Protein AF-A0AAU6Q0R1-F1 (afdb_monomer_lite)

Sequence (740 aa):
MSVQVVWFKKDLRVADHAPLHEAALRGLVLPLYVYEPEQLHHEEFAGHHLTYLNDCLRELGRDLARLGAPLVIRHGEVTEVLERLSEEVDISGLWAHEETGNWVSFQRDLRVHRWARARGIPFTELPQNGVVRRMVNRDGWADTWEERLSAPQVPTPTALRGVRVAPAGLLSHAELEVSPNDKDIPAGGRSVALATLDSFLTLRGVNYMREMSSPLTAEESCSRLSAPLAYGTVSLREVLQATRRQIAAVSADAQADPRWVRSLRSYESRLHWHCHFIQRLESEPEMEFRNLNRAMDGLREPHWNPEFFERWKTGQTGYPLVDACMRMLLSTGWLNFRMRAMLVSFASQHLWLHWRETGLHLARQWLDNEPGIHWSQMQMQSSTVGINRVRIYSPTRQAREQDPTGEFIRRWVPELSGVPGDFIHAPWEWSGASRLSYPPPIVEEGKAGRLARDRIYAVRETPEFEAECRRIYRIHGSRKKAVMRAERAARGLPPKPPKRTPTKPQPMADQPDLFGQTRAIVPSGLPDDWKEALLPEFSAPYFHDLTAFLKAERREQTIYPPAPDVFHALRLTPLSEVKVLILGQDPYHGPGQAHGLSFSVPEGKPVPPSLQNIFQEIEADLGVPPAPSGDLTRWARQGVLLLNSVMTVRRGQPGSHAGRGWEQFTDAVIRAVNAKEERVVFVLWGGYARRKKRLITGQQHVVIESAHPSPLSAEKFFGSRPFSQVNAALAEAGRVQVEW

InterPro domains:
  IPR002043 Uracil-DNA glycosylase family 1 [MF_00148] (527-739)
  IPR002043 Uracil-DNA glycosylase family 1 [PTHR11264] (491-740)
  IPR002043 Uracil-DNA glycosylase family 1 [TIGR00628] (528-734)
  IPR002043 Uracil-DNA glycosylase family 1 [cd10027] (542-740)
  IPR002081 Cryptochrome/DNA photolyase class 1 [PR00147] (317-333)
  IPR002081 Cryptochrome/DNA photolyase class 1 [PR00147] (337-355)
  IPR005101 Cryptochrome/DNA photolyase, FAD-binding domain [PF03441] (269-456)
  IPR005122 Uracil-DNA glycosylase-like [PF03167] (575-730)
  IPR005122 Uracil-DNA glycosylase-like [SM00986] (571-730)
  IPR006050 DNA photolyase, N-terminal [PF00875] (5-132)
  IPR006050 DNA photolyase, N-terminal [PS51645] (2-131)
  IPR014729 Rossmann-like alpha/beta/alpha sandwich fold [G3DSA:3.40.50.620] (1-157)
  IPR018085 Uracil-DNA glycosylase, active site [PS00130] (579-588)
  IPR018394 Cryptochrome/DNA photolyase class 1, conserved site, C-terminal [PS00394] (317-329)
  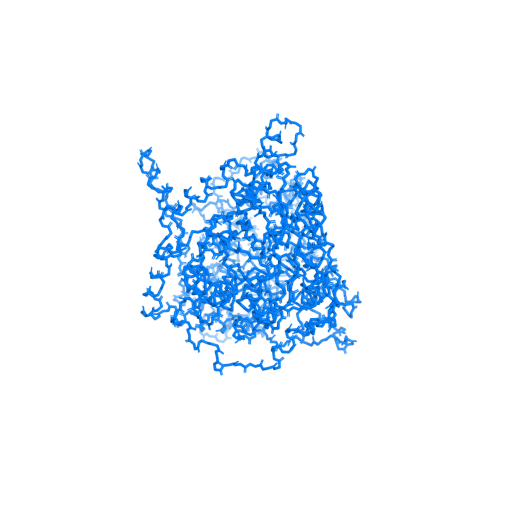IPR036134 Cryptochrome/DNA photolyase, FAD-binding domain-like superfamily [SSF48173] (187-461)
  IPR036155 Cryptochrome/photolyase, N-terminal domain superfamily [SSF52425] (3-171)
  IPR036895 Uracil-DNA glycosylase-like domain superfamily [G3DSA:3.40.470.10] (509-740)
  IPR036895 Uracil-DNA glycosylase-like domain superfamily [SSF52141] (526-740)

Organism: NCBI:txid3112952

Structure (mmCIF, N/CA/C/O backbone):
data_AF-A0AAU6Q0R1-F1
#
_entry.id   AF-A0AAU6Q0R1-F1
#
loop_
_atom_site.group_PDB
_atom_site.id
_atom_site.type_symbol
_atom_site.label_atom_id
_atom_site.label_alt_id
_atom_site.label_comp_id
_atom_site.label_asym_id
_atom_site.label_entity_id
_atom_site.label_seq_id
_atom_site.pdbx_PDB_ins_code
_atom_site.Cartn_x
_atom_site.Cartn_y
_atom_site.Cartn_z
_atom_site.occupancy
_atom_site.B_iso_or_equiv
_atom_site.auth_seq_id
_atom_site.auth_comp_id
_atom_site.auth_asym_id
_atom_site.auth_atom_id
_atom_site.pdbx_PDB_model_num
ATOM 1 N N . MET A 1 1 ? -30.215 1.374 37.590 1.00 70.75 1 MET A N 1
ATOM 2 C CA . MET A 1 1 ? -29.375 2.574 37.367 1.00 70.75 1 MET A CA 1
ATOM 3 C C . MET A 1 1 ? -29.124 2.645 35.879 1.00 70.75 1 MET A C 1
ATOM 5 O O . MET A 1 1 ? -28.785 1.614 35.320 1.00 70.75 1 MET A O 1
ATOM 9 N N . SER A 1 2 ? -29.295 3.819 35.280 1.00 88.88 2 SER A N 1
ATOM 10 C CA . SER A 1 2 ? -29.090 4.053 33.849 1.00 88.88 2 SER A CA 1
ATOM 11 C C . SER A 1 2 ? -27.689 3.623 33.388 1.00 88.88 2 SER A C 1
ATOM 13 O O . SER A 1 2 ? -26.684 4.101 33.931 1.00 88.88 2 SER A O 1
ATOM 15 N N . VAL A 1 3 ? -27.622 2.719 32.407 1.00 97.44 3 VAL A N 1
ATOM 16 C CA . VAL A 1 3 ? -26.373 2.172 31.854 1.00 97.44 3 VAL A CA 1
ATOM 17 C C . VAL A 1 3 ? -26.088 2.758 30.475 1.00 97.44 3 VAL A C 1
ATOM 19 O O . VAL A 1 3 ? -26.943 2.775 29.591 1.00 97.44 3 VAL A O 1
ATOM 22 N N . GLN A 1 4 ? -24.852 3.217 30.292 1.00 98.19 4 GLN A N 1
ATOM 23 C CA . GLN A 1 4 ? -24.292 3.677 29.028 1.00 98.19 4 GLN A CA 1
ATOM 24 C C . GLN A 1 4 ? -23.448 2.545 28.431 1.00 98.19 4 GLN A C 1
ATOM 26 O O . GLN A 1 4 ? -22.376 2.216 28.947 1.00 98.19 4 GLN A O 1
ATOM 31 N N . VAL A 1 5 ? -23.934 1.927 27.358 1.00 98.56 5 VAL A N 1
ATOM 32 C CA . VAL A 1 5 ? -23.213 0.864 26.649 1.00 98.56 5 VAL A CA 1
ATOM 33 C C . VAL A 1 5 ? -22.239 1.501 25.665 1.00 98.56 5 VAL A C 1
ATOM 35 O O . VAL A 1 5 ? -22.645 2.290 24.814 1.00 98.56 5 VAL A O 1
ATOM 38 N N . VAL A 1 6 ? -20.957 1.152 25.768 1.00 98.75 6 VAL A N 1
ATOM 39 C CA . VAL A 1 6 ? -19.919 1.555 24.809 1.00 98.75 6 VAL A CA 1
ATOM 40 C C . VAL A 1 6 ? -19.583 0.343 23.958 1.00 98.75 6 VAL A C 1
ATOM 42 O O . VAL A 1 6 ? -18.959 -0.596 24.444 1.00 98.75 6 VAL A O 1
ATOM 45 N N . TRP A 1 7 ? -20.024 0.350 22.706 1.00 98.69 7 TRP A N 1
ATOM 46 C CA . TRP A 1 7 ? -19.833 -0.752 21.772 1.00 98.69 7 TRP A CA 1
ATOM 47 C C . TRP A 1 7 ? -18.540 -0.566 20.972 1.00 98.69 7 TRP A C 1
ATOM 49 O O . TRP A 1 7 ? -18.455 0.295 20.096 1.00 98.69 7 TRP A O 1
ATOM 59 N N . PHE A 1 8 ? -17.544 -1.390 21.296 1.00 98.69 8 PHE A N 1
ATOM 60 C CA . PHE A 1 8 ? -16.247 -1.446 20.627 1.00 98.69 8 PHE A CA 1
ATOM 61 C C . PHE A 1 8 ? -16.320 -2.317 19.369 1.00 98.69 8 PHE A C 1
ATOM 63 O O . PHE A 1 8 ? -16.912 -3.399 19.385 1.00 98.69 8 PHE A O 1
ATOM 70 N N . LYS A 1 9 ? -15.677 -1.853 18.292 1.00 95.88 9 LYS A N 1
ATOM 71 C CA . LYS A 1 9 ? -15.584 -2.521 16.984 1.00 95.88 9 LYS A CA 1
ATOM 72 C C . LYS A 1 9 ? -14.133 -2.515 16.489 1.00 95.88 9 LYS A C 1
ATOM 74 O O . LYS A 1 9 ? -13.359 -3.402 16.834 1.00 95.88 9 LYS A O 1
ATOM 79 N N . LYS A 1 10 ? -13.753 -1.491 15.715 1.00 94.69 10 LYS A N 1
ATOM 80 C CA . LYS A 1 10 ? -12.407 -1.254 15.152 1.00 94.69 10 LYS A CA 1
ATOM 81 C C . LYS A 1 10 ? -11.711 -0.062 15.819 1.00 94.69 10 LYS A C 1
ATOM 83 O O . LYS A 1 10 ? -11.102 0.798 15.180 1.00 94.69 10 LYS A O 1
ATOM 88 N N . ASP A 1 11 ? -11.886 0.038 17.126 1.00 97.94 11 ASP A N 1
ATOM 89 C CA . ASP A 1 11 ? -11.460 1.144 17.980 1.00 97.94 11 ASP A CA 1
ATOM 90 C C . ASP A 1 11 ? -10.936 0.628 19.325 1.00 97.94 11 ASP A C 1
ATOM 92 O O . ASP A 1 11 ? -11.208 1.199 20.376 1.00 97.94 11 ASP A O 1
ATOM 96 N N . LEU A 1 12 ? -10.167 -0.466 19.285 1.00 98.69 12 LEU A N 1
ATOM 97 C CA . LEU A 1 12 ? -9.788 -1.278 20.445 1.00 98.69 12 LEU A CA 1
ATOM 98 C C . LEU A 1 12 ? -8.718 -0.624 21.340 1.00 98.69 12 LEU A C 1
ATOM 100 O O . LEU A 1 12 ? -7.604 -1.128 21.497 1.00 98.69 12 LEU A O 1
ATOM 104 N N . ARG A 1 13 ? -9.058 0.525 21.929 1.00 98.50 13 ARG A N 1
ATOM 105 C CA . ARG A 1 13 ? -8.224 1.319 22.839 1.00 98.50 13 ARG A CA 1
ATOM 106 C C . ARG A 1 13 ? -9.090 2.138 23.797 1.00 98.50 13 ARG A C 1
ATOM 108 O O . ARG A 1 13 ? -10.217 2.493 23.479 1.00 98.50 13 ARG A O 1
ATOM 115 N N . VAL A 1 14 ? -8.518 2.545 24.929 1.00 98.56 14 VAL A N 1
ATOM 116 C CA . VAL A 1 14 ? -9.158 3.510 25.848 1.00 98.56 14 VAL A CA 1
ATOM 117 C C . VAL A 1 14 ? -8.733 4.964 25.602 1.00 98.56 14 VAL A C 1
ATOM 119 O O . VAL A 1 14 ? -9.433 5.889 26.003 1.00 98.56 14 VAL A O 1
ATOM 122 N N . ALA A 1 15 ? -7.584 5.175 24.953 1.00 98.12 15 ALA A N 1
ATOM 123 C CA . ALA A 1 15 ? -7.019 6.500 24.703 1.00 98.12 15 ALA A CA 1
ATOM 124 C C . ALA A 1 15 ? -7.616 7.160 23.457 1.00 98.12 15 ALA A C 1
ATOM 126 O O . ALA A 1 15 ? -7.847 6.481 22.457 1.00 98.12 15 ALA A O 1
ATOM 127 N N . ASP A 1 16 ? -7.815 8.483 23.495 1.00 98.38 16 ASP A N 1
ATOM 128 C CA . ASP A 1 16 ? -8.416 9.247 22.391 1.00 98.38 16 ASP A CA 1
ATOM 129 C C . ASP A 1 16 ? -9.712 8.585 21.881 1.00 98.38 16 ASP A C 1
ATOM 131 O O . ASP A 1 16 ? -9.873 8.311 20.688 1.00 98.38 16 ASP A O 1
ATOM 135 N N . HIS A 1 17 ? -10.594 8.219 22.820 1.00 98.62 17 HIS A N 1
ATOM 136 C CA . HIS A 1 17 ? -11.791 7.418 22.566 1.00 98.62 17 HIS A CA 1
ATOM 137 C C . HIS A 1 17 ? -13.065 8.167 22.992 1.00 98.62 17 HIS A C 1
ATOM 139 O O . HIS A 1 17 ? -13.533 8.049 24.129 1.00 98.62 17 HIS A O 1
ATOM 145 N N . ALA A 1 18 ? -13.642 8.940 22.067 1.00 98.38 18 ALA A N 1
ATOM 146 C CA . ALA A 1 18 ? -14.756 9.850 22.353 1.00 98.38 18 ALA A CA 1
ATOM 147 C C . ALA A 1 18 ? -16.016 9.162 22.927 1.00 98.38 18 ALA A C 1
ATOM 149 O O . ALA A 1 18 ? -16.520 9.637 23.941 1.00 98.38 18 ALA A O 1
ATOM 150 N N . PRO A 1 19 ? -16.491 8.016 22.397 1.00 98.62 19 PRO A N 1
ATOM 151 C CA . PRO A 1 19 ? -17.656 7.312 22.941 1.00 98.62 19 PRO A CA 1
ATOM 152 C C . PRO A 1 19 ? -17.477 6.878 24.400 1.00 98.62 19 PRO A C 1
ATOM 154 O O . PRO A 1 19 ? -18.412 6.942 25.190 1.00 98.62 19 PRO A O 1
ATOM 157 N N . LEU A 1 20 ? -16.256 6.476 24.769 1.00 98.62 20 LEU A N 1
ATOM 158 C CA . LEU A 1 20 ? -15.936 6.023 26.127 1.00 98.62 20 LEU A CA 1
ATOM 159 C C . LEU A 1 20 ? -15.905 7.213 27.086 1.00 98.62 20 LEU A C 1
ATOM 161 O O . LEU A 1 20 ? -16.453 7.135 28.184 1.00 98.62 20 LEU A O 1
ATOM 165 N N . HIS A 1 21 ? -15.295 8.317 26.649 1.00 98.25 21 HIS A N 1
ATOM 166 C CA . HIS A 1 21 ? -15.269 9.570 27.394 1.00 98.25 21 HIS A CA 1
ATOM 167 C C . HIS A 1 21 ? -16.685 10.103 27.650 1.00 98.25 21 HIS A C 1
ATOM 169 O O . HIS A 1 21 ? -17.053 10.360 28.793 1.00 98.25 21 HIS A O 1
ATOM 175 N N . GLU A 1 22 ? -17.512 10.200 26.607 1.00 98.00 22 GLU A N 1
ATOM 176 C CA . GLU A 1 22 ? -18.883 10.700 26.720 1.00 98.00 22 GLU A CA 1
ATOM 177 C C . GLU A 1 22 ? -19.764 9.799 27.601 1.00 98.00 22 GLU A C 1
ATOM 179 O O . GLU A 1 22 ? -20.512 10.298 28.448 1.00 98.00 22 GLU A O 1
ATOM 184 N N . ALA A 1 23 ? -19.656 8.475 27.468 1.00 97.81 23 ALA A N 1
ATOM 185 C CA . ALA A 1 23 ? -20.381 7.543 28.330 1.00 97.81 23 ALA A CA 1
ATOM 186 C C . ALA A 1 23 ? -19.981 7.695 29.810 1.00 97.81 23 ALA A C 1
ATOM 188 O O . ALA A 1 23 ? -20.849 7.711 30.688 1.00 97.81 23 ALA A O 1
ATOM 189 N N . ALA A 1 24 ? -18.684 7.876 30.092 1.00 97.12 24 ALA A N 1
ATOM 190 C CA . ALA A 1 24 ? -18.162 8.050 31.449 1.00 97.12 24 ALA A CA 1
ATOM 191 C C . ALA A 1 24 ? -18.746 9.279 32.167 1.00 97.12 24 ALA A C 1
ATOM 193 O O . ALA A 1 24 ? -18.995 9.229 33.374 1.00 97.12 24 ALA A O 1
ATOM 194 N N . LEU A 1 25 ? -19.021 10.359 31.428 1.00 96.12 25 LEU A N 1
ATOM 195 C CA . LEU A 1 25 ? -19.624 11.580 31.973 1.00 96.12 25 LEU A CA 1
ATOM 196 C C . LEU A 1 25 ? -21.097 11.406 32.375 1.00 96.12 25 LEU A C 1
ATOM 198 O O . LEU A 1 25 ? -21.608 12.189 33.174 1.00 96.12 25 LEU A O 1
ATOM 202 N N . ARG A 1 26 ? -21.795 10.398 31.837 1.00 95.00 26 ARG A N 1
ATOM 203 C CA . ARG A 1 26 ? -23.260 10.276 31.951 1.00 95.00 26 ARG A CA 1
ATOM 204 C C . ARG A 1 26 ? -23.739 9.261 32.978 1.00 95.00 26 ARG A C 1
ATOM 206 O O . ARG A 1 26 ? -24.863 9.390 33.452 1.00 95.00 26 ARG A O 1
ATOM 213 N N . GLY A 1 27 ? -22.931 8.274 33.363 1.00 91.44 27 GLY A N 1
ATOM 214 C CA . GLY A 1 27 ? -23.409 7.290 34.334 1.00 91.44 27 GLY A CA 1
ATOM 215 C C . GLY A 1 27 ? -22.535 6.061 34.502 1.00 91.44 27 GLY A C 1
ATOM 216 O O . GLY A 1 27 ? -21.307 6.156 34.534 1.00 91.44 27 GLY A O 1
ATOM 217 N N . LEU A 1 28 ? -23.203 4.921 34.688 1.00 97.44 28 LEU A N 1
ATOM 218 C CA . LEU A 1 28 ? -22.548 3.622 34.695 1.00 97.44 28 LEU A CA 1
ATOM 219 C C . LEU A 1 28 ? -22.171 3.241 33.265 1.00 97.44 28 LEU A C 1
ATOM 221 O O . LEU A 1 28 ? -22.976 3.418 32.354 1.00 97.44 28 LEU A O 1
ATOM 225 N N . VAL A 1 29 ? -20.972 2.704 33.075 1.00 98.06 29 VAL A N 1
ATOM 226 C CA . VAL A 1 29 ? -20.442 2.333 31.762 1.00 98.06 29 VAL A CA 1
ATOM 227 C C . VAL A 1 29 ? -20.372 0.818 31.646 1.00 98.06 29 VAL A C 1
ATOM 229 O O . VAL A 1 29 ? -19.846 0.141 32.531 1.00 98.06 29 VAL A O 1
ATOM 232 N N . LEU A 1 30 ? -20.871 0.298 30.527 1.00 98.12 30 LEU A N 1
ATOM 233 C CA . LEU A 1 30 ? -20.722 -1.095 30.127 1.00 98.12 30 LEU A CA 1
ATOM 234 C C . LEU A 1 30 ? -19.947 -1.148 28.803 1.00 98.12 30 LEU A C 1
ATOM 236 O O . LEU A 1 30 ? -20.531 -0.924 27.742 1.00 98.12 30 LEU A O 1
ATOM 240 N N . PRO A 1 31 ? -18.631 -1.411 28.843 1.00 98.19 31 PRO A N 1
ATOM 241 C CA . PRO A 1 31 ? -17.845 -1.664 27.643 1.00 98.19 31 PRO A CA 1
ATOM 242 C C . PRO A 1 31 ? -18.239 -3.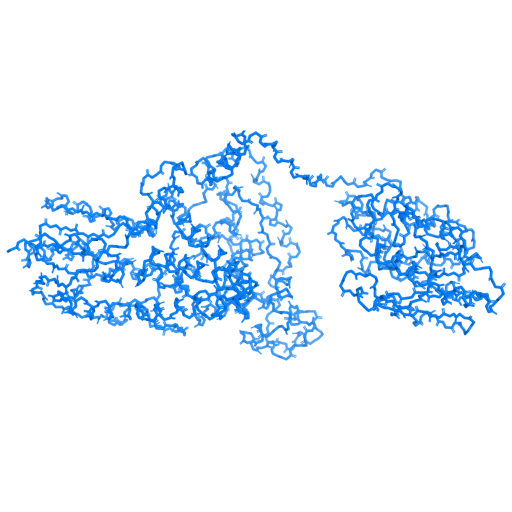016 27.049 1.00 98.19 31 PRO A C 1
ATOM 244 O O . PRO A 1 31 ? -18.133 -4.036 27.729 1.00 98.19 31 PRO A O 1
ATOM 247 N N . LEU A 1 32 ? -18.687 -3.031 25.799 1.00 98.50 32 LEU A N 1
ATOM 248 C CA . LEU A 1 32 ? -19.181 -4.215 25.106 1.00 98.50 32 LEU A CA 1
ATOM 249 C C . LEU A 1 32 ? -18.353 -4.478 23.848 1.00 98.50 32 LEU A C 1
ATOM 251 O O . LEU A 1 32 ? -18.201 -3.592 23.008 1.00 98.50 32 LEU A O 1
ATOM 255 N N . TYR A 1 33 ? -17.897 -5.716 23.687 1.00 98.50 33 TYR A N 1
ATOM 256 C CA . TYR A 1 33 ? -17.438 -6.258 22.413 1.00 98.50 33 TYR A CA 1
ATOM 257 C C . TYR A 1 33 ? -18.266 -7.493 22.051 1.00 98.50 33 TYR A C 1
ATOM 259 O O . TYR A 1 33 ? -18.597 -8.306 22.920 1.00 98.50 33 TYR A O 1
ATOM 267 N N . VAL A 1 34 ? -18.595 -7.638 20.769 1.00 98.31 34 VAL A N 1
ATOM 268 C CA . VAL A 1 34 ? -19.391 -8.759 20.265 1.00 98.31 34 VAL A CA 1
ATOM 269 C C . VAL A 1 34 ? -18.630 -9.458 19.146 1.00 98.31 34 VAL A C 1
ATOM 271 O O . VAL A 1 34 ? -18.271 -8.832 18.154 1.00 98.31 34 VAL A O 1
ATOM 274 N N . TYR A 1 35 ? -18.401 -10.759 19.305 1.00 98.31 35 TYR A N 1
ATOM 275 C CA . TYR A 1 35 ? -18.042 -11.637 18.198 1.00 98.31 35 TYR A CA 1
ATOM 276 C C . TYR A 1 35 ? -19.297 -11.888 17.360 1.00 98.31 35 TYR A C 1
ATOM 278 O O . TYR A 1 35 ? -20.201 -12.600 17.794 1.00 98.31 35 TYR A O 1
ATOM 286 N N . GLU A 1 36 ? -19.366 -11.265 16.188 1.00 97.56 36 GLU A N 1
ATOM 287 C CA . GLU A 1 36 ? -20.522 -11.341 15.290 1.00 97.56 36 GLU A CA 1
ATOM 288 C C . GLU A 1 36 ? -20.282 -12.426 14.221 1.00 97.56 36 GLU A C 1
ATOM 290 O O . GLU A 1 36 ? -19.347 -12.269 13.426 1.00 97.56 36 GLU A O 1
ATOM 295 N N . PRO A 1 37 ? -21.088 -13.508 14.163 1.00 97.38 37 PRO A N 1
ATOM 296 C CA . PRO A 1 37 ? -20.917 -14.580 13.178 1.00 97.38 37 PRO A CA 1
ATOM 297 C C . PRO A 1 37 ? -20.861 -14.077 11.732 1.00 97.38 37 PRO A C 1
ATOM 299 O O . PRO A 1 37 ? -19.963 -14.460 10.984 1.00 97.38 37 PRO A O 1
ATOM 302 N N . GLU A 1 38 ? -21.733 -13.137 11.347 1.00 95.94 38 GLU A N 1
ATOM 303 C CA . GLU A 1 38 ? -21.728 -12.574 9.987 1.00 95.94 38 GLU A CA 1
ATOM 304 C C . GLU A 1 38 ? -20.418 -11.854 9.603 1.00 95.94 38 GLU A C 1
ATOM 306 O O . GLU A 1 38 ? -20.084 -11.776 8.420 1.00 95.94 38 GLU A O 1
ATOM 311 N N . GLN A 1 39 ? -19.663 -11.332 10.580 1.00 95.62 39 GLN A N 1
ATOM 312 C CA . GLN A 1 39 ? -18.359 -10.702 10.349 1.00 95.62 39 GLN A CA 1
ATOM 313 C C . GLN A 1 39 ? -17.243 -11.749 10.333 1.00 95.62 39 GLN A C 1
ATOM 315 O O . GLN A 1 39 ? -16.362 -11.705 9.475 1.00 95.62 39 GLN A O 1
ATOM 320 N N . LEU A 1 40 ? -17.289 -12.698 11.273 1.00 96.56 40 LEU A N 1
ATOM 321 C CA . LEU A 1 40 ? -16.280 -13.748 11.430 1.00 96.56 40 LEU A CA 1
ATOM 322 C C . LEU A 1 40 ? -16.277 -14.746 10.270 1.00 96.56 40 LEU A C 1
ATOM 324 O O . LEU A 1 40 ? -15.221 -15.255 9.900 1.00 96.56 40 LEU A O 1
ATOM 328 N N . HIS A 1 41 ? -17.443 -15.011 9.682 1.00 96.19 41 HIS A N 1
ATOM 329 C CA . HIS A 1 41 ? -17.603 -15.921 8.545 1.00 96.19 41 HIS A CA 1
ATOM 330 C C . HIS A 1 41 ? -17.647 -15.190 7.197 1.00 96.19 41 HIS A C 1
ATOM 332 O O . HIS A 1 41 ? -17.873 -15.814 6.159 1.00 96.19 41 HIS A O 1
ATOM 338 N N . HIS A 1 42 ? -17.407 -13.874 7.185 1.00 96.56 42 HIS A N 1
ATOM 339 C CA . HIS A 1 42 ? -17.296 -13.108 5.949 1.00 96.56 42 HIS A CA 1
ATOM 340 C C . HIS A 1 42 ? -16.107 -13.593 5.106 1.00 96.56 42 HIS A C 1
ATOM 342 O O . HIS A 1 42 ? -15.046 -13.931 5.627 1.00 96.56 42 HIS A O 1
ATOM 348 N N . GLU A 1 43 ? -16.235 -13.544 3.778 1.00 95.50 43 GLU A N 1
ATOM 349 C CA . GLU A 1 43 ? -15.222 -14.059 2.845 1.00 95.50 43 GLU A CA 1
ATOM 350 C C . GLU A 1 43 ? -13.850 -13.370 2.959 1.00 95.50 43 GLU A C 1
ATOM 352 O O . GLU A 1 43 ? -12.848 -13.913 2.496 1.00 95.50 43 GLU A O 1
ATOM 357 N N . GLU A 1 44 ? -13.794 -12.182 3.556 1.00 96.12 44 GLU A N 1
ATOM 358 C CA . GLU A 1 44 ? -12.561 -11.424 3.807 1.00 96.12 44 GLU A CA 1
ATOM 359 C C . GLU A 1 44 ? -11.909 -11.749 5.164 1.00 96.12 44 GLU A C 1
ATOM 361 O O . GLU A 1 44 ? -10.831 -11.236 5.458 1.00 96.12 44 GLU A O 1
ATOM 366 N N . PHE A 1 45 ? -12.542 -12.567 6.010 1.00 97.38 45 PHE A N 1
ATOM 367 C CA . PHE A 1 45 ? -12.060 -12.886 7.352 1.00 97.38 45 PHE A CA 1
ATOM 368 C C . PHE A 1 45 ? -11.321 -14.236 7.390 1.00 97.38 45 PHE A C 1
ATOM 370 O O . PHE A 1 45 ? -11.596 -15.141 6.604 1.00 97.38 45 PHE A O 1
ATOM 377 N N . ALA A 1 46 ? -10.328 -14.363 8.276 1.00 97.56 46 ALA A N 1
ATOM 378 C CA . ALA A 1 46 ? -9.467 -15.540 8.386 1.00 97.56 46 ALA A CA 1
ATOM 379 C C . ALA A 1 46 ? -8.886 -15.679 9.800 1.00 97.56 46 ALA A C 1
ATOM 381 O O . ALA A 1 46 ? -8.929 -14.743 10.598 1.00 97.56 46 ALA A O 1
ATOM 382 N N . GLY A 1 47 ? -8.280 -16.833 10.095 1.00 98.31 47 GLY A N 1
ATOM 383 C CA . GLY A 1 47 ? -7.747 -17.156 11.422 1.00 98.31 47 GLY A CA 1
ATOM 384 C C . GLY A 1 47 ? -6.785 -16.115 11.995 1.00 98.31 47 GLY A C 1
ATOM 385 O O . GLY A 1 47 ? -6.955 -15.675 13.127 1.00 98.31 47 GLY A O 1
ATOM 386 N N . HIS A 1 48 ? -5.810 -15.652 11.215 1.00 98.56 48 HIS A N 1
ATOM 387 C CA . HIS A 1 48 ? -4.849 -14.641 11.673 1.00 98.56 48 HIS A CA 1
ATOM 388 C C . HIS A 1 48 ? -5.503 -13.309 12.081 1.00 98.56 48 HIS A C 1
ATOM 390 O O . HIS A 1 48 ? -4.999 -12.642 12.985 1.00 98.56 48 HIS A O 1
ATOM 396 N N . HIS A 1 49 ? -6.646 -12.942 11.481 1.00 98.62 49 HIS A N 1
ATOM 397 C CA . HIS A 1 49 ? -7.425 -11.781 11.918 1.00 98.62 49 HIS A CA 1
ATOM 398 C C . HIS A 1 49 ? -7.983 -11.992 13.326 1.00 98.62 49 HIS A C 1
ATOM 400 O O . HIS A 1 49 ? -7.845 -11.113 14.173 1.00 98.62 49 HIS A O 1
ATOM 406 N N . LEU A 1 50 ? -8.546 -13.174 13.607 1.00 98.62 50 LEU A N 1
ATOM 407 C CA . LEU A 1 50 ? -9.049 -13.514 14.940 1.00 98.62 50 LEU A CA 1
ATOM 408 C C . LEU A 1 50 ? -7.927 -13.570 15.982 1.00 98.62 50 LEU A C 1
ATOM 410 O O . LEU A 1 50 ? -8.101 -13.074 17.092 1.00 98.62 50 LEU A O 1
ATOM 414 N N . THR A 1 51 ? -6.766 -14.134 15.640 1.00 98.69 51 THR A N 1
ATOM 415 C CA . THR A 1 51 ? -5.615 -14.163 16.555 1.00 98.69 51 THR A CA 1
ATOM 416 C C . THR A 1 51 ? -5.179 -12.749 16.938 1.00 98.69 51 THR A C 1
ATOM 418 O O . THR A 1 51 ? -5.091 -12.439 18.126 1.00 98.69 51 THR A O 1
ATOM 421 N N . TYR A 1 52 ? -4.988 -11.866 15.953 1.00 98.75 52 TYR A N 1
ATOM 422 C CA . TYR A 1 52 ? -4.601 -10.477 16.208 1.00 98.75 52 TYR A CA 1
ATOM 423 C C . TYR A 1 52 ? -5.678 -9.702 16.977 1.00 98.75 52 TYR A C 1
ATOM 425 O O . TYR A 1 52 ? -5.373 -8.993 17.937 1.00 98.75 52 TYR A O 1
ATOM 433 N N . LEU A 1 53 ? -6.949 -9.885 16.605 1.00 98.69 53 LEU A N 1
ATOM 434 C CA . LEU A 1 53 ? -8.101 -9.331 17.313 1.00 98.69 53 LEU A CA 1
ATOM 435 C C . LEU A 1 53 ? -8.104 -9.740 18.791 1.00 98.69 53 LEU A C 1
ATOM 437 O O . LEU A 1 53 ? -8.264 -8.891 19.665 1.00 98.69 53 LEU A O 1
ATOM 441 N N . ASN A 1 54 ? -7.897 -11.024 19.081 1.00 98.62 54 ASN A N 1
ATOM 442 C CA . ASN A 1 54 ? -7.891 -11.543 20.446 1.00 98.62 54 ASN A CA 1
ATOM 443 C C . ASN A 1 54 ? -6.735 -10.975 21.277 1.00 98.62 54 ASN A C 1
ATOM 445 O O . ASN A 1 54 ? -6.912 -10.730 22.473 1.00 98.62 54 ASN A O 1
ATOM 449 N N . ASP A 1 55 ? -5.580 -10.705 20.666 1.00 98.62 55 ASP A N 1
ATOM 450 C CA . ASP A 1 55 ? -4.492 -9.978 21.323 1.00 98.62 55 ASP A CA 1
ATOM 451 C C . ASP A 1 55 ? -4.889 -8.538 21.666 1.00 98.62 55 ASP A C 1
ATOM 453 O O . ASP A 1 55 ? -4.704 -8.103 22.808 1.00 98.62 55 ASP A O 1
ATOM 457 N N . CYS A 1 56 ? -5.514 -7.827 20.723 1.00 98.75 56 CYS A N 1
ATOM 458 C CA . CYS A 1 56 ? -6.033 -6.478 20.944 1.00 98.75 56 CYS A CA 1
ATOM 459 C C . CYS A 1 56 ? -7.083 -6.430 22.064 1.00 98.75 56 CYS A C 1
ATOM 461 O O . CYS A 1 56 ? -6.984 -5.600 22.970 1.00 98.75 56 CYS A O 1
ATOM 463 N N . LEU A 1 57 ? -8.066 -7.334 22.038 1.00 98.69 57 LEU A N 1
ATOM 464 C CA . LEU A 1 57 ? -9.133 -7.404 23.039 1.00 98.69 57 LEU A CA 1
ATOM 465 C C . LEU A 1 57 ? -8.604 -7.764 24.428 1.00 98.69 57 LEU A C 1
ATOM 467 O O . LEU A 1 57 ? -9.111 -7.258 25.429 1.00 98.69 57 LEU A O 1
ATOM 471 N N . ARG A 1 58 ? -7.563 -8.603 24.508 1.00 98.38 58 ARG A N 1
ATOM 472 C CA . ARG A 1 58 ? -6.920 -8.946 25.781 1.00 98.38 58 ARG A CA 1
ATOM 473 C C . ARG A 1 58 ? -6.302 -7.723 26.447 1.00 98.38 58 ARG A C 1
ATOM 475 O O . ARG A 1 58 ? -6.446 -7.555 27.658 1.00 98.38 58 ARG A O 1
ATOM 482 N N . GLU A 1 59 ? -5.612 -6.879 25.684 1.00 98.62 59 GLU A N 1
ATOM 483 C CA . GLU A 1 59 ? -5.039 -5.640 26.216 1.00 98.62 59 GLU A CA 1
ATOM 484 C C . GLU A 1 59 ? -6.131 -4.619 26.555 1.00 98.62 59 GLU A C 1
ATOM 486 O O . GLU A 1 59 ? -6.158 -4.121 27.680 1.00 98.62 59 GLU A O 1
ATOM 491 N N . LEU A 1 60 ? -7.097 -4.402 25.655 1.00 98.62 60 LEU A N 1
ATOM 492 C CA . LEU A 1 60 ? -8.243 -3.523 25.906 1.00 98.62 60 LEU A CA 1
ATOM 493 C C . LEU A 1 60 ? -9.002 -3.919 27.183 1.00 98.62 60 LEU A C 1
ATOM 495 O O . LEU A 1 60 ? -9.334 -3.064 28.003 1.00 98.62 60 LEU A O 1
ATOM 499 N N . GLY A 1 61 ? -9.246 -5.217 27.383 1.00 97.50 61 GLY A N 1
ATOM 500 C CA . GLY A 1 61 ? -9.910 -5.737 28.575 1.00 97.50 61 GLY A CA 1
ATOM 501 C C . GLY A 1 61 ? -9.144 -5.434 29.865 1.00 97.50 61 GLY A C 1
ATOM 502 O O . GLY A 1 61 ? -9.759 -5.054 30.862 1.00 97.50 61 GLY A O 1
ATOM 503 N N . ARG A 1 62 ? -7.806 -5.529 29.845 1.00 97.62 62 ARG A N 1
ATOM 504 C CA . ARG A 1 62 ? -6.950 -5.141 30.982 1.00 97.62 62 ARG A CA 1
ATOM 505 C C . ARG A 1 62 ? -6.996 -3.636 31.239 1.00 97.62 62 ARG A C 1
ATOM 507 O O . ARG A 1 62 ? -7.036 -3.227 32.397 1.00 97.62 62 ARG A O 1
ATOM 514 N N . ASP A 1 63 ? -6.988 -2.816 30.192 1.00 98.12 63 ASP A N 1
ATOM 515 C CA . ASP A 1 63 ? -7.058 -1.353 30.304 1.00 98.12 63 ASP A CA 1
ATOM 516 C C . ASP A 1 63 ? -8.385 -0.905 30.918 1.00 98.12 63 ASP A C 1
ATOM 518 O O . ASP A 1 63 ? -8.407 -0.159 31.895 1.00 98.12 63 ASP A O 1
ATOM 522 N N . LEU A 1 64 ? -9.494 -1.431 30.406 1.00 97.88 64 LEU A N 1
ATOM 523 C CA . LEU A 1 64 ? -10.841 -1.149 30.897 1.00 97.88 64 LEU A CA 1
ATOM 524 C C . LEU A 1 64 ? -11.060 -1.645 32.336 1.00 97.88 64 LEU A C 1
ATOM 526 O O . LEU A 1 64 ? -11.624 -0.926 33.165 1.00 97.88 64 LEU A O 1
ATOM 530 N N . ALA A 1 65 ? -10.540 -2.830 32.679 1.00 96.06 65 ALA A N 1
ATOM 531 C CA . ALA A 1 65 ? -10.574 -3.336 34.051 1.00 96.06 65 ALA A CA 1
ATOM 532 C C . ALA A 1 65 ? -9.795 -2.432 35.021 1.00 96.06 65 ALA A C 1
ATOM 534 O O . ALA A 1 65 ? -10.294 -2.147 36.110 1.00 96.06 65 ALA A O 1
ATOM 535 N N . ARG A 1 66 ? -8.620 -1.920 34.619 1.00 97.31 66 ARG A N 1
ATOM 536 C CA . ARG A 1 66 ? -7.847 -0.943 35.412 1.00 97.31 66 ARG A CA 1
ATOM 537 C C . ARG A 1 66 ? -8.597 0.369 35.624 1.00 97.31 66 ARG A C 1
ATOM 539 O O . ARG A 1 66 ? -8.444 0.981 36.674 1.00 97.31 66 ARG A O 1
ATOM 546 N N . LEU A 1 67 ? -9.419 0.775 34.658 1.00 97.81 67 LEU A N 1
ATOM 547 C CA . LEU A 1 67 ? -10.283 1.944 34.789 1.00 97.81 67 LEU A CA 1
ATOM 548 C C . LEU A 1 67 ? -11.520 1.689 35.666 1.00 97.81 67 LEU A C 1
ATOM 550 O O . LEU A 1 67 ? -12.175 2.649 36.041 1.00 97.81 67 LEU A O 1
ATOM 554 N N . GLY A 1 68 ? -11.848 0.445 36.029 1.00 96.81 68 GLY A N 1
ATOM 555 C CA . GLY A 1 68 ? -12.988 0.127 36.903 1.00 96.81 68 GLY A CA 1
ATOM 556 C C . GLY A 1 68 ? -14.268 -0.308 36.180 1.00 96.81 68 GLY A C 1
ATOM 557 O O . GLY A 1 68 ? -15.305 -0.478 36.822 1.00 96.81 68 GLY A O 1
ATOM 558 N N . ALA A 1 69 ? -14.210 -0.539 34.865 1.00 96.12 69 ALA A N 1
ATOM 559 C CA . ALA A 1 69 ? -15.310 -1.110 34.088 1.00 96.12 69 ALA A CA 1
ATOM 560 C C . ALA A 1 69 ? -14.774 -2.207 33.156 1.00 96.12 69 ALA A C 1
ATOM 562 O O . ALA A 1 69 ? -14.341 -1.888 32.057 1.00 96.12 69 ALA A O 1
ATOM 563 N N . PRO A 1 70 ? -14.745 -3.485 33.574 1.00 95.38 70 PRO A N 1
ATOM 564 C CA . PRO A 1 70 ? -14.224 -4.576 32.749 1.00 95.38 70 PRO A CA 1
ATOM 565 C C . PRO A 1 70 ? -14.956 -4.726 31.407 1.00 95.38 70 PRO A C 1
ATOM 567 O O . PRO A 1 70 ? -16.158 -4.482 31.320 1.00 95.38 70 PRO A O 1
ATOM 570 N N . LEU A 1 71 ? -14.232 -5.171 30.375 1.00 97.19 71 LEU A N 1
ATOM 571 C CA . LEU A 1 71 ? -14.809 -5.460 29.060 1.00 97.19 71 LEU A CA 1
ATOM 572 C C . LEU A 1 71 ? -15.770 -6.652 29.130 1.00 97.19 71 LEU A C 1
ATOM 574 O O . LEU A 1 71 ? -15.380 -7.756 29.516 1.00 97.19 71 LEU A O 1
ATOM 578 N N . VAL A 1 72 ? -17.009 -6.434 28.701 1.00 97.25 72 VAL A N 1
ATOM 579 C CA . VAL A 1 72 ? -18.010 -7.480 28.514 1.00 97.25 72 VAL A CA 1
ATOM 580 C C . VAL A 1 72 ? -17.891 -8.008 27.091 1.00 97.25 72 VAL A C 1
ATOM 582 O O . VAL A 1 72 ? -18.042 -7.264 26.126 1.00 97.25 72 VAL A O 1
ATOM 585 N N . ILE A 1 73 ? -17.629 -9.306 26.969 1.00 97.25 73 ILE A N 1
ATOM 586 C CA . ILE A 1 73 ? -17.554 -10.004 25.685 1.00 97.25 73 ILE A CA 1
ATOM 587 C C . ILE A 1 73 ? -18.791 -10.888 25.521 1.00 97.25 73 ILE A C 1
ATOM 589 O O . ILE A 1 73 ? -19.248 -11.523 26.482 1.00 97.25 73 ILE A O 1
ATOM 593 N N . ARG A 1 74 ? -19.348 -10.887 24.309 1.00 96.88 74 ARG A N 1
ATOM 594 C CA . ARG A 1 74 ? -20.508 -11.682 23.888 1.00 96.88 74 ARG A CA 1
ATOM 595 C C . ARG A 1 74 ? -20.265 -12.288 22.503 1.00 96.88 74 ARG A C 1
ATOM 597 O O . ARG A 1 74 ? -19.399 -11.827 21.767 1.00 96.88 74 ARG A O 1
ATOM 604 N N . HIS A 1 75 ? -21.053 -13.301 22.161 1.00 97.06 75 HIS A N 1
ATOM 605 C CA . HIS A 1 75 ? -21.068 -13.952 20.852 1.00 97.06 75 HIS A CA 1
ATOM 606 C C . HIS A 1 75 ? -22.503 -13.978 20.312 1.00 97.06 75 HIS A C 1
ATOM 608 O O . HIS A 1 75 ? -23.448 -14.193 21.080 1.00 97.06 75 HIS A O 1
ATOM 614 N N . GLY A 1 76 ? -22.653 -13.720 19.015 1.00 97.44 76 GLY A N 1
ATOM 615 C CA . GLY A 1 76 ? -23.929 -13.676 18.303 1.00 97.44 76 GLY A CA 1
ATOM 616 C C . GLY A 1 76 ? -24.137 -12.355 17.568 1.00 97.44 76 GLY A C 1
ATOM 617 O O . GLY A 1 76 ? -23.299 -11.458 17.616 1.00 97.44 76 GLY A O 1
ATOM 618 N N . GLU A 1 77 ? -25.277 -12.223 16.899 1.00 97.62 77 GLU A N 1
ATOM 619 C CA . GLU A 1 77 ? -25.632 -10.991 16.196 1.00 97.62 77 GLU A CA 1
ATOM 620 C C . GLU A 1 77 ? -25.837 -9.840 17.189 1.00 97.62 77 GLU A C 1
ATOM 622 O O . GLU A 1 77 ? -26.559 -9.981 18.183 1.00 97.62 77 GLU A O 1
ATOM 627 N N . VAL A 1 78 ? -25.228 -8.676 16.928 1.00 98.00 78 VAL A N 1
ATOM 628 C CA . VAL A 1 78 ? -25.196 -7.573 17.904 1.00 98.00 78 VAL A CA 1
ATOM 629 C C . VAL A 1 78 ? -26.588 -7.125 18.348 1.00 98.00 78 VAL A C 1
ATOM 631 O O . VAL A 1 78 ? -26.784 -6.824 19.520 1.00 98.00 78 VAL A O 1
ATOM 634 N N . THR A 1 79 ? -27.585 -7.127 17.461 1.00 97.94 79 THR A N 1
ATOM 635 C CA . THR A 1 79 ? -28.955 -6.744 17.830 1.00 97.94 79 THR A CA 1
ATOM 636 C C . THR A 1 79 ? -29.592 -7.731 18.800 1.00 97.94 79 THR A C 1
ATOM 638 O O . THR A 1 79 ? -30.317 -7.310 19.691 1.00 97.94 79 THR A O 1
ATOM 641 N N . GLU A 1 80 ? -29.298 -9.026 18.678 1.00 98.06 80 GLU A N 1
ATOM 642 C CA . GLU A 1 80 ? -29.790 -10.043 19.613 1.00 98.06 80 GLU A CA 1
ATOM 643 C C . GLU A 1 80 ? -29.033 -10.003 20.942 1.00 98.06 80 GLU A C 1
ATOM 645 O O . GLU A 1 80 ? -29.598 -10.245 22.006 1.00 98.06 80 GLU A O 1
ATOM 650 N N . VAL A 1 81 ? -27.739 -9.687 20.891 1.00 97.75 81 VAL A N 1
ATOM 651 C CA . VAL A 1 81 ? -26.926 -9.484 22.091 1.00 97.75 81 VAL A CA 1
ATOM 652 C C . VAL A 1 81 ? -27.414 -8.269 22.871 1.00 97.75 81 VAL A C 1
ATOM 654 O O . VAL A 1 81 ? -27.578 -8.363 24.083 1.00 97.75 81 VAL A O 1
ATOM 657 N N . LEU A 1 82 ? -27.662 -7.147 22.193 1.00 98.06 82 LEU A N 1
ATOM 658 C CA . LEU A 1 82 ? -28.209 -5.935 22.802 1.00 98.06 82 LEU A CA 1
ATOM 659 C C . LEU A 1 82 ? -29.616 -6.170 23.362 1.00 98.06 82 LEU A C 1
ATOM 661 O O . LEU A 1 82 ? -29.936 -5.654 24.430 1.00 98.06 82 LEU A O 1
ATOM 665 N N . GLU A 1 83 ? -30.423 -6.981 22.677 1.00 97.75 83 GLU A N 1
ATOM 666 C CA . GLU A 1 83 ? -31.736 -7.409 23.149 1.00 97.75 83 GLU A CA 1
ATOM 667 C C . GLU A 1 83 ? -31.643 -8.146 24.489 1.00 97.75 83 GLU A C 1
ATOM 669 O O . GLU A 1 83 ? -32.202 -7.678 25.479 1.00 97.75 83 GLU A O 1
ATOM 674 N N . ARG A 1 84 ? -30.844 -9.219 24.558 1.00 96.38 84 ARG A N 1
ATOM 675 C CA . ARG A 1 84 ? -30.601 -9.961 25.809 1.00 96.38 84 ARG A CA 1
ATOM 676 C C . ARG A 1 84 ? -29.994 -9.071 26.892 1.00 96.38 84 ARG A C 1
ATOM 678 O O . ARG A 1 84 ? -30.384 -9.135 28.050 1.00 96.38 84 ARG A O 1
ATOM 685 N N . LEU A 1 85 ? -29.067 -8.189 26.520 1.00 95.56 85 LEU A N 1
ATOM 686 C CA . LEU A 1 85 ? -28.439 -7.270 27.466 1.00 95.56 85 LEU A CA 1
ATOM 687 C C . LEU A 1 85 ? -29.451 -6.281 28.066 1.00 95.56 85 LEU A C 1
ATOM 689 O O . LEU A 1 85 ? -29.301 -5.903 29.225 1.00 95.56 85 LEU A O 1
ATOM 693 N N . SER A 1 86 ? -30.490 -5.895 27.319 1.00 95.06 86 SER A N 1
ATOM 694 C CA . SER A 1 86 ? -31.562 -5.028 27.826 1.00 95.06 86 SER A CA 1
ATOM 695 C C . SER A 1 86 ? -32.450 -5.697 28.885 1.00 95.06 86 SER A C 1
ATOM 697 O O . SER A 1 86 ? -33.136 -5.003 29.631 1.00 95.06 86 SER A O 1
ATOM 699 N N . GLU A 1 87 ? -32.400 -7.028 28.994 1.00 93.88 87 GLU A N 1
ATOM 700 C CA . GLU A 1 87 ? -33.041 -7.791 30.071 1.00 93.88 87 GLU A CA 1
ATOM 701 C C . GLU A 1 87 ? -32.164 -7.830 31.337 1.00 93.88 87 GLU A C 1
ATOM 703 O O . GLU A 1 87 ? -32.678 -7.907 32.452 1.00 93.88 87 GLU A O 1
ATOM 708 N N . GLU A 1 88 ? -30.836 -7.748 31.179 1.00 93.62 88 GLU A N 1
ATOM 709 C CA . GLU A 1 88 ? -29.868 -7.751 32.285 1.00 93.62 88 GLU A CA 1
ATOM 710 C C . GLU A 1 88 ? -29.691 -6.359 32.916 1.00 93.62 88 GLU A C 1
ATOM 712 O O . GLU A 1 88 ? -29.475 -6.234 34.126 1.00 93.62 88 GLU A O 1
ATOM 717 N N . VAL A 1 89 ? -29.732 -5.301 32.097 1.00 94.88 89 VAL A N 1
ATOM 718 C CA . VAL A 1 89 ? -29.457 -3.923 32.521 1.00 94.88 89 VAL A CA 1
ATOM 719 C C . VAL A 1 89 ? -30.380 -2.909 31.845 1.00 94.88 89 VAL A C 1
ATOM 721 O O . VAL A 1 89 ? -30.775 -3.054 30.694 1.00 94.88 89 VAL A O 1
ATOM 724 N N . ASP A 1 90 ? -30.652 -1.811 32.548 1.00 95.06 90 ASP A N 1
ATOM 725 C CA . ASP A 1 90 ? -31.403 -0.665 32.025 1.00 95.06 90 ASP A CA 1
ATOM 726 C C . ASP A 1 90 ? -30.522 0.180 31.083 1.00 95.06 90 ASP A C 1
ATOM 728 O O . ASP A 1 90 ? -29.838 1.119 31.510 1.00 95.06 90 ASP A O 1
ATOM 732 N N . ILE A 1 91 ? -30.476 -0.204 29.801 1.00 97.31 91 ILE A N 1
ATOM 733 C CA . ILE A 1 91 ? -29.712 0.500 28.762 1.00 97.31 91 ILE A CA 1
ATOM 734 C C . ILE A 1 91 ? -30.386 1.838 28.465 1.00 97.31 91 ILE A C 1
ATOM 736 O O . ILE A 1 91 ? -31.462 1.891 27.876 1.00 97.31 91 ILE A O 1
ATOM 740 N N . SER A 1 92 ? -29.712 2.937 28.792 1.00 96.62 92 SER A N 1
ATOM 741 C CA . SER A 1 92 ? -30.227 4.289 28.534 1.00 96.62 92 SER A CA 1
ATOM 742 C C . SER A 1 92 ? -29.447 5.053 27.467 1.00 96.62 92 SER A C 1
ATOM 744 O O . SER A 1 92 ? -29.809 6.179 27.135 1.00 96.62 92 SER A O 1
ATOM 746 N N . GLY A 1 93 ? -28.365 4.479 26.946 1.00 98.00 93 GLY A N 1
ATOM 747 C CA . GLY A 1 93 ? -27.599 5.063 25.854 1.00 98.00 93 GLY A CA 1
ATOM 748 C C . GLY A 1 93 ? -26.634 4.060 25.243 1.00 98.00 93 GLY A C 1
ATOM 749 O O . GLY A 1 93 ? -26.011 3.274 25.959 1.00 98.00 93 GLY A O 1
ATOM 750 N N . LEU A 1 94 ? -26.512 4.105 23.919 1.00 98.69 94 LEU A N 1
ATOM 751 C CA . LEU A 1 94 ? -25.548 3.335 23.144 1.00 98.69 94 LEU A CA 1
ATOM 752 C C . LEU A 1 94 ? -24.545 4.296 22.499 1.00 98.69 94 LEU A C 1
ATOM 754 O O . LEU A 1 94 ? -24.931 5.290 21.881 1.00 98.69 94 LEU A O 1
ATOM 758 N N . TRP A 1 95 ? -23.260 3.987 22.634 1.00 98.69 95 TRP A N 1
ATOM 759 C CA . TRP A 1 95 ? -22.151 4.823 22.187 1.00 98.69 95 TRP A CA 1
ATOM 760 C C . TRP A 1 95 ? -21.187 3.994 21.351 1.00 98.69 95 TRP A C 1
ATOM 762 O O . TRP A 1 95 ? -20.754 2.930 21.787 1.00 98.69 95 TRP A O 1
ATOM 772 N N . ALA A 1 96 ? -20.818 4.488 20.175 1.00 98.69 96 ALA A N 1
ATOM 773 C CA . ALA A 1 96 ? -19.794 3.871 19.337 1.00 98.69 96 ALA A CA 1
ATOM 774 C C . ALA A 1 96 ? -19.048 4.939 18.537 1.00 98.69 96 ALA A C 1
ATOM 776 O O . ALA A 1 96 ? -19.519 6.071 18.398 1.00 98.69 96 ALA A O 1
ATOM 777 N N . HIS A 1 97 ? -17.887 4.601 17.984 1.00 98.25 97 HIS A N 1
ATOM 778 C CA . HIS A 1 97 ? -17.357 5.405 16.893 1.00 98.25 97 HIS A CA 1
ATOM 779 C C . HIS A 1 97 ? -18.100 5.097 15.588 1.00 98.25 97 HIS A C 1
ATOM 781 O O . HIS A 1 97 ? -18.580 3.980 15.363 1.00 98.25 97 HIS A O 1
ATOM 787 N N . GLU A 1 98 ? -18.152 6.099 14.710 1.00 96.50 98 GLU A N 1
ATOM 788 C CA . GLU A 1 98 ? -18.481 5.900 13.302 1.00 96.50 98 GLU A CA 1
ATOM 789 C C . GLU A 1 98 ? -17.486 4.908 12.681 1.00 96.50 98 GLU A C 1
ATOM 791 O O . GLU A 1 98 ? -16.268 5.061 12.806 1.00 96.50 98 GLU A O 1
ATOM 796 N N . GLU A 1 99 ? -18.012 3.914 11.971 1.00 92.69 99 GLU A N 1
ATOM 797 C CA . GLU A 1 99 ? -17.233 2.940 11.208 1.00 92.69 99 GLU A CA 1
ATOM 798 C C . GLU A 1 99 ? -17.571 3.051 9.717 1.00 92.69 99 GLU A C 1
ATOM 800 O O . GLU A 1 99 ? -18.733 3.220 9.344 1.00 92.69 99 GLU A O 1
ATOM 805 N N . THR A 1 100 ? -16.561 2.929 8.860 1.00 94.31 100 THR A N 1
ATOM 806 C CA . THR A 1 100 ? -16.743 2.639 7.434 1.00 94.31 100 THR A CA 1
ATOM 807 C C . THR A 1 100 ? -16.104 1.278 7.197 1.00 94.31 100 THR A C 1
ATOM 809 O O . THR A 1 100 ? -14.885 1.153 7.281 1.00 94.31 100 THR A O 1
ATOM 812 N N . GLY A 1 101 ? -16.917 0.255 6.951 1.00 93.56 101 GLY A N 1
ATOM 813 C CA . GLY A 1 101 ? -16.449 -1.106 6.694 1.00 93.56 101 GLY A CA 1
ATOM 814 C C . GLY A 1 101 ? -17.028 -1.669 5.402 1.00 93.56 101 GLY A C 1
ATOM 815 O O . GLY A 1 101 ? -17.413 -0.915 4.509 1.00 93.56 101 GLY A O 1
ATOM 816 N N . ASN A 1 102 ? -17.041 -2.994 5.294 1.00 94.38 102 ASN A N 1
ATOM 817 C CA . ASN A 1 102 ? -17.651 -3.693 4.166 1.00 94.38 102 ASN A CA 1
ATOM 818 C C . ASN A 1 102 ? -19.186 -3.624 4.245 1.00 94.38 102 ASN A C 1
ATOM 820 O O . ASN A 1 102 ? -19.781 -3.132 5.211 1.00 94.38 102 ASN A O 1
ATOM 824 N N . TRP A 1 103 ? -19.851 -4.124 3.212 1.00 95.56 103 TRP A N 1
ATOM 825 C CA . TRP A 1 103 ? -21.299 -4.068 3.107 1.00 95.56 103 TRP A CA 1
ATOM 826 C C . TRP A 1 103 ? -22.002 -4.759 4.275 1.00 95.56 103 TRP A C 1
ATOM 828 O O . TRP A 1 103 ? -23.001 -4.236 4.771 1.00 95.56 103 TRP A O 1
ATOM 838 N N . VAL A 1 104 ? -21.478 -5.894 4.753 1.00 95.38 104 VAL A N 1
ATOM 839 C CA . VAL A 1 104 ? -22.065 -6.600 5.900 1.00 95.38 104 VAL A CA 1
ATOM 840 C C . VAL A 1 104 ? -22.020 -5.731 7.161 1.00 95.38 104 VAL A C 1
ATOM 842 O O . VAL A 1 104 ? -23.050 -5.555 7.808 1.00 95.38 104 VAL A O 1
ATOM 845 N N . SER A 1 105 ? -20.894 -5.065 7.448 1.00 95.00 105 SER A N 1
ATOM 846 C CA . SER A 1 105 ? -20.768 -4.159 8.599 1.00 95.00 105 SER A CA 1
ATOM 847 C C . SER A 1 105 ? -21.660 -2.912 8.469 1.00 95.00 105 SER A C 1
ATOM 849 O O . SER A 1 105 ? -22.205 -2.415 9.457 1.00 95.00 105 SER A O 1
ATOM 851 N N . PHE A 1 106 ? -21.872 -2.422 7.243 1.00 94.62 106 PHE A N 1
ATOM 852 C CA . PHE A 1 106 ? -22.805 -1.327 6.970 1.00 94.62 106 PHE A CA 1
ATOM 853 C C . PHE A 1 106 ? -24.267 -1.736 7.217 1.00 94.62 106 PHE A C 1
ATOM 855 O O . PHE A 1 106 ? -25.016 -1.009 7.873 1.00 94.62 106 PHE A O 1
ATOM 862 N N . GLN A 1 107 ? -24.686 -2.915 6.743 1.00 96.06 107 GLN A N 1
ATOM 863 C CA . GLN A 1 107 ? -26.037 -3.436 6.995 1.00 96.06 107 GLN A CA 1
ATOM 864 C C . GLN A 1 107 ? -26.283 -3.694 8.486 1.00 96.06 107 GLN A C 1
ATOM 866 O O . GLN A 1 107 ? -27.368 -3.399 8.995 1.00 96.06 107 GLN A O 1
ATOM 871 N N . ARG A 1 108 ? -25.261 -4.187 9.186 1.00 97.00 108 ARG A N 1
ATOM 872 C CA . ARG A 1 108 ? -25.226 -4.394 10.636 1.00 97.00 108 ARG A CA 1
ATOM 873 C C . ARG A 1 108 ? -25.475 -3.101 11.405 1.00 97.00 108 ARG A C 1
ATOM 875 O O . ARG A 1 108 ? -26.407 -3.046 12.208 1.00 97.00 108 ARG A O 1
ATOM 882 N N . ASP A 1 109 ? -24.772 -2.018 11.071 1.00 95.50 109 ASP A N 1
ATOM 883 C CA . ASP A 1 109 ? -25.006 -0.699 11.683 1.00 95.50 109 ASP A CA 1
ATOM 884 C C . ASP A 1 109 ? -26.449 -0.204 11.442 1.00 95.50 109 ASP A C 1
ATOM 886 O O . ASP A 1 109 ? -27.103 0.293 12.364 1.00 95.50 109 ASP A O 1
ATOM 890 N N . LEU A 1 110 ? -27.010 -0.402 10.239 1.00 96.19 110 LEU A N 1
ATOM 891 C CA . LEU A 1 110 ? -28.413 -0.058 9.953 1.00 96.19 110 LEU A CA 1
ATOM 892 C C . LEU A 1 110 ? -29.409 -0.862 10.806 1.00 96.19 110 LEU A C 1
ATOM 894 O O . LEU A 1 110 ? -30.440 -0.316 11.213 1.00 96.19 110 LEU A O 1
ATOM 898 N N . ARG A 1 111 ? -29.133 -2.147 11.077 1.00 98.12 111 ARG A N 1
ATOM 899 C CA . ARG A 1 111 ? -29.962 -2.976 11.971 1.00 98.12 111 ARG A CA 1
ATOM 900 C C . ARG A 1 111 ? -29.900 -2.466 13.411 1.00 98.12 111 ARG A C 1
ATOM 902 O O . ARG A 1 111 ? -30.955 -2.325 14.027 1.00 98.12 111 ARG A O 1
ATOM 909 N N . VAL A 1 112 ? -28.716 -2.103 13.906 1.00 98.31 112 VAL A N 1
ATOM 910 C CA . VAL A 1 112 ? -28.538 -1.529 15.253 1.00 98.31 112 VAL A CA 1
ATOM 911 C C . VAL A 1 112 ? -29.278 -0.199 15.398 1.00 98.31 112 VAL A C 1
ATOM 913 O O . VAL A 1 112 ? -29.998 -0.006 16.375 1.00 98.31 112 VAL A O 1
ATOM 916 N N . HIS A 1 113 ? -29.202 0.687 14.398 1.00 98.12 113 HIS A N 1
ATOM 917 C CA . HIS A 1 113 ? -29.980 1.936 14.376 1.00 98.12 113 HIS A CA 1
ATOM 918 C C . HIS A 1 113 ? -31.490 1.694 14.465 1.00 98.12 113 HIS A C 1
ATOM 920 O O . HIS A 1 113 ? -32.195 2.402 15.188 1.00 98.12 113 HIS A O 1
ATOM 926 N N . ARG A 1 114 ? -32.004 0.694 13.735 1.00 98.62 114 ARG A N 1
ATOM 927 C CA . ARG A 1 114 ? -33.424 0.315 13.804 1.00 98.62 114 ARG A CA 1
ATOM 928 C C . ARG A 1 114 ? -33.795 -0.236 15.178 1.00 98.62 114 ARG A C 1
ATOM 930 O O . ARG A 1 114 ? -34.821 0.176 15.714 1.00 98.62 114 ARG A O 1
ATOM 937 N N . TRP A 1 115 ? -32.966 -1.112 15.745 1.00 98.38 115 TRP A N 1
ATOM 938 C CA . TRP A 1 115 ? -33.169 -1.669 17.084 1.00 98.38 115 TRP A CA 1
ATOM 939 C C . TRP A 1 115 ? -33.197 -0.568 18.155 1.00 98.38 115 TRP A C 1
ATOM 941 O O . TRP A 1 115 ? -34.173 -0.460 18.897 1.00 98.38 115 TRP A O 1
ATOM 951 N N . ALA A 1 116 ? -32.198 0.320 18.166 1.00 98.44 116 ALA A N 1
ATOM 952 C CA . ALA A 1 116 ? -32.097 1.407 19.140 1.00 98.44 116 ALA A CA 1
ATOM 953 C C . ALA A 1 116 ? -33.310 2.347 19.066 1.00 98.44 116 ALA A C 1
ATOM 955 O O . ALA A 1 116 ? -33.918 2.672 20.086 1.00 98.44 116 ALA A O 1
ATOM 956 N N . ARG A 1 117 ? -33.741 2.703 17.844 1.00 98.25 117 ARG A N 1
ATOM 957 C CA . ARG A 1 117 ? -34.957 3.501 17.627 1.00 98.25 117 ARG A CA 1
ATOM 958 C C . ARG A 1 117 ? -36.212 2.798 18.143 1.00 98.25 117 ARG A C 1
ATOM 960 O O . ARG A 1 117 ? -37.032 3.448 18.781 1.00 98.25 117 ARG A O 1
ATOM 967 N N . ALA A 1 118 ? -36.368 1.503 17.871 1.00 98.06 118 ALA A N 1
ATOM 968 C CA . ALA A 1 118 ? -37.526 0.731 18.323 1.00 98.06 118 ALA A CA 1
ATOM 969 C C . ALA A 1 118 ? -37.612 0.647 19.856 1.00 98.06 118 ALA A C 1
ATOM 971 O O . ALA A 1 118 ? -38.709 0.576 20.403 1.00 98.06 118 ALA A O 1
ATOM 972 N N . ARG A 1 119 ? -36.466 0.702 20.544 1.00 96.94 119 ARG A N 1
ATOM 973 C CA . ARG A 1 119 ? -36.368 0.690 22.010 1.00 96.94 119 ARG A CA 1
ATOM 974 C C . ARG A 1 119 ? -36.364 2.068 22.662 1.00 96.94 119 ARG A C 1
ATOM 976 O O . ARG A 1 119 ? -36.314 2.152 23.882 1.00 96.94 119 ARG A O 1
ATOM 983 N N . GLY A 1 120 ? -36.398 3.142 21.875 1.00 97.56 120 GLY A N 1
ATOM 984 C CA . GLY A 1 120 ? -36.255 4.500 22.402 1.00 97.56 120 GLY A CA 1
ATOM 985 C C . GLY A 1 120 ? -34.889 4.763 23.050 1.00 97.56 120 GLY A C 1
ATOM 986 O O . GLY A 1 120 ? -34.767 5.691 23.843 1.00 97.56 120 GLY A O 1
ATOM 987 N N . ILE A 1 121 ? -33.867 3.966 22.719 1.00 97.94 121 ILE A N 1
ATOM 988 C CA . ILE A 1 121 ? -32.506 4.109 23.242 1.00 97.94 121 ILE A CA 1
ATOM 989 C C . ILE A 1 121 ? -31.733 5.066 22.324 1.00 97.94 121 ILE A C 1
ATOM 991 O O . ILE A 1 121 ? -31.598 4.786 21.128 1.00 97.94 121 ILE A O 1
ATOM 995 N N . PRO A 1 122 ? -31.187 6.184 22.837 1.00 98.00 122 PRO A N 1
ATOM 996 C CA . PRO A 1 122 ? -30.318 7.053 22.055 1.00 98.00 122 PRO A CA 1
ATOM 997 C C . PRO A 1 122 ? -29.052 6.308 21.621 1.00 98.00 122 PRO A C 1
ATOM 999 O O . PRO A 1 122 ? -28.268 5.869 22.463 1.00 98.00 122 PRO A O 1
ATOM 1002 N N . PHE A 1 123 ? -28.835 6.194 20.310 1.00 98.38 123 PHE A N 1
ATOM 1003 C CA . PHE A 1 123 ? -27.592 5.679 19.741 1.00 98.38 123 PHE A CA 1
ATOM 1004 C C . PHE A 1 123 ? -26.774 6.828 19.152 1.00 98.38 123 PHE A C 1
ATOM 1006 O O . PHE A 1 123 ? -27.197 7.467 18.187 1.00 98.38 123 PHE A O 1
ATOM 1013 N N . THR A 1 124 ? -25.614 7.095 19.753 1.00 98.19 124 THR A N 1
ATOM 1014 C CA . THR A 1 124 ? -24.699 8.159 19.333 1.00 98.19 124 THR A CA 1
ATOM 1015 C C . THR A 1 124 ? -23.436 7.557 18.735 1.00 98.19 124 THR A C 1
ATOM 1017 O O . THR A 1 124 ? -22.704 6.822 19.400 1.00 98.19 124 THR A O 1
ATOM 1020 N N . GLU A 1 125 ? -23.160 7.922 17.487 1.00 97.50 125 GLU A N 1
ATOM 1021 C CA . GLU A 1 125 ? -21.908 7.607 16.808 1.00 97.50 125 GLU A CA 1
ATOM 1022 C C . GLU A 1 125 ? -21.041 8.862 16.705 1.00 97.50 125 GLU A C 1
ATOM 1024 O O . GLU A 1 125 ? -21.520 9.920 16.292 1.00 97.50 125 GLU A O 1
ATOM 1029 N N . LEU A 1 126 ? -19.768 8.752 17.090 1.00 97.44 126 LEU A N 1
ATOM 1030 C CA . LEU A 1 126 ? -18.818 9.866 17.064 1.00 97.44 126 LEU A CA 1
ATOM 1031 C C . LEU A 1 126 ? -17.699 9.617 16.041 1.00 97.44 126 LEU A C 1
ATOM 1033 O O . LEU A 1 126 ? -17.211 8.490 15.939 1.00 97.44 126 LEU A O 1
ATOM 1037 N N . PRO A 1 127 ? -17.231 10.637 15.302 1.00 95.69 127 PRO A N 1
ATOM 1038 C CA . PRO A 1 127 ? -16.164 10.443 14.329 1.00 95.69 127 PRO A CA 1
ATOM 1039 C C . PRO A 1 127 ? -14.839 10.035 14.985 1.00 95.69 127 PRO A C 1
ATOM 1041 O O . PRO A 1 127 ? -14.345 10.723 15.878 1.00 95.69 127 PRO A O 1
ATOM 1044 N N . GLN A 1 128 ? -14.215 8.963 14.491 1.00 93.31 128 GLN A N 1
ATOM 1045 C CA . GLN A 1 128 ? -12.884 8.527 14.944 1.00 93.31 128 GLN A CA 1
ATOM 1046 C C . GLN A 1 128 ? -11.734 9.145 14.131 1.00 93.31 128 GLN A C 1
ATOM 1048 O O . GLN A 1 128 ? -10.613 9.300 14.619 1.00 93.31 128 GLN A O 1
ATOM 1053 N N . ASN A 1 129 ? -11.970 9.450 12.857 1.00 95.12 129 ASN A N 1
ATOM 1054 C CA . ASN A 1 129 ? -10.924 9.859 11.925 1.00 95.12 129 ASN A CA 1
ATOM 1055 C C . ASN A 1 129 ? -11.425 10.969 10.977 1.00 95.12 129 ASN A C 1
ATOM 1057 O O . ASN A 1 129 ? -12.442 11.625 11.214 1.00 95.12 129 ASN A O 1
ATOM 1061 N N . GLY A 1 130 ? -10.670 11.226 9.910 1.00 95.31 130 GLY A N 1
ATOM 1062 C CA . GLY A 1 130 ? -10.998 12.264 8.930 1.00 95.31 130 GLY A CA 1
ATOM 1063 C C . GLY A 1 130 ? -12.017 11.854 7.857 1.00 95.31 130 GLY A C 1
ATOM 1064 O O . GLY A 1 130 ? -12.123 12.543 6.846 1.00 95.31 130 GLY A O 1
ATOM 1065 N N . VAL A 1 131 ? -12.718 10.729 8.014 1.00 96.62 131 VAL A N 1
ATOM 1066 C CA . VAL A 1 131 ? -13.855 10.344 7.165 1.00 96.62 131 VAL A CA 1
ATOM 1067 C C . VAL A 1 131 ? -15.112 11.059 7.659 1.00 96.62 131 VAL A C 1
ATOM 1069 O O . VAL A 1 131 ? -15.364 11.165 8.854 1.00 96.62 131 VAL A O 1
ATOM 1072 N N . VAL A 1 132 ? -15.892 11.590 6.729 1.00 95.81 132 VAL A N 1
ATOM 1073 C CA . VAL A 1 132 ? -17.097 12.383 6.945 1.00 95.81 132 VAL A CA 1
ATOM 1074 C C . VAL A 1 132 ? -18.275 11.626 6.346 1.00 95.81 132 VAL A C 1
ATOM 1076 O O . VAL A 1 132 ? -18.325 11.399 5.131 1.00 95.81 132 VAL A O 1
ATOM 1079 N N . ARG A 1 133 ? -19.229 11.244 7.197 1.00 93.31 133 ARG A N 1
ATOM 1080 C CA . ARG A 1 133 ? -20.438 10.543 6.763 1.00 93.31 133 ARG A CA 1
ATOM 1081 C C . ARG A 1 133 ? -21.325 11.424 5.883 1.00 93.31 133 ARG A C 1
ATOM 1083 O O . ARG A 1 133 ? -21.411 12.636 6.076 1.00 93.31 133 ARG A O 1
ATOM 1090 N N . ARG A 1 134 ? -22.010 10.793 4.918 1.00 89.25 134 ARG A N 1
ATOM 1091 C CA . ARG A 1 134 ? -23.012 11.421 4.017 1.00 89.25 134 ARG A CA 1
ATOM 1092 C C . ARG A 1 134 ? -22.495 12.622 3.215 1.00 89.25 134 ARG A C 1
ATOM 1094 O O . ARG A 1 134 ? -23.249 13.519 2.841 1.00 89.25 134 ARG A O 1
ATOM 1101 N N . MET A 1 135 ? -21.199 12.638 2.935 1.00 90.31 135 MET A N 1
ATOM 1102 C CA . MET A 1 135 ? -20.580 13.701 2.163 1.00 90.31 135 MET A CA 1
ATOM 1103 C C . MET A 1 135 ? -20.935 13.576 0.671 1.00 90.31 135 MET A C 1
ATOM 1105 O O . MET A 1 135 ? -20.625 12.568 0.037 1.00 90.31 135 MET A O 1
ATOM 1109 N N . VAL A 1 136 ? -21.547 14.620 0.101 1.00 88.12 136 VAL A N 1
ATOM 1110 C CA . VAL A 1 136 ? -22.018 14.635 -1.301 1.00 88.12 136 VAL A CA 1
ATOM 1111 C C . VAL A 1 136 ? -20.857 14.697 -2.303 1.00 88.12 136 VAL A C 1
ATOM 1113 O O . VAL A 1 136 ? -20.929 14.129 -3.395 1.00 88.12 136 VAL A O 1
ATOM 1116 N N . ASN A 1 137 ? -19.780 15.410 -1.964 1.00 90.00 137 ASN A N 1
ATOM 1117 C CA . ASN A 1 137 ? -18.602 15.582 -2.811 1.00 90.00 137 ASN A CA 1
ATOM 1118 C C . ASN A 1 137 ? -17.350 15.910 -1.965 1.00 90.00 137 ASN A C 1
ATOM 1120 O O . ASN A 1 137 ? -17.443 16.090 -0.762 1.00 90.00 137 ASN A O 1
ATOM 1124 N N . ARG A 1 138 ? -16.161 16.020 -2.572 1.00 90.62 138 ARG A N 1
ATOM 1125 C CA . ARG A 1 138 ? -14.903 16.313 -1.843 1.00 90.62 138 ARG A CA 1
ATOM 1126 C C . ARG A 1 138 ? -14.698 17.774 -1.398 1.00 90.62 138 ARG A C 1
ATOM 1128 O O . ARG A 1 138 ? -13.580 18.109 -1.000 1.00 90.62 138 ARG A O 1
ATOM 1135 N N . ASP A 1 139 ? -15.698 18.642 -1.493 1.00 88.31 139 ASP A N 1
ATOM 1136 C CA . ASP A 1 139 ? -15.581 20.031 -1.035 1.00 88.31 139 ASP A CA 1
ATOM 1137 C C . ASP A 1 139 ? -15.562 20.068 0.506 1.00 88.31 139 ASP A C 1
ATOM 1139 O O . ASP A 1 139 ? -16.265 19.302 1.161 1.00 88.31 139 ASP A O 1
ATOM 1143 N N . GLY A 1 140 ? -14.683 20.882 1.100 1.00 87.12 140 GLY A N 1
ATOM 1144 C CA . GLY A 1 140 ? -14.499 20.986 2.560 1.00 87.12 140 GLY A CA 1
ATOM 1145 C C . GLY A 1 140 ? -13.841 19.779 3.250 1.00 87.12 140 GLY A C 1
ATOM 1146 O O . GLY A 1 140 ? -13.334 19.915 4.357 1.00 87.12 140 GLY A O 1
ATOM 1147 N N . TRP A 1 141 ? -13.755 18.612 2.596 1.00 93.69 141 TRP A N 1
ATOM 1148 C CA . TRP A 1 141 ? -13.231 17.384 3.216 1.00 93.69 141 TRP A CA 1
ATOM 1149 C C . TRP A 1 141 ? -11.817 17.522 3.788 1.00 93.69 141 TRP A C 1
ATOM 1151 O O . TRP A 1 141 ? -11.540 17.018 4.871 1.00 93.69 141 TRP A O 1
ATOM 1161 N N . ALA A 1 142 ? -10.913 18.184 3.060 1.00 90.50 142 ALA A N 1
ATOM 1162 C CA . ALA A 1 142 ? -9.530 18.344 3.507 1.00 90.50 142 ALA A CA 1
ATOM 1163 C C . ALA A 1 142 ? -9.431 19.237 4.753 1.00 90.50 142 ALA A C 1
ATOM 1165 O O . ALA A 1 142 ? -8.632 18.942 5.638 1.00 90.50 142 ALA A O 1
ATOM 1166 N N . ASP A 1 143 ? -10.267 20.273 4.835 1.00 90.31 143 ASP A N 1
ATOM 1167 C CA . ASP A 1 143 ? -10.302 21.190 5.973 1.00 90.31 143 ASP A CA 1
ATOM 1168 C C . ASP A 1 143 ? -10.881 20.478 7.200 1.00 90.31 143 ASP A C 1
ATOM 1170 O O . ASP A 1 143 ? -10.274 20.504 8.265 1.00 90.31 143 ASP A O 1
ATOM 1174 N N . THR A 1 144 ? -11.974 19.720 7.029 1.00 93.50 144 THR A N 1
ATOM 1175 C CA . THR A 1 144 ? -12.540 18.879 8.098 1.00 93.50 144 THR A CA 1
ATOM 1176 C C . THR A 1 144 ? -11.562 17.798 8.567 1.00 93.50 144 THR A C 1
ATOM 1178 O O . THR A 1 144 ? -11.479 17.510 9.760 1.00 93.50 144 THR A O 1
ATOM 1181 N N . TRP A 1 145 ? -10.810 17.178 7.649 1.00 95.62 145 TRP A N 1
ATOM 1182 C CA . TRP A 1 145 ? -9.764 16.212 7.998 1.00 95.62 145 TRP A CA 1
ATOM 1183 C C . TRP A 1 145 ? -8.682 16.868 8.864 1.00 95.62 145 TRP A C 1
ATOM 1185 O O . TRP A 1 145 ? -8.307 16.318 9.900 1.00 95.62 145 TRP A O 1
ATOM 1195 N N . GLU A 1 146 ? -8.209 18.050 8.461 1.00 95.75 146 GLU A N 1
ATOM 1196 C CA . GLU A 1 146 ? -7.158 18.787 9.166 1.00 95.75 146 GLU A CA 1
ATOM 1197 C C . GLU A 1 146 ? -7.631 19.273 10.540 1.00 95.75 146 GLU A C 1
ATOM 1199 O O . GLU A 1 146 ? -6.915 19.093 11.525 1.00 95.75 146 GLU A O 1
ATOM 1204 N N . GLU A 1 147 ? -8.849 19.810 10.624 1.00 94.81 147 GLU A N 1
ATOM 1205 C CA . GLU A 1 147 ? -9.499 20.230 11.868 1.00 94.81 147 GLU A CA 1
ATOM 1206 C C . GLU A 1 147 ? -9.590 19.063 12.860 1.00 94.81 147 GLU A C 1
ATOM 1208 O O . GLU A 1 147 ? -9.075 19.141 13.977 1.00 94.81 147 GLU A O 1
ATOM 1213 N N . ARG A 1 148 ? -10.176 17.936 12.434 1.00 95.81 148 ARG A N 1
ATOM 1214 C CA . ARG A 1 148 ? -10.400 16.777 13.308 1.00 95.81 148 ARG A CA 1
ATOM 1215 C C . ARG A 1 148 ? -9.110 16.136 13.796 1.00 95.81 148 ARG A C 1
ATOM 1217 O O . ARG A 1 148 ? -9.070 15.663 14.927 1.00 95.81 148 ARG A O 1
ATOM 1224 N N . LEU A 1 149 ? -8.078 16.048 12.958 1.00 96.50 149 LEU A N 1
ATOM 1225 C CA . LEU A 1 149 ? -6.834 15.372 13.341 1.00 96.50 149 LEU A CA 1
ATOM 1226 C C . LEU A 1 149 ? -5.813 16.302 14.013 1.00 96.50 149 LEU A C 1
ATOM 1228 O O . LEU A 1 149 ? -4.888 15.818 14.671 1.00 96.50 149 LEU A O 1
ATOM 1232 N N . SER A 1 150 ? -5.995 17.618 13.904 1.00 95.56 150 SER A N 1
ATOM 1233 C CA . SER A 1 150 ? -5.228 18.603 14.676 1.00 95.56 150 SER A CA 1
ATOM 1234 C C . SER A 1 150 ? -5.857 18.934 16.027 1.00 95.56 150 SER A C 1
ATOM 1236 O O . SER A 1 150 ? -5.157 19.443 16.900 1.00 95.56 150 SER A O 1
ATOM 1238 N N . ALA A 1 151 ? -7.146 18.635 16.221 1.00 96.50 151 ALA A N 1
ATOM 1239 C CA . ALA A 1 151 ? -7.822 18.815 17.499 1.00 96.50 151 ALA A CA 1
ATOM 1240 C C . ALA A 1 151 ? -7.107 18.060 18.640 1.00 96.50 151 ALA A C 1
ATOM 1242 O O . ALA A 1 151 ? -6.521 16.997 18.401 1.00 96.50 151 ALA A O 1
ATOM 1243 N N . PRO A 1 152 ? -7.173 18.552 19.892 1.00 97.69 152 PRO A N 1
ATOM 1244 C CA . PRO A 1 152 ? -6.652 17.824 21.044 1.00 97.69 152 PRO A CA 1
ATOM 1245 C C . PRO A 1 152 ? -7.181 16.386 21.101 1.00 97.69 152 PRO A C 1
ATOM 1247 O O . PRO A 1 152 ? -8.324 16.111 20.724 1.00 97.69 152 PRO A O 1
ATOM 1250 N N . GLN A 1 153 ? -6.339 15.455 21.546 1.00 98.12 153 GLN A N 1
ATOM 1251 C CA . GLN A 1 153 ? -6.783 14.086 21.807 1.00 98.12 153 GLN A CA 1
ATOM 1252 C C . GLN A 1 153 ? -7.811 14.084 22.936 1.00 98.12 153 GLN A C 1
ATOM 1254 O O . GLN A 1 153 ? -7.685 14.849 23.896 1.00 98.12 153 GLN A O 1
ATOM 1259 N N . VAL A 1 154 ? -8.819 13.223 22.824 1.00 97.56 154 VAL A N 1
ATOM 1260 C CA . VAL A 1 154 ? -9.834 13.075 23.866 1.00 97.56 154 VAL A CA 1
ATOM 1261 C C . VAL A 1 154 ? -9.182 12.491 25.124 1.00 97.56 154 VAL A C 1
ATOM 1263 O O . VAL A 1 154 ? -8.516 11.453 25.030 1.00 97.56 154 VAL A O 1
ATOM 1266 N N . PRO A 1 155 ? -9.369 13.109 26.305 1.00 96.62 155 PRO A N 1
ATOM 1267 C CA . PRO A 1 155 ? -8.803 12.593 27.542 1.00 96.62 155 PRO A CA 1
ATOM 1268 C C . PRO A 1 155 ? -9.344 11.203 27.877 1.00 96.62 155 PRO A C 1
ATOM 1270 O O . PRO A 1 155 ? -10.559 10.990 27.928 1.00 96.62 155 PRO A O 1
ATOM 1273 N N . THR A 1 156 ? -8.444 10.268 28.175 1.00 97.12 156 THR A N 1
ATOM 1274 C CA . THR A 1 156 ? -8.820 8.985 28.773 1.00 97.12 156 THR A CA 1
ATOM 1275 C C . THR A 1 156 ? -9.466 9.241 30.140 1.00 97.12 156 THR A C 1
ATOM 1277 O O . THR A 1 156 ? -8.881 9.975 30.942 1.00 97.12 156 THR A O 1
ATOM 1280 N N . PRO A 1 157 ? -10.639 8.656 30.444 1.00 96.25 157 PRO A N 1
ATOM 1281 C CA . PRO A 1 157 ? -11.215 8.726 31.784 1.00 96.25 157 PRO A CA 1
ATOM 1282 C C . PRO A 1 157 ? -10.224 8.217 32.836 1.00 96.25 157 PRO A C 1
ATOM 1284 O O . PRO A 1 157 ? -9.560 7.209 32.618 1.00 96.25 157 PRO A O 1
ATOM 1287 N N . THR A 1 158 ? -10.126 8.893 33.981 1.00 94.81 158 THR A N 1
ATOM 1288 C CA . THR A 1 158 ? -9.255 8.456 35.089 1.00 94.81 158 THR A CA 1
ATOM 1289 C C . THR A 1 158 ? -9.833 7.256 35.837 1.00 94.81 158 THR A C 1
ATOM 1291 O O . THR A 1 158 ? -9.083 6.424 36.339 1.00 94.81 158 THR A O 1
ATOM 1294 N N . ALA A 1 159 ? -11.162 7.163 35.892 1.00 96.69 159 ALA A N 1
ATOM 1295 C CA . ALA A 1 159 ? -11.914 6.038 36.421 1.00 96.69 159 ALA A CA 1
ATOM 1296 C C . ALA A 1 159 ? -13.280 5.944 35.722 1.00 96.69 159 ALA A C 1
ATOM 1298 O O . ALA A 1 159 ? -13.837 6.942 35.259 1.00 96.69 159 ALA A O 1
ATOM 1299 N N . LEU A 1 160 ? -13.830 4.738 35.676 1.00 97.00 160 LEU A N 1
ATOM 1300 C CA . LEU A 1 160 ? -15.129 4.380 35.131 1.00 97.00 160 LEU A CA 1
ATOM 1301 C C . LEU A 1 160 ? -15.962 3.725 36.230 1.00 97.00 160 LEU A C 1
ATOM 1303 O O . LEU A 1 160 ? -15.467 2.933 37.031 1.00 97.00 160 LEU A O 1
ATOM 1307 N N . ARG A 1 161 ? -17.261 4.023 36.240 1.00 96.44 161 ARG A N 1
ATOM 1308 C CA . ARG A 1 161 ? -18.224 3.329 37.098 1.00 96.44 161 ARG A CA 1
ATOM 1309 C C . ARG A 1 161 ? -18.790 2.141 36.328 1.00 96.44 161 ARG A C 1
ATOM 1311 O O . ARG A 1 161 ? -19.754 2.301 35.588 1.00 96.44 161 ARG A O 1
ATOM 1318 N N . GLY A 1 162 ? -18.156 0.978 36.449 1.00 94.06 162 GLY A N 1
ATOM 1319 C CA . GLY A 1 162 ? -18.572 -0.232 35.742 1.00 94.06 162 GLY A CA 1
ATOM 1320 C C . GLY A 1 162 ? -19.887 -0.832 36.239 1.00 94.06 162 GLY A C 1
ATOM 1321 O O . GLY A 1 162 ? -20.272 -0.661 37.398 1.00 94.06 162 GLY A O 1
ATOM 1322 N N . VAL A 1 163 ? -20.547 -1.595 35.368 1.00 91.94 163 VAL A N 1
ATOM 1323 C CA . VAL A 1 163 ? -21.673 -2.470 35.729 1.00 91.94 163 VAL A CA 1
ATOM 1324 C C . VAL A 1 163 ? -21.170 -3.901 35.897 1.00 91.94 163 VAL A C 1
ATOM 1326 O O . VAL A 1 163 ? -20.308 -4.357 35.147 1.00 91.94 163 VAL A O 1
ATOM 1329 N N . ARG A 1 164 ? -21.709 -4.633 36.877 1.00 84.31 164 ARG A N 1
ATOM 1330 C CA . ARG A 1 164 ? -21.423 -6.063 37.030 1.00 84.31 164 ARG A CA 1
ATOM 1331 C C . ARG A 1 164 ? -22.327 -6.867 36.109 1.00 84.31 164 ARG A C 1
ATOM 1333 O O . ARG A 1 164 ? -23.487 -7.092 36.427 1.00 84.31 164 ARG A O 1
ATOM 1340 N N . VAL A 1 165 ? -21.755 -7.309 35.001 1.00 86.19 165 VAL A N 1
ATOM 1341 C CA . VAL A 1 165 ? -22.356 -8.253 34.062 1.00 86.19 165 VAL A CA 1
ATOM 1342 C C . VAL A 1 165 ? -21.383 -9.415 33.894 1.00 86.19 165 VAL A C 1
ATOM 1344 O O . VAL A 1 165 ? -20.172 -9.195 33.830 1.00 86.19 165 VAL A O 1
ATOM 1347 N N . ALA A 1 166 ? -21.886 -10.652 33.870 1.00 81.12 166 ALA A N 1
ATOM 1348 C CA . ALA A 1 166 ? -21.033 -11.831 33.741 1.00 81.12 166 ALA A CA 1
ATOM 1349 C C . ALA A 1 166 ? -20.276 -11.792 32.395 1.00 81.12 166 ALA A C 1
ATOM 1351 O O . ALA A 1 166 ? -20.923 -11.693 31.345 1.00 81.12 166 ALA A O 1
ATOM 1352 N N . PRO A 1 167 ? -18.931 -11.833 32.378 1.00 76.56 167 PRO A N 1
ATOM 1353 C CA . PRO A 1 167 ? -18.176 -11.873 31.131 1.00 76.56 167 PRO A CA 1
ATOM 1354 C C . PRO A 1 167 ? -18.160 -13.298 30.559 1.00 76.56 167 PRO A C 1
ATOM 1356 O O . PRO A 1 167 ? -17.983 -14.254 31.309 1.00 76.56 167 PRO A O 1
ATOM 1359 N N . ALA A 1 168 ? -18.279 -13.443 29.234 1.00 77.50 168 ALA A N 1
ATOM 1360 C CA . ALA A 1 168 ? -18.048 -14.731 28.564 1.00 77.50 168 ALA A CA 1
ATOM 1361 C C . ALA A 1 168 ? -16.546 -15.053 28.401 1.00 77.50 168 ALA A C 1
ATOM 1363 O O . ALA A 1 168 ? -16.177 -16.204 28.210 1.00 77.50 168 ALA A O 1
ATOM 1364 N N . GLY A 1 169 ? -15.673 -14.043 28.512 1.00 88.56 169 GLY A N 1
ATOM 1365 C CA . GLY A 1 169 ? -14.245 -14.174 28.216 1.00 88.56 169 GLY A CA 1
ATOM 1366 C C . GLY A 1 169 ? -13.943 -14.117 26.715 1.00 88.56 169 GLY A C 1
ATOM 1367 O O . GLY A 1 169 ? -14.838 -13.934 25.893 1.00 88.56 169 GLY A O 1
ATOM 1368 N N . LEU A 1 170 ? -12.657 -14.209 26.366 1.00 95.50 170 LEU A N 1
ATOM 1369 C CA . LEU A 1 170 ? -12.228 -14.332 24.969 1.00 95.50 170 LEU A CA 1
ATOM 1370 C C . LEU A 1 170 ? -12.521 -15.747 24.480 1.00 95.50 170 LEU A C 1
ATOM 1372 O O . LEU A 1 170 ? -12.165 -16.703 25.166 1.00 95.50 170 LEU A O 1
ATOM 1376 N N . LEU A 1 171 ? -13.103 -15.857 23.289 1.00 96.94 171 LEU A N 1
ATOM 1377 C CA . LEU A 1 171 ? -13.408 -17.139 22.667 1.00 96.94 171 LEU A CA 1
ATOM 1378 C C . LEU A 1 171 ? -12.275 -17.568 21.730 1.00 96.94 171 LEU A C 1
ATOM 1380 O O . LEU A 1 171 ? -11.629 -16.751 21.060 1.00 96.94 171 LEU A O 1
ATOM 1384 N N . SER A 1 172 ? -12.015 -18.868 21.719 1.00 97.19 172 SER A N 1
ATOM 1385 C CA . SER A 1 172 ? -11.034 -19.512 20.855 1.00 97.19 172 SER A CA 1
ATOM 1386 C C . SER A 1 172 ? -11.526 -19.618 19.410 1.00 97.19 172 SER A C 1
ATOM 1388 O O . SER A 1 172 ? -12.703 -19.450 19.099 1.00 97.19 172 SER A O 1
ATOM 1390 N N . HIS A 1 173 ? -10.602 -19.960 18.515 1.00 98.19 173 HIS A N 1
ATOM 1391 C CA . HIS A 1 173 ? -10.904 -20.272 17.118 1.00 98.19 173 HIS A CA 1
ATOM 1392 C C . HIS A 1 173 ? -11.961 -21.376 16.982 1.00 98.19 173 HIS A C 1
ATOM 1394 O O . HIS A 1 173 ? -12.875 -21.252 16.175 1.00 98.19 173 HIS A O 1
ATOM 1400 N N . ALA A 1 174 ? -11.864 -22.424 17.808 1.00 97.69 174 ALA A N 1
ATOM 1401 C CA . ALA A 1 174 ? -12.795 -23.547 17.782 1.00 97.69 174 ALA A CA 1
ATOM 1402 C C . ALA A 1 174 ? -14.204 -23.146 18.245 1.00 97.69 174 ALA A C 1
ATOM 1404 O O . ALA A 1 174 ? -15.179 -23.548 17.625 1.00 97.69 174 ALA A O 1
ATOM 1405 N N . GLU A 1 175 ? -14.310 -22.322 19.292 1.00 97.44 175 GLU A N 1
ATOM 1406 C CA . GLU A 1 175 ? -15.600 -21.830 19.805 1.00 97.44 175 GLU A CA 1
ATOM 1407 C C . GLU A 1 175 ? -16.311 -20.877 18.835 1.00 97.44 175 GLU A C 1
ATOM 1409 O O . GLU A 1 175 ? -17.531 -20.756 18.887 1.00 97.44 175 GLU A O 1
ATOM 1414 N N . LEU A 1 176 ? -15.554 -20.201 17.966 1.00 97.81 176 LEU A N 1
ATOM 1415 C CA . LEU A 1 176 ? -16.069 -19.259 16.968 1.00 97.81 176 LEU A CA 1
ATOM 1416 C C . LEU A 1 176 ? -16.192 -19.861 15.561 1.00 97.81 176 LEU A C 1
ATOM 1418 O O . LEU A 1 176 ? -16.567 -19.155 14.626 1.00 97.81 176 LEU A O 1
ATOM 1422 N N . GLU A 1 177 ? -15.846 -21.139 15.394 1.00 97.50 177 GLU A N 1
ATOM 1423 C CA . GLU A 1 177 ? -15.846 -21.824 14.095 1.00 97.50 177 GLU A CA 1
ATOM 1424 C C . GLU A 1 177 ? -14.995 -21.094 13.034 1.00 97.50 177 GLU A C 1
ATOM 1426 O O . GLU A 1 177 ? -15.311 -21.067 11.846 1.00 97.50 177 GLU A O 1
ATOM 1431 N N . VAL A 1 178 ? -13.886 -20.485 13.465 1.00 97.75 178 VAL A N 1
ATOM 1432 C CA . VAL A 1 178 ? -12.915 -19.814 12.591 1.00 97.75 178 VAL A CA 1
ATOM 1433 C C . VAL A 1 178 ? -11.665 -20.678 12.497 1.00 97.75 178 VAL A C 1
ATOM 1435 O O . VAL A 1 178 ? -11.144 -21.144 13.509 1.00 97.75 178 VAL A O 1
ATOM 1438 N N . SER A 1 179 ? -11.130 -20.863 11.289 1.00 96.56 179 SER A N 1
ATOM 1439 C CA . SER A 1 179 ? -9.887 -21.615 11.077 1.00 96.56 179 SER A CA 1
ATOM 1440 C C . SER A 1 179 ? -8.741 -21.110 11.969 1.00 96.56 179 SER A C 1
ATOM 1442 O O . SER A 1 179 ? -8.666 -19.907 12.243 1.00 96.56 179 SER A O 1
ATOM 1444 N N . PRO A 1 180 ? -7.822 -21.982 12.421 1.00 97.56 180 PRO A N 1
ATOM 1445 C CA . PRO A 1 180 ? -6.645 -21.556 13.175 1.00 97.56 180 PRO A CA 1
ATOM 1446 C C . PRO A 1 180 ? -5.779 -20.586 12.359 1.00 97.56 180 PRO A C 1
ATOM 1448 O O . PRO A 1 180 ? -5.833 -20.565 11.129 1.00 97.56 180 PRO A O 1
ATOM 1451 N N . ASN A 1 181 ? -4.977 -19.773 13.048 1.00 97.56 181 ASN A N 1
ATOM 1452 C CA . ASN A 1 181 ? -3.942 -18.986 12.387 1.00 97.56 181 ASN A CA 1
ATOM 1453 C C . ASN A 1 181 ? -2.819 -19.901 11.876 1.00 97.56 181 ASN A C 1
ATOM 1455 O O . ASN A 1 181 ? -2.250 -20.676 12.640 1.00 97.56 181 ASN A O 1
ATOM 1459 N N . ASP A 1 182 ? -2.499 -19.762 10.596 1.00 96.38 182 ASP A N 1
ATOM 1460 C CA . ASP A 1 182 ? -1.438 -20.461 9.874 1.00 96.38 182 ASP A CA 1
ATOM 1461 C C . ASP A 1 182 ? -0.311 -19.519 9.403 1.00 96.38 182 ASP A C 1
ATOM 1463 O O . ASP A 1 182 ? 0.581 -19.940 8.667 1.00 96.38 182 ASP A O 1
ATOM 1467 N N . LYS A 1 183 ? -0.337 -18.251 9.833 1.00 98.06 183 LYS A N 1
ATOM 1468 C CA . LYS A 1 183 ? 0.610 -17.197 9.452 1.00 98.06 183 LYS A CA 1
ATOM 1469 C C . LYS A 1 183 ? 1.492 -16.752 10.614 1.00 98.06 183 LYS A C 1
ATOM 1471 O O . LYS A 1 183 ? 1.053 -16.689 11.766 1.00 98.06 183 LYS A O 1
ATOM 1476 N N . ASP A 1 184 ? 2.705 -16.329 10.276 1.00 97.94 184 ASP A N 1
ATOM 1477 C CA . ASP A 1 184 ? 3.594 -15.599 11.178 1.00 97.94 184 ASP A CA 1
ATOM 1478 C C . ASP A 1 184 ? 3.212 -14.111 11.189 1.00 97.94 184 ASP A C 1
ATOM 1480 O O . ASP A 1 184 ? 3.507 -13.361 10.255 1.00 97.94 184 ASP A O 1
ATOM 1484 N N . ILE A 1 185 ? 2.481 -13.700 12.225 1.00 97.81 185 ILE A N 1
ATOM 1485 C CA . ILE A 1 185 ? 1.978 -12.334 12.392 1.00 97.81 185 ILE A CA 1
ATOM 1486 C C . ILE A 1 185 ? 2.585 -11.672 13.633 1.00 97.81 185 ILE A C 1
ATOM 1488 O O . ILE A 1 185 ? 2.854 -12.346 14.628 1.00 97.81 185 ILE A O 1
ATOM 1492 N N . PRO A 1 186 ? 2.758 -10.337 13.631 1.00 96.81 186 PRO A N 1
ATOM 1493 C CA . PRO A 1 186 ? 3.142 -9.625 14.842 1.00 96.81 186 PRO A CA 1
ATOM 1494 C C . PRO A 1 186 ? 2.049 -9.737 15.912 1.00 96.81 186 PRO A C 1
ATOM 1496 O O . PRO A 1 186 ? 0.863 -9.815 15.594 1.00 96.81 186 PRO A O 1
ATOM 1499 N N . ALA A 1 187 ? 2.449 -9.647 17.181 1.00 97.44 187 ALA A N 1
ATOM 1500 C CA . ALA A 1 187 ? 1.511 -9.562 18.296 1.00 97.44 187 ALA A CA 1
ATOM 1501 C C . ALA A 1 187 ? 0.587 -8.336 18.169 1.00 97.44 187 ALA A C 1
ATOM 1503 O O . ALA A 1 187 ? 1.015 -7.246 17.762 1.00 97.44 187 ALA A O 1
ATOM 1504 N N . GLY A 1 188 ? -0.683 -8.518 18.535 1.00 97.75 188 GLY A N 1
ATOM 1505 C CA . GLY A 1 188 ? -1.659 -7.432 18.604 1.00 97.75 188 GLY A CA 1
ATOM 1506 C C . GLY A 1 188 ? -1.551 -6.603 19.883 1.00 97.75 188 GLY A C 1
ATOM 1507 O O . GLY A 1 188 ? -0.842 -6.951 20.827 1.00 97.75 188 GLY A O 1
ATOM 1508 N N . GLY A 1 189 ? -2.286 -5.492 19.910 1.00 98.19 189 GLY A N 1
ATOM 1509 C CA . GLY A 1 189 ? -2.408 -4.637 21.092 1.00 98.19 189 GLY A CA 1
ATOM 1510 C C . GLY A 1 189 ? -1.833 -3.230 20.939 1.00 98.19 189 GLY A C 1
ATOM 1511 O O . GLY A 1 189 ? -1.129 -2.892 19.982 1.00 98.19 189 GLY A O 1
ATOM 1512 N N . ARG A 1 190 ? -2.190 -2.371 21.892 1.00 98.06 190 ARG A N 1
ATOM 1513 C CA . ARG A 1 190 ? -1.821 -0.954 21.914 1.00 98.06 190 ARG A CA 1
ATOM 1514 C C . ARG A 1 190 ? -0.361 -0.756 22.307 1.00 98.06 190 ARG A C 1
ATOM 1516 O O . ARG A 1 190 ? 0.319 0.058 21.687 1.00 98.06 190 ARG A O 1
ATOM 1523 N N . SER A 1 191 ? 0.143 -1.505 23.282 1.00 98.44 191 SER A N 1
ATOM 1524 C CA . SER A 1 191 ? 1.532 -1.395 23.739 1.00 98.44 191 SER A CA 1
ATOM 1525 C C . SER A 1 191 ? 2.517 -1.705 22.608 1.00 98.44 191 SER A C 1
ATOM 1527 O O . SER A 1 191 ? 3.457 -0.944 22.372 1.00 98.44 191 SER A O 1
ATOM 1529 N N . VAL A 1 192 ? 2.251 -2.767 21.836 1.00 98.06 192 VAL A N 1
ATOM 1530 C CA . VAL A 1 192 ? 3.050 -3.134 20.653 1.00 98.06 192 VAL A CA 1
ATOM 1531 C C . VAL A 1 192 ? 2.941 -2.067 19.561 1.00 98.06 192 VAL A C 1
ATOM 1533 O O . VAL A 1 192 ? 3.949 -1.696 18.954 1.00 98.06 192 VAL A O 1
ATOM 1536 N N . ALA A 1 193 ? 1.744 -1.520 19.330 1.00 98.62 193 ALA A N 1
ATOM 1537 C CA . ALA A 1 193 ? 1.535 -0.447 18.362 1.00 98.62 193 ALA A CA 1
ATOM 1538 C C . ALA A 1 193 ? 2.321 0.828 18.709 1.00 98.62 193 ALA A C 1
ATOM 1540 O O . ALA A 1 193 ? 2.946 1.420 17.828 1.00 98.62 193 ALA A O 1
ATOM 1541 N N . LEU A 1 194 ? 2.337 1.232 19.983 1.00 98.69 194 LEU A N 1
ATOM 1542 C CA . LEU A 1 194 ? 3.093 2.397 20.448 1.00 98.69 194 LEU A CA 1
ATOM 1543 C C . LEU A 1 194 ? 4.605 2.177 20.345 1.00 98.69 194 LEU A C 1
ATOM 1545 O O . LEU A 1 194 ? 5.299 3.058 19.846 1.00 98.69 194 LEU A O 1
ATOM 1549 N N . ALA A 1 195 ? 5.109 0.997 20.719 1.00 98.50 195 ALA A N 1
ATOM 1550 C CA . ALA A 1 195 ? 6.522 0.652 20.536 1.00 98.50 195 ALA A CA 1
ATOM 1551 C C . ALA A 1 195 ? 6.924 0.651 19.048 1.00 98.50 195 ALA A C 1
ATOM 1553 O O . ALA A 1 195 ? 7.987 1.146 18.670 1.00 98.50 195 ALA A O 1
ATOM 1554 N N . THR A 1 196 ? 6.039 0.149 18.183 1.00 98.25 196 THR A N 1
ATOM 1555 C CA . THR A 1 196 ? 6.234 0.143 16.728 1.00 98.25 196 THR A CA 1
ATOM 1556 C C . THR A 1 196 ? 6.273 1.563 16.158 1.00 98.25 196 THR A C 1
ATOM 1558 O O . THR A 1 196 ? 7.142 1.866 15.333 1.00 98.25 196 THR A O 1
ATOM 1561 N N . LEU A 1 197 ? 5.357 2.433 16.606 1.00 98.69 197 LEU A N 1
ATOM 1562 C CA . LEU A 1 197 ? 5.308 3.850 16.240 1.00 98.69 197 LEU A CA 1
ATOM 1563 C C . LEU A 1 197 ? 6.566 4.584 16.697 1.00 98.69 197 LEU A C 1
ATOM 1565 O O . LEU A 1 197 ? 7.171 5.277 15.883 1.00 98.69 197 LEU A O 1
ATOM 1569 N N . ASP A 1 198 ? 6.956 4.421 17.959 1.00 98.56 198 ASP A N 1
ATOM 1570 C CA . ASP A 1 198 ? 8.145 5.057 18.519 1.00 98.56 198 ASP A CA 1
ATOM 1571 C C . ASP A 1 198 ? 9.387 4.664 17.718 1.00 98.56 198 ASP A C 1
ATOM 1573 O O . ASP A 1 198 ? 10.004 5.520 17.091 1.00 98.56 198 ASP A O 1
ATOM 1577 N N . SER A 1 199 ? 9.642 3.360 17.578 1.00 97.94 199 SER A N 1
ATOM 1578 C CA . SER A 1 199 ? 10.750 2.829 16.781 1.00 97.94 199 SER A CA 1
ATOM 1579 C C . SER A 1 199 ? 10.761 3.360 15.341 1.00 97.94 199 SER A C 1
ATOM 1581 O O . SER A 1 199 ? 11.822 3.641 14.782 1.00 97.94 199 SER A O 1
ATOM 1583 N N . PHE A 1 200 ? 9.594 3.530 14.710 1.00 98.50 200 PHE A N 1
ATOM 1584 C CA . PHE A 1 200 ? 9.519 4.140 13.383 1.00 98.50 200 PHE A CA 1
ATOM 1585 C C . PHE A 1 200 ? 9.915 5.621 13.402 1.00 98.50 200 PHE A C 1
ATOM 1587 O O . PHE A 1 200 ? 10.700 6.059 12.560 1.00 98.50 200 PHE A O 1
ATOM 1594 N N . LEU A 1 201 ? 9.369 6.397 14.339 1.00 98.19 201 LEU A N 1
ATOM 1595 C CA . LEU A 1 201 ? 9.584 7.839 14.418 1.00 98.19 201 LEU A CA 1
ATOM 1596 C C . LEU A 1 201 ? 11.009 8.202 14.851 1.00 98.19 201 LEU A C 1
ATOM 1598 O O . LEU A 1 201 ? 11.534 9.204 14.362 1.00 98.19 201 LEU A O 1
ATOM 1602 N N . THR A 1 202 ? 11.623 7.397 15.721 1.00 95.75 202 THR A N 1
ATOM 1603 C CA . THR A 1 202 ? 12.893 7.698 16.403 1.00 95.75 202 THR A CA 1
ATOM 1604 C C . THR A 1 202 ? 14.090 6.911 15.874 1.00 95.75 202 THR A C 1
ATOM 1606 O O . THR A 1 202 ? 15.218 7.291 16.167 1.00 95.75 202 THR A O 1
ATOM 1609 N N . LEU A 1 203 ? 13.885 5.870 15.054 1.00 94.12 203 LEU A N 1
ATOM 1610 C CA . LEU A 1 203 ? 14.986 5.049 14.536 1.00 94.12 203 LEU A CA 1
ATOM 1611 C C . LEU A 1 203 ? 14.810 4.629 13.067 1.00 94.12 203 LEU A C 1
ATOM 1613 O O . LEU A 1 203 ? 15.580 5.036 12.199 1.00 94.12 203 LEU A O 1
ATOM 1617 N N . ARG A 1 204 ? 13.798 3.813 12.756 1.00 96.00 204 ARG A N 1
ATOM 1618 C CA . ARG A 1 204 ? 13.689 3.106 11.460 1.00 96.00 204 ARG A CA 1
ATOM 1619 C C . ARG A 1 204 ? 13.262 4.003 10.295 1.00 96.00 204 ARG A C 1
ATOM 1621 O O . ARG A 1 204 ? 13.570 3.725 9.137 1.00 96.00 204 ARG A O 1
ATOM 1628 N N . GLY A 1 205 ? 12.534 5.083 10.578 1.00 95.81 205 GLY A N 1
ATOM 1629 C CA . GLY A 1 205 ? 11.840 5.884 9.568 1.00 95.81 205 GLY A CA 1
ATOM 1630 C C . GLY A 1 205 ? 12.723 6.797 8.716 1.00 95.81 205 GLY A C 1
ATOM 1631 O O . GLY A 1 205 ? 12.216 7.381 7.756 1.00 95.81 205 GLY A O 1
ATOM 1632 N N . VAL A 1 206 ? 14.025 6.927 9.006 1.00 95.94 206 VAL A N 1
ATOM 1633 C CA . VAL A 1 206 ? 14.931 7.862 8.303 1.00 95.94 206 VAL A CA 1
ATOM 1634 C C . VAL A 1 206 ? 14.919 7.636 6.789 1.00 95.94 206 VAL A C 1
ATOM 1636 O O . VAL A 1 206 ? 14.786 8.588 6.014 1.00 95.94 206 VAL A O 1
ATOM 1639 N N . ASN A 1 207 ? 14.983 6.376 6.352 1.00 94.56 207 ASN A N 1
ATOM 1640 C CA . ASN A 1 207 ? 15.039 6.010 4.934 1.00 94.56 207 ASN A CA 1
ATOM 1641 C C . ASN A 1 207 ? 13.681 5.651 4.316 1.00 94.56 207 ASN A C 1
ATOM 1643 O O . ASN A 1 207 ? 13.636 5.301 3.133 1.00 94.56 207 ASN A O 1
ATOM 1647 N N . TYR A 1 208 ? 12.576 5.793 5.059 1.00 96.38 208 TYR A N 1
ATOM 1648 C CA . TYR A 1 208 ? 11.232 5.402 4.620 1.00 96.38 208 TYR A CA 1
ATOM 1649 C C . TYR A 1 208 ? 10.913 5.845 3.184 1.00 96.38 208 TYR A C 1
ATOM 1651 O O . TYR A 1 208 ? 10.453 5.042 2.372 1.00 96.38 208 TYR A O 1
ATOM 1659 N N . MET A 1 209 ? 11.204 7.105 2.826 1.00 92.31 209 MET A N 1
ATOM 1660 C CA . MET A 1 209 ? 10.900 7.616 1.484 1.00 92.31 209 MET A CA 1
ATOM 1661 C C . MET A 1 209 ? 11.583 6.817 0.360 1.00 92.31 209 MET A C 1
ATOM 1663 O O . MET A 1 209 ? 10.994 6.623 -0.705 1.00 92.31 209 MET A O 1
ATOM 1667 N N . ARG A 1 210 ? 12.830 6.395 0.586 1.00 90.88 210 ARG A N 1
ATOM 1668 C CA . ARG A 1 210 ? 13.667 5.692 -0.392 1.00 90.88 210 ARG A CA 1
ATOM 1669 C C . ARG A 1 210 ? 13.340 4.201 -0.438 1.00 90.88 210 ARG A C 1
ATOM 1671 O O . ARG A 1 210 ? 13.282 3.626 -1.518 1.00 90.88 210 ARG A O 1
ATOM 1678 N N . GLU A 1 211 ? 13.117 3.602 0.725 1.00 95.00 211 GLU A N 1
ATOM 1679 C CA . GLU A 1 211 ? 13.122 2.148 0.914 1.00 95.00 211 GLU A CA 1
ATOM 1680 C C . GLU A 1 211 ? 11.727 1.506 0.906 1.00 95.00 211 GLU A C 1
ATOM 1682 O O . GLU A 1 211 ? 11.619 0.295 0.730 1.00 95.00 211 GLU A O 1
ATOM 1687 N N . MET A 1 212 ? 10.639 2.288 0.970 1.00 94.75 212 MET A N 1
ATOM 1688 C CA . MET A 1 212 ? 9.269 1.741 1.026 1.00 94.75 212 MET A CA 1
ATOM 1689 C C . MET A 1 212 ? 8.840 0.902 -0.195 1.00 94.75 212 MET A C 1
ATOM 1691 O O . MET A 1 212 ? 7.809 0.226 -0.152 1.00 94.75 212 MET A O 1
ATOM 1695 N N . SER A 1 213 ? 9.548 1.008 -1.327 1.00 94.12 213 SER A N 1
ATOM 1696 C CA . SER A 1 213 ? 9.159 0.336 -2.580 1.00 94.12 213 SER A CA 1
ATOM 1697 C C . SER A 1 213 ? 9.774 -1.051 -2.743 1.00 94.12 213 SER A C 1
ATOM 1699 O O . SER A 1 213 ? 9.140 -1.895 -3.380 1.00 94.12 213 SER A O 1
ATOM 1701 N N . SER A 1 214 ? 10.946 -1.294 -2.153 1.00 96.19 214 SER A N 1
ATOM 1702 C CA . SER A 1 214 ? 11.624 -2.583 -2.258 1.00 96.19 214 SER A CA 1
ATOM 1703 C C . SER A 1 214 ? 11.075 -3.556 -1.215 1.00 96.19 214 SER A C 1
ATOM 1705 O O . SER A 1 214 ? 10.967 -3.178 -0.048 1.00 96.19 214 SER A O 1
ATOM 1707 N N . PRO A 1 215 ? 10.736 -4.800 -1.592 1.00 96.44 215 PRO A N 1
ATOM 1708 C CA . PRO A 1 215 ? 10.290 -5.801 -0.631 1.00 96.44 215 PRO A CA 1
ATOM 1709 C C . PRO A 1 215 ? 11.401 -6.243 0.334 1.00 96.44 215 PRO A C 1
ATOM 1711 O O . PRO A 1 215 ? 11.084 -6.755 1.398 1.00 96.44 215 PRO A O 1
ATOM 1714 N N . LEU A 1 216 ? 12.678 -6.003 0.003 1.00 95.38 216 LEU A N 1
ATOM 1715 C CA . LEU A 1 216 ? 13.818 -6.289 0.882 1.00 95.38 216 LEU A CA 1
ATOM 1716 C C . LEU A 1 216 ? 13.872 -5.336 2.076 1.00 95.38 216 LEU A C 1
ATOM 1718 O O . LEU A 1 216 ? 14.107 -5.753 3.201 1.00 95.38 216 LEU A O 1
ATOM 1722 N N . THR A 1 217 ? 13.661 -4.043 1.823 1.00 96.50 217 THR A N 1
ATOM 1723 C CA . THR A 1 217 ? 13.888 -2.987 2.820 1.00 96.50 217 THR A CA 1
ATOM 1724 C C . THR A 1 217 ? 12.601 -2.465 3.445 1.00 96.50 217 THR A C 1
ATOM 1726 O O . THR A 1 217 ? 12.625 -1.826 4.496 1.00 96.50 217 THR A O 1
ATOM 1729 N N . ALA A 1 218 ? 11.452 -2.656 2.792 1.00 96.56 218 ALA A N 1
ATOM 1730 C CA . ALA A 1 218 ? 10.197 -2.063 3.242 1.00 96.56 218 ALA A CA 1
ATOM 1731 C C . ALA A 1 218 ? 9.689 -2.654 4.560 1.00 96.56 218 ALA A C 1
ATOM 1733 O O . ALA A 1 218 ? 8.993 -1.950 5.287 1.00 96.56 218 ALA A O 1
ATOM 1734 N N . GLU A 1 219 ? 10.014 -3.910 4.865 1.00 94.06 219 GLU A N 1
ATOM 1735 C CA . GLU A 1 219 ? 9.629 -4.544 6.126 1.00 94.06 219 GLU A CA 1
ATOM 1736 C C . GLU A 1 219 ? 10.173 -3.776 7.337 1.00 94.06 219 GLU A C 1
ATOM 1738 O O . GLU A 1 219 ? 9.409 -3.442 8.241 1.00 94.06 219 GLU A O 1
ATOM 1743 N N . GLU A 1 220 ? 11.448 -3.389 7.292 1.00 94.88 220 GLU A N 1
ATOM 1744 C CA . GLU A 1 220 ? 12.095 -2.617 8.354 1.00 94.88 220 GLU A CA 1
ATOM 1745 C C . GLU A 1 220 ? 11.809 -1.114 8.255 1.00 94.88 220 GLU A C 1
ATOM 1747 O O . GLU A 1 220 ? 11.549 -0.461 9.265 1.00 94.88 220 GLU A O 1
ATOM 1752 N N . SER A 1 221 ? 11.842 -0.540 7.048 1.00 95.56 221 SER A N 1
ATOM 1753 C CA . SER A 1 221 ? 11.780 0.919 6.855 1.00 95.56 221 SER A CA 1
ATOM 1754 C C . SER A 1 221 ? 10.364 1.507 6.879 1.00 95.56 221 SER A C 1
ATOM 1756 O O . SER A 1 221 ? 10.202 2.712 7.092 1.00 95.56 221 SER A O 1
ATOM 1758 N N . CYS A 1 222 ? 9.317 0.705 6.645 1.00 97.06 222 CYS A N 1
ATOM 1759 C CA . CYS A 1 222 ? 7.930 1.170 6.747 1.00 97.06 222 CYS A CA 1
ATOM 1760 C C . CYS A 1 222 ? 7.446 1.207 8.198 1.00 97.06 222 CYS A C 1
ATOM 1762 O O . CYS A 1 222 ? 7.963 0.521 9.074 1.00 97.06 222 CYS A O 1
ATOM 1764 N N . SER A 1 223 ? 6.395 1.986 8.463 1.00 97.88 223 SER A N 1
ATOM 1765 C CA . SER A 1 223 ? 5.924 2.188 9.837 1.00 97.88 223 SER A CA 1
ATOM 1766 C C . SER A 1 223 ? 5.398 0.928 10.511 1.00 97.88 223 SER A C 1
ATOM 1768 O O . SER A 1 223 ? 5.474 0.849 11.728 1.00 97.88 223 SER A O 1
ATOM 1770 N N . ARG A 1 224 ? 4.894 -0.046 9.737 1.00 97.50 224 ARG A N 1
ATOM 1771 C CA . ARG A 1 224 ? 4.206 -1.254 10.234 1.00 97.50 224 ARG A CA 1
ATOM 1772 C C . ARG A 1 224 ? 2.947 -0.954 11.066 1.00 97.50 224 ARG A C 1
ATOM 1774 O O . ARG A 1 224 ? 2.467 -1.811 11.793 1.00 97.50 224 ARG A O 1
ATOM 1781 N N . LEU A 1 225 ? 2.368 0.241 10.904 1.00 98.31 225 LEU A N 1
ATOM 1782 C CA . LEU A 1 225 ? 1.192 0.698 11.660 1.00 98.31 225 LEU A CA 1
ATOM 1783 C C . LEU A 1 225 ? -0.156 0.448 10.975 1.00 98.31 225 LEU A C 1
ATOM 1785 O O . LEU A 1 225 ? -1.186 0.857 11.496 1.00 98.31 225 LEU A O 1
ATOM 1789 N N . SER A 1 226 ? -0.179 -0.213 9.819 1.00 98.12 226 SER A N 1
ATOM 1790 C CA . SER A 1 226 ? -1.419 -0.458 9.081 1.00 98.12 226 SER A CA 1
ATOM 1791 C C . SER A 1 226 ? -2.394 -1.366 9.840 1.00 98.12 226 SER A C 1
ATOM 1793 O O . SER A 1 226 ? -3.559 -1.003 9.955 1.00 98.12 226 SER A O 1
ATOM 1795 N N . ALA A 1 227 ? -1.926 -2.472 10.431 1.00 98.38 227 ALA A N 1
ATOM 1796 C CA . ALA A 1 227 ? -2.768 -3.333 11.270 1.00 98.38 227 ALA A CA 1
ATOM 1797 C C . ALA A 1 227 ? -3.215 -2.628 12.571 1.00 98.38 227 ALA A C 1
ATOM 1799 O O . ALA A 1 227 ? -4.420 -2.557 12.806 1.00 98.38 227 ALA A O 1
ATOM 1800 N N . PRO A 1 228 ? -2.328 -1.984 13.362 1.00 98.62 228 PRO A N 1
ATOM 1801 C CA . PRO A 1 228 ? -2.758 -1.178 14.508 1.00 98.62 228 PRO A CA 1
ATOM 1802 C C . PRO A 1 228 ? -3.843 -0.136 14.203 1.00 98.62 228 PRO A C 1
ATOM 1804 O O . PRO A 1 228 ? -4.758 0.056 15.003 1.00 98.62 228 PRO A O 1
ATOM 1807 N N . LEU A 1 229 ? -3.766 0.523 13.042 1.00 98.44 229 LEU A N 1
ATOM 1808 C CA . LEU A 1 229 ? -4.781 1.479 12.596 1.00 98.44 229 LEU A CA 1
ATOM 1809 C C . LEU A 1 229 ? -6.092 0.793 12.178 1.00 98.44 229 LEU A C 1
ATOM 1811 O O . LEU A 1 229 ? -7.152 1.311 12.515 1.00 98.44 229 LEU A O 1
ATOM 1815 N N . ALA A 1 230 ? -6.035 -0.359 11.502 1.00 97.94 230 ALA A N 1
ATOM 1816 C CA . ALA A 1 230 ? -7.219 -1.109 11.065 1.00 97.94 230 ALA A CA 1
ATOM 1817 C C . ALA A 1 230 ? -8.048 -1.668 12.240 1.00 97.94 230 ALA A C 1
ATOM 1819 O O . ALA A 1 230 ? -9.273 -1.691 12.171 1.00 97.94 230 ALA A O 1
ATOM 1820 N N . TYR A 1 231 ? -7.394 -2.070 13.337 1.00 98.31 231 TYR A N 1
ATOM 1821 C CA . TYR A 1 231 ? -8.060 -2.513 14.576 1.00 98.31 231 TYR A CA 1
ATOM 1822 C C . TYR A 1 231 ? -8.282 -1.369 15.583 1.00 98.31 231 TYR A C 1
ATOM 1824 O O . TYR A 1 231 ? -8.918 -1.555 16.622 1.00 98.31 231 TYR A O 1
ATOM 1832 N N . GLY A 1 232 ? -7.747 -0.178 15.300 1.00 98.12 232 GLY A N 1
ATOM 1833 C CA . GLY A 1 232 ? -7.908 1.019 16.122 1.00 98.12 232 GLY A CA 1
ATOM 1834 C C . GLY A 1 232 ? -7.261 0.950 17.506 1.00 98.12 232 GLY A C 1
ATOM 1835 O O . GLY A 1 232 ? -7.729 1.638 18.417 1.00 98.12 232 GLY A O 1
ATOM 1836 N N . THR A 1 233 ? -6.186 0.171 17.672 1.00 98.56 233 THR A N 1
ATOM 1837 C CA . THR A 1 233 ? -5.401 0.106 18.926 1.00 98.56 233 THR A CA 1
ATOM 1838 C C . THR A 1 233 ? -4.624 1.402 19.189 1.00 98.56 233 THR A C 1
ATOM 1840 O O . THR A 1 233 ? -4.294 1.741 20.329 1.00 98.56 233 THR A O 1
ATOM 1843 N N . VAL A 1 234 ? -4.392 2.179 18.130 1.00 98.50 234 VAL A N 1
ATOM 1844 C CA . VAL A 1 234 ? -3.947 3.578 18.148 1.00 98.50 234 VAL A CA 1
ATOM 1845 C C . VAL A 1 234 ? -4.859 4.401 17.244 1.00 98.50 234 VAL A C 1
ATOM 1847 O O . VAL A 1 234 ? -5.342 3.904 16.224 1.00 98.50 234 VAL A O 1
ATOM 1850 N N . SER A 1 235 ? -5.108 5.663 17.598 1.00 98.25 235 SER A N 1
ATOM 1851 C CA . SER A 1 235 ? -5.910 6.541 16.740 1.00 98.25 235 SER A CA 1
ATOM 1852 C C . SER A 1 235 ? -5.051 7.158 15.633 1.00 98.25 235 SER A C 1
ATOM 1854 O O . SER A 1 235 ? -3.853 7.405 15.795 1.00 98.25 235 SER A O 1
ATOM 1856 N N . LEU A 1 236 ? -5.667 7.479 14.491 1.00 98.25 236 LEU A N 1
ATOM 1857 C CA . LEU A 1 236 ? -4.965 8.197 13.423 1.00 98.25 236 LEU A CA 1
ATOM 1858 C C . LEU A 1 236 ? -4.507 9.594 13.881 1.00 98.25 236 LEU A C 1
ATOM 1860 O O . LEU A 1 236 ? -3.454 10.067 13.455 1.00 98.25 236 LEU A O 1
ATOM 1864 N N . ARG A 1 237 ? -5.289 10.239 14.758 1.00 98.19 237 ARG A N 1
ATOM 1865 C CA . ARG A 1 237 ? -4.982 11.541 15.367 1.00 98.19 237 ARG A CA 1
ATOM 1866 C C . ARG A 1 237 ? -3.722 11.452 16.226 1.00 98.19 237 ARG A C 1
ATOM 1868 O O . ARG A 1 237 ? -2.816 12.266 16.064 1.00 98.19 237 ARG A O 1
ATOM 1875 N N . GLU A 1 238 ? -3.623 10.428 17.067 1.00 98.00 238 GLU A N 1
ATOM 1876 C CA . GLU A 1 238 ? -2.451 10.150 17.894 1.00 98.00 238 GLU A CA 1
ATOM 1877 C C . GLU A 1 238 ? -1.189 9.965 17.037 1.00 98.00 238 GLU A C 1
ATOM 1879 O O . GLU A 1 238 ? -0.180 10.642 17.259 1.00 98.00 238 GLU A O 1
ATOM 1884 N N . VAL A 1 239 ? -1.268 9.120 16.002 1.00 98.75 239 VAL A N 1
ATOM 1885 C CA . VAL A 1 239 ? -0.150 8.851 15.081 1.00 98.75 239 VAL A CA 1
ATOM 1886 C C . VAL A 1 239 ? 0.273 10.112 14.319 1.00 98.75 239 VAL A C 1
ATOM 1888 O O . VAL A 1 239 ? 1.472 10.388 14.195 1.00 98.75 239 VAL A O 1
ATOM 1891 N N . LEU A 1 240 ? -0.684 10.901 13.818 1.00 98.75 240 LEU A N 1
ATOM 1892 C CA . LEU A 1 240 ? -0.401 12.147 13.101 1.00 98.75 240 LEU A CA 1
ATOM 1893 C C . LEU A 1 240 ? 0.295 13.163 14.007 1.00 98.75 240 LEU A C 1
ATOM 1895 O O . LEU A 1 240 ? 1.316 13.736 13.626 1.00 98.75 240 LEU A O 1
ATOM 1899 N N . GLN A 1 241 ? -0.232 13.376 15.211 1.00 98.62 241 GLN A N 1
ATOM 1900 C CA . GLN A 1 241 ? 0.321 14.348 16.147 1.00 98.62 241 GLN A CA 1
ATOM 1901 C C . GLN A 1 241 ? 1.713 13.939 16.632 1.00 98.62 241 GLN A C 1
ATOM 1903 O O . GLN A 1 241 ? 2.599 14.789 16.696 1.00 98.62 241 GLN A O 1
ATOM 1908 N N . ALA A 1 242 ? 1.945 12.650 16.902 1.00 98.69 242 ALA A N 1
ATOM 1909 C CA . ALA A 1 242 ? 3.281 12.136 17.206 1.00 98.69 242 ALA A CA 1
ATOM 1910 C C . ALA A 1 242 ? 4.257 12.363 16.039 1.00 98.69 242 ALA A C 1
ATOM 1912 O O . ALA A 1 242 ? 5.360 12.867 16.243 1.00 98.69 242 ALA A O 1
ATOM 1913 N N . THR A 1 243 ? 3.816 12.095 14.805 1.00 98.69 243 THR A N 1
ATOM 1914 C CA . THR A 1 243 ? 4.611 12.348 13.593 1.00 98.69 243 THR A CA 1
ATOM 1915 C C . THR A 1 243 ? 4.968 13.830 13.455 1.00 98.69 243 THR A C 1
ATOM 1917 O O . THR A 1 243 ? 6.124 14.163 13.202 1.00 98.69 243 THR A O 1
ATOM 1920 N N . ARG A 1 244 ? 4.004 14.738 13.652 1.00 98.50 244 ARG A N 1
ATOM 1921 C CA . ARG A 1 244 ? 4.220 16.193 13.562 1.00 98.50 244 ARG A CA 1
ATOM 1922 C C . ARG A 1 244 ? 5.152 16.712 14.656 1.00 98.50 244 ARG A C 1
ATOM 1924 O O . ARG A 1 244 ? 6.028 17.521 14.354 1.00 98.50 244 ARG A O 1
ATOM 1931 N N . ARG A 1 245 ? 5.020 16.216 15.893 1.00 98.44 245 ARG A N 1
ATOM 1932 C CA . ARG A 1 245 ? 5.967 16.512 16.983 1.00 98.44 245 ARG A CA 1
ATOM 1933 C C . ARG A 1 245 ? 7.383 16.071 16.622 1.00 98.44 245 ARG A C 1
ATOM 1935 O O . ARG A 1 245 ? 8.307 16.862 16.777 1.00 98.44 245 ARG A O 1
ATOM 1942 N N . GLN A 1 246 ? 7.543 14.870 16.066 1.00 98.00 246 GLN A N 1
ATOM 1943 C CA . GLN A 1 246 ? 8.856 14.384 15.648 1.00 98.00 246 GLN A CA 1
ATOM 1944 C C . GLN A 1 246 ? 9.433 15.189 14.480 1.00 98.00 246 GLN A C 1
ATOM 1946 O O . GLN A 1 246 ? 10.616 15.510 14.484 1.00 98.00 246 GLN A O 1
ATOM 1951 N N . ILE A 1 247 ? 8.610 15.583 13.502 1.00 97.56 247 ILE A N 1
ATOM 1952 C CA . ILE A 1 247 ? 9.043 16.494 12.432 1.00 97.56 247 ILE A CA 1
ATOM 1953 C C . ILE A 1 247 ? 9.573 17.800 13.028 1.00 97.56 247 ILE A C 1
ATOM 1955 O O . ILE A 1 247 ? 10.625 18.262 12.592 1.00 97.56 247 ILE A O 1
ATOM 1959 N N . ALA A 1 248 ? 8.868 18.391 13.997 1.00 97.50 248 ALA A N 1
ATOM 1960 C CA . ALA A 1 248 ? 9.298 19.625 14.647 1.00 97.50 248 ALA A CA 1
ATOM 1961 C C . ALA A 1 248 ? 10.616 19.438 15.416 1.00 97.50 248 ALA A C 1
ATOM 1963 O O . ALA A 1 248 ? 11.528 20.240 15.234 1.00 97.50 248 ALA A O 1
ATOM 1964 N N . ALA A 1 249 ? 10.744 18.356 16.193 1.00 96.56 249 ALA A N 1
ATOM 1965 C CA . ALA A 1 249 ? 11.955 18.035 16.948 1.00 96.56 249 ALA A CA 1
ATOM 1966 C C . ALA A 1 249 ? 13.177 17.851 16.032 1.00 96.56 249 ALA A C 1
ATOM 1968 O O . ALA A 1 249 ? 14.178 18.541 16.191 1.00 96.56 249 ALA A O 1
ATOM 1969 N N . VAL A 1 250 ? 13.058 17.002 15.007 1.00 95.81 250 VAL A N 1
ATOM 1970 C CA . VAL A 1 250 ? 14.120 16.747 14.017 1.00 95.81 250 VAL A CA 1
ATOM 1971 C C . VAL A 1 250 ? 14.447 18.007 13.208 1.00 95.81 250 VAL A C 1
ATOM 1973 O O . VAL A 1 250 ? 15.593 18.221 12.845 1.00 95.81 250 VAL A O 1
ATOM 1976 N N . SER A 1 251 ? 13.461 18.864 12.917 1.00 95.50 251 SER A N 1
ATOM 1977 C CA . SER A 1 251 ? 13.716 20.120 12.190 1.00 95.50 251 SER A CA 1
ATOM 1978 C C . SER A 1 251 ? 14.447 21.166 13.037 1.00 95.50 251 SER A C 1
ATOM 1980 O O . SER A 1 251 ? 15.082 22.050 12.468 1.00 95.50 251 SER A O 1
ATOM 1982 N N . ALA A 1 252 ? 14.317 21.105 14.365 1.00 95.44 252 ALA A N 1
ATOM 1983 C CA . ALA A 1 252 ? 14.999 22.001 15.296 1.00 95.44 252 ALA A CA 1
ATOM 1984 C C . ALA A 1 252 ? 16.424 21.528 15.640 1.00 95.44 252 ALA A C 1
ATOM 1986 O O . ALA A 1 252 ? 17.240 22.332 16.087 1.00 95.44 252 ALA A O 1
ATOM 1987 N N . ASP A 1 253 ? 16.728 20.249 15.420 1.00 94.38 253 ASP A N 1
ATOM 1988 C CA . ASP A 1 253 ? 18.051 19.674 15.634 1.00 94.38 253 ASP A CA 1
ATOM 1989 C C . ASP A 1 253 ? 18.933 19.828 14.383 1.00 94.38 253 ASP A C 1
ATOM 1991 O O . ASP A 1 253 ? 18.744 19.161 13.366 1.00 94.38 253 ASP A O 1
ATOM 1995 N N . ALA A 1 254 ? 19.937 20.704 14.467 1.00 90.75 254 ALA A N 1
ATOM 1996 C CA . ALA A 1 254 ? 20.884 20.953 13.380 1.00 90.75 254 ALA A CA 1
ATOM 1997 C C . ALA A 1 254 ? 21.775 19.741 13.039 1.00 90.75 254 ALA A C 1
ATOM 1999 O O . ALA A 1 254 ? 22.382 19.726 11.968 1.00 90.75 254 ALA A O 1
ATOM 2000 N N . GLN A 1 255 ? 21.872 18.749 13.932 1.00 93.06 255 GLN A N 1
ATOM 2001 C CA . GLN A 1 255 ? 22.636 17.515 13.719 1.00 93.06 255 GLN A CA 1
ATOM 2002 C C . GLN A 1 255 ? 21.784 16.381 13.139 1.00 93.06 255 GLN A C 1
ATOM 2004 O O . GLN A 1 255 ? 22.324 15.345 12.742 1.00 93.06 255 GLN A O 1
ATOM 2009 N N . ALA A 1 256 ? 20.462 16.550 13.068 1.00 91.00 256 ALA A N 1
ATOM 2010 C CA . ALA A 1 256 ? 19.584 15.504 12.580 1.00 91.00 256 ALA A CA 1
ATOM 2011 C C . ALA A 1 256 ? 19.736 15.275 11.069 1.00 91.00 256 ALA A C 1
ATOM 2013 O O . ALA A 1 256 ? 19.940 16.196 10.274 1.00 91.00 256 ALA A O 1
ATOM 2014 N N . ASP A 1 257 ? 19.581 14.018 10.648 1.00 91.00 257 ASP A N 1
ATOM 2015 C CA . ASP A 1 257 ? 19.691 13.652 9.239 1.00 91.00 257 ASP A CA 1
ATOM 2016 C C . ASP A 1 257 ? 18.617 14.376 8.393 1.00 91.00 257 ASP A C 1
ATOM 2018 O O . ASP A 1 257 ? 17.413 14.178 8.608 1.00 91.00 257 ASP A O 1
ATOM 2022 N N . PRO A 1 258 ? 19.000 15.156 7.362 1.00 87.50 258 PRO A N 1
ATOM 2023 C CA . PRO A 1 258 ? 18.052 15.926 6.556 1.00 87.50 258 PRO A CA 1
ATOM 2024 C C . PRO A 1 258 ? 17.060 15.049 5.770 1.00 87.50 258 PRO A C 1
ATOM 2026 O O . PRO A 1 258 ? 16.004 15.526 5.332 1.00 87.50 258 PRO A O 1
ATOM 2029 N N . ARG A 1 259 ? 17.361 13.756 5.573 1.00 93.06 259 ARG A N 1
ATOM 2030 C CA . ARG A 1 259 ? 16.434 12.782 4.972 1.00 93.06 259 ARG A CA 1
ATOM 2031 C C . ARG A 1 259 ? 15.229 12.526 5.866 1.00 93.06 259 ARG A C 1
ATOM 2033 O O . ARG A 1 259 ? 14.140 12.274 5.350 1.00 93.06 259 ARG A O 1
ATOM 2040 N N . TRP A 1 260 ? 15.396 12.626 7.179 1.00 95.06 260 TRP A N 1
ATOM 2041 C CA . TRP A 1 260 ? 14.394 12.221 8.154 1.00 95.06 260 TRP A CA 1
ATOM 2042 C C . TRP A 1 260 ? 13.127 13.071 8.066 1.00 95.06 260 TRP A C 1
ATOM 2044 O O . TRP A 1 260 ? 12.033 12.530 7.900 1.00 95.06 260 TRP A O 1
ATOM 2054 N N . VAL A 1 261 ? 13.265 14.402 8.030 1.00 94.50 261 VAL A N 1
ATOM 2055 C CA . VAL A 1 261 ? 12.131 15.327 7.831 1.00 94.50 261 VAL A CA 1
ATOM 2056 C C . VAL A 1 261 ? 11.383 15.006 6.536 1.00 94.50 261 VAL A C 1
ATOM 2058 O O . VAL A 1 261 ? 10.151 15.003 6.495 1.00 94.50 261 VAL A O 1
ATOM 2061 N N . ARG A 1 262 ? 12.114 14.701 5.457 1.00 94.12 262 ARG A N 1
ATOM 2062 C CA . ARG A 1 262 ? 11.517 14.356 4.160 1.00 94.12 262 ARG A CA 1
ATOM 2063 C C . ARG A 1 262 ? 10.737 13.042 4.230 1.00 94.12 262 ARG A C 1
ATOM 2065 O O . ARG A 1 262 ? 9.622 12.972 3.709 1.00 94.12 262 ARG A O 1
ATOM 2072 N N . SER A 1 263 ? 11.297 12.035 4.893 1.00 96.31 263 SER A N 1
ATOM 2073 C CA . SER A 1 263 ? 10.653 10.744 5.132 1.00 96.31 263 SER A CA 1
ATOM 2074 C C . SER A 1 263 ? 9.396 10.877 5.989 1.00 96.31 263 SER A C 1
ATOM 2076 O O . SER A 1 263 ? 8.340 10.395 5.576 1.00 96.31 263 SER A O 1
ATOM 2078 N N . LEU A 1 264 ? 9.447 11.611 7.102 1.00 97.31 264 LEU A N 1
ATOM 2079 C CA . LEU A 1 264 ? 8.284 11.818 7.970 1.00 97.31 264 LEU A CA 1
ATOM 2080 C C . LEU A 1 264 ? 7.176 12.624 7.283 1.00 97.31 264 LEU A C 1
ATOM 2082 O O . LEU A 1 264 ? 6.012 12.250 7.381 1.00 97.31 264 LEU A O 1
ATOM 2086 N N . ARG A 1 265 ? 7.503 13.653 6.490 1.00 95.56 265 ARG A N 1
ATOM 2087 C CA . ARG A 1 265 ? 6.501 14.358 5.662 1.00 95.56 265 ARG A CA 1
ATOM 2088 C C . ARG A 1 265 ? 5.889 13.449 4.594 1.00 95.56 265 ARG A C 1
ATOM 2090 O O . ARG A 1 265 ? 4.698 13.538 4.289 1.00 95.56 265 ARG A O 1
ATOM 2097 N N . SER A 1 266 ? 6.688 12.550 4.013 1.00 94.81 266 SER A N 1
ATOM 2098 C CA . SER A 1 266 ? 6.168 11.532 3.098 1.00 94.81 266 SER A CA 1
ATOM 2099 C C . SER A 1 266 ? 5.240 10.546 3.816 1.00 94.81 266 SER A C 1
ATOM 2101 O O . SER A 1 266 ? 4.285 10.071 3.198 1.00 94.81 266 SER A O 1
ATOM 2103 N N . TYR A 1 267 ? 5.518 10.219 5.080 1.00 97.75 267 TYR A N 1
ATOM 2104 C CA . TYR A 1 267 ? 4.681 9.361 5.916 1.00 97.75 267 TYR A CA 1
ATOM 2105 C C . TYR A 1 267 ? 3.376 10.052 6.327 1.00 97.75 267 TYR A C 1
ATOM 2107 O O . TYR A 1 267 ? 2.308 9.487 6.104 1.00 97.75 267 TYR A O 1
ATOM 2115 N N . GLU A 1 268 ? 3.433 11.304 6.784 1.00 97.12 268 GLU A N 1
ATOM 2116 C CA . GLU A 1 268 ? 2.259 12.140 7.071 1.00 97.12 268 GLU A CA 1
ATOM 2117 C C . GLU A 1 268 ? 1.297 12.180 5.875 1.00 97.12 268 GLU A C 1
ATOM 2119 O O . GLU A 1 268 ? 0.093 11.963 6.019 1.00 97.12 268 GLU A O 1
ATOM 2124 N N . SER A 1 269 ? 1.822 12.337 4.651 1.00 94.88 269 SER A N 1
ATOM 2125 C CA . SER A 1 269 ? 0.977 12.275 3.455 1.00 94.88 269 SER A CA 1
ATOM 2126 C C . SER A 1 269 ? 0.226 10.943 3.326 1.00 94.88 269 SER A C 1
ATOM 2128 O O . SER A 1 269 ? -0.869 10.944 2.762 1.00 94.88 269 SER A O 1
ATOM 2130 N N . ARG A 1 270 ? 0.777 9.814 3.795 1.00 95.69 270 ARG A N 1
ATOM 2131 C CA . ARG A 1 270 ? 0.090 8.509 3.779 1.00 95.69 270 ARG A CA 1
ATOM 2132 C C . ARG A 1 270 ? -1.023 8.414 4.814 1.00 95.69 270 ARG A C 1
ATOM 2134 O O . ARG A 1 270 ? -2.047 7.821 4.492 1.00 95.69 270 ARG A O 1
ATOM 2141 N N . LEU A 1 271 ? -0.886 9.072 5.963 1.00 96.81 271 LEU A N 1
ATOM 2142 C CA . LEU A 1 271 ? -1.971 9.203 6.945 1.00 96.81 271 LEU A CA 1
ATOM 2143 C C . LEU A 1 271 ? -3.163 9.978 6.365 1.00 96.81 271 LEU A C 1
ATOM 2145 O O . LEU A 1 271 ? -4.316 9.649 6.619 1.00 96.81 271 LEU A O 1
ATOM 2149 N N . HIS A 1 272 ? -2.911 10.957 5.498 1.00 93.31 272 HIS A N 1
ATOM 2150 C CA . HIS A 1 272 ? -3.984 11.615 4.752 1.00 93.31 272 HIS A CA 1
ATOM 2151 C C . HIS A 1 272 ? -4.593 10.700 3.672 1.00 93.31 272 HIS A C 1
ATOM 2153 O O . HIS A 1 272 ? -5.808 10.691 3.461 1.00 93.31 272 HIS A O 1
ATOM 2159 N N . TRP A 1 273 ? -3.773 9.900 2.973 1.00 92.81 273 TRP A N 1
ATOM 2160 C CA . TRP A 1 273 ? -4.277 8.918 2.001 1.00 92.81 273 TRP A CA 1
ATOM 2161 C C . TRP A 1 273 ? -5.167 7.847 2.638 1.00 92.81 273 TRP A C 1
ATOM 2163 O O . TRP A 1 273 ? -6.119 7.428 1.986 1.00 92.81 273 TRP A O 1
ATOM 2173 N N . HIS A 1 274 ? -4.893 7.458 3.886 1.00 96.94 274 HIS A N 1
ATOM 2174 C CA . HIS A 1 274 ? -5.717 6.532 4.664 1.00 96.94 274 HIS A CA 1
ATOM 2175 C C . HIS A 1 274 ? -7.194 6.956 4.651 1.00 96.94 274 HIS A C 1
ATOM 2177 O O . HIS A 1 274 ? -8.022 6.284 4.039 1.00 96.94 274 HIS A O 1
ATOM 2183 N N . CYS A 1 275 ? -7.522 8.132 5.199 1.00 96.56 275 CYS A N 1
ATOM 2184 C CA . CYS A 1 275 ? -8.909 8.612 5.203 1.00 96.56 275 CYS A CA 1
ATOM 2185 C C . CYS A 1 275 ? -9.428 8.921 3.797 1.00 96.56 275 CYS A C 1
ATOM 2187 O O . CYS A 1 275 ? -10.609 8.735 3.533 1.00 96.56 275 CYS A O 1
ATOM 2189 N N . HIS A 1 276 ? -8.574 9.393 2.880 1.00 94.06 276 HIS A N 1
ATOM 2190 C CA . HIS A 1 276 ? -9.014 9.722 1.522 1.00 94.06 276 HIS A CA 1
ATOM 2191 C C . HIS A 1 276 ? -9.610 8.513 0.787 1.00 94.06 276 HIS A C 1
ATOM 2193 O O . HIS A 1 276 ? -10.595 8.668 0.054 1.00 94.06 276 HIS A O 1
ATOM 2199 N N . PHE A 1 277 ? -8.996 7.337 0.952 1.00 94.75 277 PHE A N 1
ATOM 2200 C CA . PHE A 1 277 ? -9.492 6.103 0.350 1.00 94.75 277 PHE A CA 1
ATOM 2201 C C . PHE A 1 277 ? -10.712 5.565 1.087 1.00 94.75 277 PHE A C 1
ATOM 2203 O O . PHE A 1 277 ? -11.702 5.282 0.423 1.00 94.75 277 PHE A O 1
ATOM 2210 N N . ILE A 1 278 ? -10.706 5.546 2.424 1.00 97.00 278 ILE A N 1
ATOM 2211 C CA . ILE A 1 278 ? -11.880 5.105 3.198 1.00 97.00 278 ILE A CA 1
ATOM 2212 C C . ILE A 1 278 ? -13.108 5.960 2.876 1.00 97.00 278 ILE A C 1
ATOM 2214 O O . ILE A 1 278 ? -14.184 5.436 2.604 1.00 97.00 278 ILE A O 1
ATOM 2218 N N . GLN A 1 279 ? -12.924 7.275 2.746 1.00 96.81 279 GLN A N 1
ATOM 2219 C CA . GLN A 1 279 ? -13.985 8.193 2.344 1.00 96.81 279 GLN A CA 1
ATOM 2220 C C . GLN A 1 279 ? -14.597 7.839 0.975 1.00 96.81 279 GLN A C 1
ATOM 2222 O O . GLN A 1 279 ? -15.718 8.237 0.678 1.00 96.81 279 GLN A O 1
ATOM 2227 N N . ARG A 1 280 ? -13.870 7.170 0.073 1.00 95.06 280 ARG A N 1
ATOM 2228 C CA . ARG A 1 280 ? -14.430 6.770 -1.226 1.00 95.06 280 ARG A CA 1
ATOM 2229 C C . ARG A 1 280 ? -15.490 5.688 -1.051 1.00 95.06 280 ARG A C 1
ATOM 2231 O O . ARG A 1 280 ? -16.551 5.830 -1.645 1.00 95.06 280 ARG A O 1
ATOM 2238 N N . LEU A 1 281 ? -15.206 4.688 -0.215 1.00 95.62 281 LEU A N 1
ATOM 2239 C CA . LEU A 1 281 ? -16.165 3.642 0.130 1.00 95.62 281 LEU A CA 1
ATOM 2240 C C . LEU A 1 281 ? -17.354 4.232 0.893 1.00 95.62 281 LEU A C 1
ATOM 2242 O O . LEU A 1 281 ? -18.487 3.966 0.521 1.00 95.62 281 LEU A O 1
ATOM 2246 N N . GLU A 1 282 ? -17.102 5.127 1.854 1.00 96.06 282 GLU A N 1
ATOM 2247 C CA . GLU A 1 282 ? -18.162 5.858 2.568 1.00 96.06 282 GLU A CA 1
ATOM 2248 C C . GLU A 1 282 ? -19.097 6.621 1.612 1.00 96.06 282 GLU A C 1
ATOM 2250 O O . GLU A 1 282 ? -20.310 6.647 1.792 1.00 96.06 282 GLU A O 1
ATOM 2255 N N . SER A 1 283 ? -18.539 7.259 0.579 1.00 94.81 283 SER A N 1
ATOM 2256 C CA . SER A 1 283 ? -19.319 8.030 -0.394 1.00 94.81 283 SER A CA 1
ATOM 2257 C C . SER A 1 283 ? -20.032 7.161 -1.442 1.00 94.81 283 SER A C 1
ATOM 2259 O O . SER A 1 283 ? -21.026 7.611 -2.005 1.00 94.81 283 SER A O 1
ATOM 2261 N N . GLU A 1 284 ? -19.524 5.966 -1.761 1.00 94.00 284 GLU A N 1
ATOM 2262 C CA . GLU A 1 284 ? -20.091 5.081 -2.794 1.00 94.00 284 GLU A CA 1
ATOM 2263 C C . GLU A 1 284 ? -19.869 3.591 -2.442 1.00 94.00 284 GLU A C 1
ATOM 2265 O O . GLU A 1 284 ? -19.017 2.940 -3.053 1.00 94.00 284 GLU A O 1
ATOM 2270 N N . PRO A 1 285 ? -20.633 3.027 -1.479 1.00 93.88 285 PRO A N 1
ATOM 2271 C CA . PRO A 1 285 ? -20.400 1.677 -0.944 1.00 93.88 285 PRO A CA 1
ATOM 2272 C C . PRO A 1 285 ? -20.507 0.549 -1.979 1.00 93.88 285 PRO A C 1
ATOM 2274 O O . PRO A 1 285 ? -19.847 -0.478 -1.860 1.00 93.88 285 PRO A O 1
ATOM 2277 N N . GLU A 1 286 ? -21.279 0.754 -3.053 1.00 93.50 286 GLU A N 1
ATOM 2278 C CA . GLU A 1 286 ? -21.411 -0.210 -4.156 1.00 93.50 286 GLU A CA 1
ATOM 2279 C C . GLU A 1 286 ? -20.078 -0.543 -4.852 1.00 93.50 286 GLU A C 1
ATOM 2281 O O . GLU A 1 286 ? -20.012 -1.498 -5.630 1.00 93.50 286 GLU A O 1
ATOM 2286 N N . MET A 1 287 ? -19.014 0.233 -4.608 1.00 94.25 287 MET A N 1
ATOM 2287 C CA . MET A 1 287 ? -17.684 -0.049 -5.149 1.00 94.25 287 MET A CA 1
ATOM 2288 C C . MET A 1 287 ? -17.072 -1.366 -4.643 1.00 94.25 287 MET A C 1
ATOM 2290 O O . MET A 1 287 ? -16.106 -1.852 -5.227 1.00 94.25 287 MET A O 1
ATOM 2294 N N . GLU A 1 288 ? -17.625 -1.960 -3.588 1.00 95.31 288 GLU A N 1
ATOM 2295 C CA . GLU A 1 288 ? -17.293 -3.326 -3.168 1.00 95.31 288 GLU A CA 1
ATOM 2296 C C . GLU A 1 288 ? -17.697 -4.374 -4.223 1.00 95.31 288 GLU A C 1
ATOM 2298 O O . GLU A 1 288 ? -17.012 -5.378 -4.417 1.00 95.31 288 GLU A O 1
ATOM 2303 N N . PHE A 1 289 ? -18.777 -4.125 -4.970 1.00 95.69 289 PHE A N 1
ATOM 2304 C CA . PHE A 1 289 ? -19.369 -5.112 -5.881 1.00 95.69 289 PHE A CA 1
ATOM 2305 C C . PHE A 1 289 ? -19.210 -4.768 -7.358 1.00 95.69 289 PHE A C 1
ATOM 2307 O O . PHE A 1 289 ? -19.237 -5.661 -8.202 1.00 95.69 289 PHE A O 1
ATOM 2314 N N . ARG A 1 290 ? -19.086 -3.482 -7.693 1.00 95.31 290 ARG A N 1
ATOM 2315 C CA . ARG A 1 290 ? -19.161 -2.993 -9.077 1.00 95.31 290 ARG A CA 1
ATOM 2316 C C . ARG A 1 290 ? -18.120 -1.913 -9.353 1.00 95.31 290 ARG A C 1
ATOM 2318 O O . ARG A 1 290 ? -17.684 -1.217 -8.433 1.00 95.31 290 ARG A O 1
ATOM 2325 N N . ASN A 1 291 ? -17.736 -1.722 -10.616 1.00 97.06 291 ASN A N 1
ATOM 2326 C CA . ASN A 1 291 ? -16.726 -0.720 -10.958 1.00 97.06 291 ASN A CA 1
ATOM 2327 C C . ASN A 1 291 ? -17.227 0.690 -10.648 1.00 97.06 291 ASN A C 1
ATOM 2329 O O . ASN A 1 291 ? -18.341 1.056 -11.009 1.00 97.06 291 ASN A O 1
ATOM 2333 N N . LEU A 1 292 ? -16.382 1.518 -10.037 1.00 94.88 292 LEU A N 1
ATOM 2334 C CA . LEU A 1 292 ? -16.695 2.917 -9.764 1.00 94.88 292 LEU A CA 1
ATOM 2335 C C . LEU A 1 292 ? -16.980 3.682 -11.062 1.00 94.88 292 LEU A C 1
ATOM 2337 O O . LEU A 1 292 ? -17.819 4.570 -11.074 1.00 94.88 292 LEU A O 1
ATOM 2341 N N . ASN A 1 293 ? -16.292 3.332 -12.154 1.00 96.75 293 ASN A N 1
ATOM 2342 C CA . ASN A 1 293 ? -16.678 3.747 -13.497 1.00 96.75 293 ASN A CA 1
ATOM 2343 C C . ASN A 1 293 ? -17.505 2.640 -14.147 1.00 96.75 293 ASN A C 1
ATOM 2345 O O . ASN A 1 293 ? -16.946 1.622 -14.555 1.00 96.75 293 ASN A O 1
ATOM 2349 N N . ARG A 1 294 ? -18.816 2.867 -14.262 1.00 96.12 294 ARG A N 1
ATOM 2350 C CA . ARG A 1 294 ? -19.767 1.876 -14.790 1.00 96.12 294 ARG A CA 1
ATOM 2351 C C . ARG A 1 294 ? -19.514 1.507 -16.254 1.00 96.12 294 ARG A C 1
ATOM 2353 O O . ARG A 1 294 ? -19.852 0.408 -16.664 1.00 96.12 294 ARG A O 1
ATOM 2360 N N . ALA A 1 295 ? -18.839 2.358 -17.033 1.00 96.81 295 ALA A N 1
ATOM 2361 C CA . ALA A 1 295 ? -18.446 2.002 -18.399 1.00 96.81 295 ALA A CA 1
ATOM 2362 C C . ALA A 1 295 ? -17.418 0.852 -18.445 1.00 96.81 295 ALA A C 1
ATOM 2364 O O . ALA A 1 295 ? -17.216 0.256 -19.496 1.00 96.81 295 ALA A O 1
ATOM 2365 N N . MET A 1 296 ? -16.759 0.543 -17.321 1.00 96.44 296 MET A N 1
ATOM 2366 C CA . MET A 1 296 ? -15.829 -0.585 -17.202 1.00 96.44 296 MET A CA 1
ATOM 2367 C C . MET A 1 296 ? -16.515 -1.903 -16.814 1.00 96.44 296 MET A C 1
ATOM 2369 O O . MET A 1 296 ? -15.827 -2.924 -16.749 1.00 96.44 296 MET A O 1
ATOM 2373 N N . ASP A 1 297 ? -17.820 -1.894 -16.527 1.00 95.94 297 ASP A N 1
ATOM 2374 C CA . ASP A 1 297 ? -18.575 -3.116 -16.241 1.00 95.94 297 ASP A CA 1
ATOM 2375 C C . ASP A 1 297 ? -18.610 -4.014 -17.492 1.00 95.94 297 ASP A C 1
ATOM 2377 O O . ASP A 1 297 ? -18.753 -3.540 -18.620 1.00 95.94 297 ASP A O 1
ATOM 2381 N N . GLY A 1 298 ? -18.418 -5.321 -17.305 1.00 94.69 298 GLY A N 1
ATOM 2382 C CA . GLY A 1 298 ? -18.329 -6.300 -18.395 1.00 94.69 298 GLY A CA 1
ATOM 2383 C C . GLY A 1 298 ? -16.961 -6.391 -19.087 1.00 94.69 298 GLY A C 1
ATOM 2384 O O . GLY A 1 298 ? -16.783 -7.232 -19.968 1.00 94.69 298 GLY A O 1
ATOM 2385 N N . LEU A 1 299 ? -15.968 -5.579 -18.697 1.00 95.50 299 LEU A N 1
ATOM 2386 C CA . LEU A 1 299 ? -14.630 -5.578 -19.310 1.00 95.50 299 LEU A CA 1
ATOM 2387 C C . LEU A 1 299 ? -13.869 -6.907 -19.121 1.00 95.50 299 LEU A C 1
ATOM 2389 O O . LEU A 1 299 ? -13.015 -7.254 -19.947 1.00 95.50 299 LEU A O 1
ATOM 2393 N N . ARG A 1 300 ? -14.109 -7.631 -18.018 1.00 95.94 300 ARG A N 1
ATOM 2394 C CA . ARG A 1 300 ? -13.343 -8.849 -17.667 1.00 95.94 300 ARG A CA 1
ATOM 2395 C C . ARG A 1 300 ? -14.195 -10.032 -17.231 1.00 95.94 300 ARG A C 1
ATOM 2397 O O . ARG A 1 300 ? -13.737 -11.163 -17.325 1.00 95.94 300 ARG A O 1
ATOM 2404 N N . GLU A 1 301 ? -15.411 -9.781 -16.777 1.00 93.44 301 GLU A N 1
ATOM 2405 C CA . GLU A 1 301 ? -16.366 -10.758 -16.265 1.00 93.44 301 GLU A CA 1
ATOM 2406 C C . GLU A 1 301 ? -16.590 -11.924 -17.250 1.00 93.44 301 GLU A C 1
ATOM 2408 O O . GLU A 1 301 ? -16.522 -13.070 -16.807 1.00 93.44 301 GLU A O 1
ATOM 2413 N N . PRO A 1 302 ? -16.716 -11.703 -18.579 1.00 95.25 302 PRO A N 1
ATOM 2414 C CA . PRO A 1 302 ? -16.866 -12.794 -19.550 1.00 95.25 302 PRO A CA 1
ATOM 2415 C C . PRO A 1 302 ? -15.603 -13.642 -19.782 1.00 95.25 302 PRO A C 1
ATOM 2417 O O . PRO A 1 302 ? -15.645 -14.619 -20.525 1.00 95.25 302 PRO A O 1
ATOM 2420 N N . HIS A 1 303 ? -14.459 -13.250 -19.219 1.00 93.50 303 HIS A N 1
ATOM 2421 C CA . HIS A 1 303 ? -13.144 -13.835 -19.495 1.00 93.50 303 HIS A CA 1
ATOM 2422 C C . HIS A 1 303 ? -12.524 -14.510 -18.267 1.00 93.50 303 HIS A C 1
ATOM 2424 O O . HIS A 1 303 ? -11.302 -14.659 -18.200 1.00 93.50 303 HIS A O 1
ATOM 2430 N N . TRP A 1 304 ? -13.345 -14.893 -17.285 1.00 95.38 304 TRP A N 1
ATOM 2431 C CA . TRP A 1 304 ? -12.867 -15.587 -16.095 1.00 95.38 304 TRP A CA 1
ATOM 2432 C C . TRP A 1 304 ? -12.074 -16.847 -16.457 1.00 95.38 304 TRP A C 1
ATOM 2434 O O . TRP A 1 304 ? -12.520 -17.673 -17.254 1.00 95.38 304 TRP A O 1
ATOM 2444 N N . ASN A 1 305 ? -10.901 -16.998 -15.843 1.00 97.75 305 ASN A N 1
ATOM 2445 C CA . ASN A 1 305 ? -10.042 -18.158 -16.025 1.00 97.75 305 ASN A CA 1
ATOM 2446 C C . ASN A 1 305 ? -9.659 -18.728 -14.644 1.00 97.75 305 ASN A C 1
ATOM 2448 O O . ASN A 1 305 ? -8.819 -18.135 -13.957 1.00 97.75 305 ASN A O 1
ATOM 2452 N N . PRO A 1 306 ? -10.256 -19.862 -14.225 1.00 97.69 306 PRO A N 1
ATOM 2453 C CA . PRO A 1 306 ? -10.008 -20.437 -12.906 1.00 97.69 306 PRO A CA 1
ATOM 2454 C C . PRO A 1 306 ? -8.573 -20.954 -12.744 1.00 97.69 306 PRO A C 1
ATOM 2456 O O . PRO A 1 306 ? -8.021 -20.848 -11.654 1.00 97.69 306 PRO A O 1
ATOM 2459 N N . GLU A 1 307 ? -7.934 -21.443 -13.811 1.00 98.19 307 GLU A N 1
ATOM 2460 C CA . GLU A 1 307 ? -6.541 -21.905 -13.766 1.00 98.19 307 GLU A CA 1
ATOM 2461 C C . GLU A 1 307 ? -5.580 -20.739 -13.506 1.00 98.19 307 GLU A C 1
ATOM 2463 O O . GLU A 1 307 ? -4.688 -20.822 -12.661 1.00 98.19 307 GLU A O 1
ATOM 2468 N N . PHE A 1 308 ? -5.781 -19.614 -14.198 1.00 98.56 308 PHE A N 1
ATOM 2469 C CA . PHE A 1 308 ? -4.953 -18.422 -14.008 1.00 98.56 308 PHE A CA 1
ATOM 2470 C C . PHE A 1 308 ? -5.115 -17.856 -12.602 1.00 98.56 308 PHE A C 1
ATOM 2472 O O . PHE A 1 308 ? -4.131 -17.440 -11.986 1.00 98.56 308 PHE A O 1
ATOM 2479 N N . PHE A 1 309 ? -6.344 -17.863 -12.085 1.00 98.75 309 PHE A N 1
ATOM 2480 C CA . PHE A 1 309 ? -6.611 -17.473 -10.710 1.00 98.75 309 PHE A CA 1
ATOM 2481 C C . PHE A 1 309 ? -5.924 -18.408 -9.710 1.00 98.75 309 PHE A C 1
ATOM 2483 O O . PHE A 1 309 ? -5.262 -17.918 -8.798 1.00 98.75 309 PHE A O 1
ATOM 2490 N N . GLU A 1 310 ? -6.006 -19.726 -9.909 1.00 98.75 310 GLU A N 1
ATOM 2491 C CA . GLU A 1 310 ? -5.360 -20.721 -9.047 1.00 98.75 310 GLU A CA 1
ATOM 2492 C C . GLU A 1 310 ? -3.840 -20.549 -9.009 1.00 98.75 310 GLU A C 1
ATOM 2494 O O . GLU A 1 310 ? -3.233 -20.457 -7.941 1.00 98.75 310 GLU A O 1
ATOM 2499 N N . ARG A 1 311 ? -3.207 -20.430 -10.177 1.00 98.69 311 ARG A N 1
ATOM 2500 C CA . ARG A 1 311 ? -1.754 -20.243 -10.266 1.00 98.69 311 ARG A CA 1
ATOM 2501 C C . ARG A 1 311 ? -1.304 -18.913 -9.670 1.00 98.69 311 ARG A C 1
ATOM 2503 O O . ARG A 1 311 ? -0.232 -18.836 -9.078 1.00 98.69 311 ARG A O 1
ATOM 2510 N N . TRP A 1 312 ? -2.107 -17.859 -9.798 1.00 98.81 312 TRP A N 1
ATOM 2511 C CA . TRP A 1 312 ? -1.806 -16.573 -9.175 1.00 98.81 312 TRP A CA 1
ATOM 2512 C C . TRP A 1 312 ? -1.960 -16.607 -7.657 1.00 98.81 312 TRP A C 1
ATOM 2514 O O . TRP A 1 312 ? -1.044 -16.183 -6.954 1.00 98.81 312 TRP A O 1
ATOM 2524 N N . LYS A 1 313 ? -3.074 -17.147 -7.150 1.00 98.44 313 LYS A N 1
ATOM 2525 C CA . LYS A 1 313 ? -3.387 -17.169 -5.714 1.00 98.44 313 LYS A CA 1
ATOM 2526 C C . LYS A 1 313 ? -2.435 -18.070 -4.912 1.00 98.44 313 LYS A C 1
ATOM 2528 O O . LYS A 1 313 ? -2.286 -17.882 -3.713 1.00 98.44 313 LYS A O 1
ATOM 2533 N N . THR A 1 314 ? -1.779 -19.030 -5.569 1.00 98.44 314 THR A N 1
ATOM 2534 C CA . THR A 1 314 ? -0.802 -19.952 -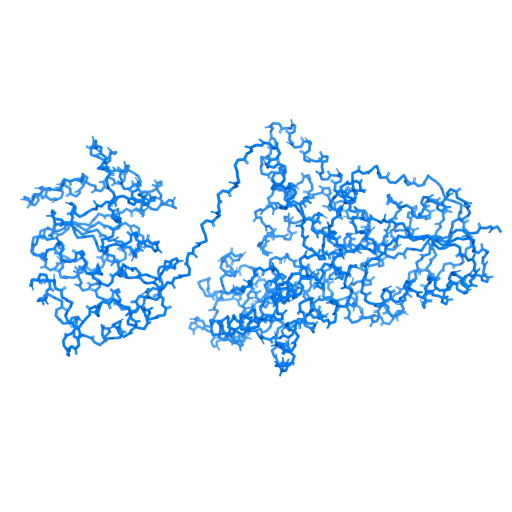4.956 1.00 98.44 314 THR A CA 1
ATOM 2535 C C . THR A 1 314 ? 0.662 -19.566 -5.203 1.00 98.44 314 THR A C 1
ATOM 2537 O O . THR A 1 314 ? 1.566 -20.231 -4.700 1.00 98.44 314 THR A O 1
ATOM 2540 N N . GLY A 1 315 ? 0.934 -18.491 -5.955 1.00 98.56 315 GLY A N 1
ATOM 2541 C CA . GLY A 1 315 ? 2.304 -18.075 -6.278 1.00 98.56 315 GLY A CA 1
ATOM 2542 C C . GLY A 1 315 ? 3.039 -19.076 -7.179 1.00 98.56 315 GLY A C 1
ATOM 2543 O O . GLY A 1 315 ? 4.158 -19.499 -6.869 1.00 98.56 315 GLY A O 1
ATOM 2544 N N . GLN A 1 316 ? 2.390 -19.471 -8.275 1.00 98.44 316 GLN A N 1
ATOM 2545 C CA . GLN A 1 316 ? 2.879 -20.405 -9.297 1.00 98.44 316 GLN A CA 1
ATOM 2546 C C . GLN A 1 316 ? 2.698 -19.849 -10.722 1.00 98.44 316 GLN A C 1
ATOM 2548 O O . GLN A 1 316 ? 2.445 -20.582 -11.685 1.00 98.44 316 GLN A O 1
ATOM 2553 N N . THR A 1 317 ? 2.798 -18.533 -10.891 1.00 98.69 317 THR A N 1
ATOM 2554 C CA . THR A 1 317 ? 2.607 -17.845 -12.179 1.00 98.69 317 THR A CA 1
ATOM 2555 C C . THR A 1 317 ? 3.777 -18.031 -13.143 1.00 98.69 317 THR A C 1
ATOM 2557 O O . THR A 1 317 ? 3.625 -17.784 -14.341 1.00 98.69 317 THR A O 1
ATOM 2560 N N . GLY A 1 318 ? 4.938 -18.451 -12.634 1.00 98.19 318 GLY A N 1
ATOM 2561 C CA . GLY A 1 318 ? 6.181 -18.507 -13.399 1.00 98.19 318 GLY A CA 1
ATOM 2562 C C . GLY A 1 318 ? 6.894 -17.154 -13.493 1.00 98.19 318 GLY A C 1
ATOM 2563 O O . GLY A 1 318 ? 7.907 -17.058 -14.178 1.00 98.19 318 GLY A O 1
ATOM 2564 N N . TYR A 1 319 ? 6.393 -16.116 -12.808 1.00 98.62 319 TYR A N 1
ATOM 2565 C CA . TYR A 1 319 ? 7.067 -14.828 -12.632 1.00 98.62 319 TYR A CA 1
ATOM 2566 C C . TYR A 1 319 ? 7.624 -14.708 -11.203 1.00 98.62 319 TYR A C 1
ATOM 2568 O O . TYR A 1 319 ? 6.852 -14.447 -10.275 1.00 98.62 319 TYR A O 1
ATOM 2576 N N . PRO A 1 320 ? 8.954 -14.813 -11.004 1.00 98.69 320 PRO A N 1
ATOM 2577 C CA . PRO A 1 320 ? 9.543 -15.020 -9.680 1.00 98.69 320 PRO A CA 1
ATOM 2578 C C . PRO A 1 320 ? 9.159 -13.985 -8.627 1.00 98.69 320 PRO A C 1
ATOM 2580 O O . PRO A 1 320 ? 8.831 -14.354 -7.507 1.00 98.69 320 PRO A O 1
ATOM 2583 N N . LEU A 1 321 ? 9.146 -12.692 -8.972 1.00 98.69 321 LEU A N 1
ATOM 2584 C CA . LEU A 1 321 ? 8.770 -11.654 -8.007 1.00 98.69 321 LEU A CA 1
ATOM 2585 C C . LEU A 1 321 ? 7.278 -11.719 -7.640 1.00 98.69 321 LEU A C 1
ATOM 2587 O O . LEU A 1 321 ? 6.930 -11.493 -6.487 1.00 98.69 321 LEU A O 1
ATOM 2591 N N . VAL A 1 322 ? 6.392 -12.029 -8.594 1.00 98.81 322 VAL A N 1
ATOM 2592 C CA . VAL A 1 322 ? 4.947 -12.180 -8.329 1.00 98.81 322 VAL A CA 1
ATOM 2593 C C . VAL A 1 322 ? 4.721 -13.340 -7.366 1.00 98.81 322 VAL A C 1
ATOM 2595 O O . VAL A 1 322 ? 4.023 -13.183 -6.364 1.00 98.81 322 VAL A O 1
ATOM 2598 N N . ASP A 1 323 ? 5.372 -14.467 -7.640 1.00 98.88 323 ASP A N 1
ATOM 2599 C CA . ASP A 1 323 ? 5.255 -15.684 -6.844 1.00 98.88 323 ASP A CA 1
ATOM 2600 C C . ASP A 1 323 ? 5.867 -15.506 -5.450 1.00 98.88 323 ASP A C 1
ATOM 2602 O O . ASP A 1 323 ? 5.222 -15.836 -4.457 1.00 98.88 323 ASP A O 1
ATOM 2606 N N . ALA A 1 324 ? 7.046 -14.884 -5.355 1.00 98.88 324 ALA A N 1
ATOM 2607 C CA . ALA A 1 324 ? 7.680 -14.521 -4.090 1.00 98.88 324 ALA A CA 1
ATOM 2608 C C . ALA A 1 324 ? 6.776 -13.623 -3.232 1.00 98.88 324 ALA A C 1
ATOM 2610 O O . ALA A 1 324 ? 6.598 -13.871 -2.041 1.00 98.88 324 ALA A O 1
ATOM 2611 N N . CYS A 1 325 ? 6.158 -12.600 -3.835 1.00 98.81 325 CYS A N 1
ATOM 2612 C CA . CYS A 1 325 ? 5.236 -11.720 -3.123 1.00 98.81 325 CYS A CA 1
ATOM 2613 C C . CYS A 1 325 ? 3.991 -12.463 -2.630 1.00 98.81 325 CYS A C 1
ATOM 2615 O O . CYS A 1 325 ? 3.597 -12.263 -1.483 1.00 98.81 325 CYS A O 1
ATOM 2617 N N . MET A 1 326 ? 3.375 -13.313 -3.460 1.00 98.88 326 MET A N 1
ATOM 2618 C CA . MET A 1 326 ? 2.208 -14.085 -3.027 1.00 98.88 326 MET A CA 1
ATOM 2619 C C . MET A 1 326 ? 2.574 -15.051 -1.893 1.00 98.88 326 MET A C 1
ATOM 2621 O O . MET A 1 326 ? 1.884 -15.090 -0.883 1.00 98.88 326 MET A O 1
ATOM 2625 N N . ARG A 1 327 ? 3.700 -15.765 -1.995 1.00 98.75 327 ARG A N 1
ATOM 2626 C CA . ARG A 1 327 ? 4.158 -16.697 -0.952 1.00 98.75 327 ARG A CA 1
ATOM 2627 C C . ARG A 1 327 ? 4.512 -15.987 0.358 1.00 98.75 327 ARG A C 1
ATOM 2629 O O . ARG A 1 327 ? 4.121 -16.463 1.421 1.00 98.75 327 ARG A O 1
ATOM 2636 N N . MET A 1 328 ? 5.153 -14.815 0.292 1.00 98.50 328 MET A N 1
ATOM 2637 C CA . MET A 1 328 ? 5.353 -13.961 1.470 1.00 98.50 328 MET A CA 1
ATOM 2638 C C . MET A 1 328 ? 4.021 -13.576 2.112 1.00 98.50 328 MET A C 1
ATOM 2640 O O . MET A 1 328 ? 3.875 -13.675 3.328 1.00 98.50 328 MET A O 1
ATOM 2644 N N . LEU A 1 329 ? 3.043 -13.144 1.314 1.00 98.62 329 LEU A N 1
ATOM 2645 C CA . LEU A 1 329 ? 1.719 -12.764 1.807 1.00 98.62 329 LEU A CA 1
ATOM 2646 C C . LEU A 1 329 ? 0.981 -13.950 2.452 1.00 98.62 329 LEU A C 1
ATOM 2648 O O . LEU A 1 329 ? 0.363 -13.803 3.509 1.00 98.62 329 LEU A O 1
ATOM 2652 N N . LEU A 1 330 ? 1.063 -15.132 1.841 1.00 98.62 330 LEU A N 1
ATOM 2653 C CA . LEU A 1 330 ? 0.483 -16.356 2.386 1.00 98.62 330 LEU A CA 1
ATOM 2654 C C . LEU A 1 330 ? 1.129 -16.751 3.721 1.00 98.62 330 LEU A C 1
ATOM 2656 O O . LEU A 1 330 ? 0.410 -17.216 4.594 1.00 98.62 330 LEU A O 1
ATOM 2660 N N . SER A 1 331 ? 2.423 -16.487 3.910 1.00 98.56 331 SER A N 1
ATOM 2661 C CA . SER A 1 331 ? 3.148 -16.809 5.147 1.00 98.56 331 SER A CA 1
ATOM 2662 C C . SER A 1 331 ? 3.007 -15.753 6.254 1.00 98.56 331 SER A C 1
ATOM 2664 O O . SER A 1 331 ? 2.874 -16.098 7.421 1.00 98.56 331 SER A O 1
ATOM 2666 N N . THR A 1 332 ? 3.003 -14.461 5.909 1.00 98.00 332 THR A N 1
ATOM 2667 C CA . THR A 1 332 ? 3.169 -13.363 6.894 1.00 98.00 332 THR A CA 1
ATOM 2668 C C . THR A 1 332 ? 1.959 -12.440 7.029 1.00 98.00 332 THR A C 1
ATOM 2670 O O . THR A 1 332 ? 1.872 -11.617 7.938 1.00 98.00 332 THR A O 1
ATOM 2673 N N . GLY A 1 333 ? 1.038 -12.493 6.067 1.00 98.00 333 GLY A N 1
ATOM 2674 C CA . GLY A 1 333 ? -0.112 -11.595 6.012 1.00 98.00 333 GLY A CA 1
ATOM 2675 C C . GLY A 1 333 ? 0.224 -10.128 5.715 1.00 98.00 333 GLY A C 1
ATOM 2676 O O . GLY A 1 333 ? -0.628 -9.254 5.890 1.00 98.00 333 GLY A O 1
ATOM 2677 N N . TRP A 1 334 ? 1.443 -9.816 5.253 1.00 98.00 334 TRP A N 1
ATOM 2678 C CA . TRP A 1 334 ? 1.848 -8.442 4.951 1.00 98.00 334 TRP A CA 1
ATOM 2679 C C . TRP A 1 334 ? 2.684 -8.315 3.674 1.00 98.00 334 TRP A C 1
ATOM 2681 O O . TRP A 1 334 ? 3.517 -9.155 3.353 1.00 98.00 334 TRP A O 1
ATOM 2691 N N . LEU A 1 335 ? 2.491 -7.202 2.960 1.00 97.69 335 LEU A N 1
ATOM 2692 C CA . LEU A 1 335 ? 3.332 -6.772 1.840 1.00 97.69 335 LEU A CA 1
ATOM 2693 C C . LEU A 1 335 ? 3.425 -5.248 1.799 1.00 97.69 335 LEU A C 1
ATOM 2695 O O . LEU A 1 335 ? 2.463 -4.543 2.111 1.00 97.69 335 LEU A O 1
ATOM 2699 N N . ASN A 1 336 ? 4.529 -4.712 1.285 1.00 97.56 336 ASN A N 1
ATOM 2700 C CA . ASN A 1 336 ? 4.613 -3.282 1.014 1.00 97.56 336 ASN A CA 1
ATOM 2701 C C . ASN A 1 336 ? 3.717 -2.873 -0.174 1.00 97.56 336 ASN A C 1
ATOM 2703 O O . ASN A 1 336 ? 3.425 -3.653 -1.085 1.00 97.56 336 ASN A O 1
ATOM 2707 N N . PHE A 1 337 ? 3.305 -1.602 -0.203 1.00 96.06 337 PHE A N 1
ATOM 2708 C CA . PHE A 1 337 ? 2.320 -1.102 -1.173 1.00 96.06 337 PHE A CA 1
ATOM 2709 C C . PHE A 1 337 ? 2.698 -1.362 -2.640 1.00 96.06 337 PHE A C 1
ATOM 2711 O O . PHE A 1 337 ? 1.830 -1.671 -3.457 1.00 96.06 337 PHE A O 1
ATOM 2718 N N . ARG A 1 338 ? 3.983 -1.228 -2.998 1.00 96.12 338 ARG A N 1
ATOM 2719 C CA . ARG A 1 338 ? 4.439 -1.411 -4.384 1.00 96.12 338 ARG A CA 1
ATOM 2720 C C . ARG A 1 338 ? 4.174 -2.837 -4.867 1.00 96.12 338 ARG A C 1
ATOM 2722 O O . ARG A 1 338 ? 3.686 -2.996 -5.984 1.00 96.12 338 ARG A O 1
ATOM 2729 N N . MET A 1 339 ? 4.451 -3.832 -4.025 1.00 98.06 339 MET A N 1
ATOM 2730 C CA . MET A 1 339 ? 4.214 -5.238 -4.344 1.00 98.06 339 MET A CA 1
ATOM 2731 C C . MET A 1 339 ? 2.722 -5.568 -4.354 1.00 98.06 339 MET A C 1
ATOM 2733 O O . MET A 1 339 ? 2.267 -6.223 -5.287 1.00 98.06 339 MET A O 1
ATOM 2737 N N . ARG A 1 340 ? 1.926 -5.009 -3.426 1.00 98.38 340 ARG A N 1
ATOM 2738 C CA . ARG A 1 340 ? 0.453 -5.117 -3.486 1.00 98.38 340 ARG A CA 1
ATOM 2739 C C . ARG A 1 340 ? -0.092 -4.607 -4.827 1.00 98.38 340 ARG A C 1
ATOM 2741 O O . ARG A 1 340 ? -0.849 -5.300 -5.497 1.00 98.38 340 ARG A O 1
ATOM 2748 N N . ALA A 1 341 ? 0.348 -3.425 -5.265 1.00 97.62 341 ALA A N 1
ATOM 2749 C CA . ALA A 1 341 ? -0.066 -2.857 -6.548 1.00 97.62 341 ALA A CA 1
ATOM 2750 C C . ALA A 1 341 ? 0.379 -3.703 -7.751 1.00 97.62 341 ALA A C 1
ATOM 2752 O O . ALA A 1 341 ? -0.361 -3.807 -8.728 1.00 97.62 341 ALA A O 1
ATOM 2753 N N . MET A 1 342 ? 1.565 -4.316 -7.680 1.00 98.06 342 MET A N 1
ATOM 2754 C CA . MET A 1 342 ? 2.044 -5.236 -8.708 1.00 98.06 342 MET A CA 1
ATOM 2755 C C . MET A 1 342 ? 1.184 -6.502 -8.780 1.00 98.06 342 MET A C 1
ATOM 2757 O O . MET A 1 342 ? 0.800 -6.871 -9.883 1.00 98.06 342 MET A O 1
ATOM 2761 N N . LEU A 1 343 ? 0.838 -7.129 -7.648 1.00 98.69 343 LEU A N 1
ATOM 2762 C CA . LEU A 1 343 ? -0.012 -8.328 -7.626 1.00 98.69 343 LEU A CA 1
ATOM 2763 C C . LEU A 1 343 ? -1.369 -8.068 -8.286 1.00 98.69 343 LEU A C 1
ATOM 2765 O O . LEU A 1 343 ? -1.770 -8.819 -9.175 1.00 98.69 343 LEU A O 1
ATOM 2769 N N . VAL A 1 344 ? -2.025 -6.964 -7.915 1.00 98.62 344 VAL A N 1
ATOM 2770 C CA . VAL A 1 344 ? -3.307 -6.559 -8.512 1.00 98.62 344 VAL A CA 1
ATOM 2771 C C . VAL A 1 344 ? -3.138 -6.233 -9.996 1.00 98.62 344 VAL A C 1
ATOM 2773 O O . VAL A 1 344 ? -3.932 -6.672 -10.824 1.00 98.62 344 VAL A O 1
ATOM 2776 N N . SER A 1 345 ? -2.074 -5.507 -10.359 1.00 98.00 345 SER A N 1
ATOM 2777 C CA . SER A 1 345 ? -1.811 -5.175 -11.760 1.00 98.00 345 SER A CA 1
ATOM 2778 C C . SER A 1 345 ? -1.479 -6.402 -12.617 1.00 98.00 345 SER A C 1
ATOM 2780 O O . SER A 1 345 ? -1.714 -6.398 -13.826 1.00 98.00 345 SER A O 1
ATOM 2782 N N . PHE A 1 346 ? -0.850 -7.423 -12.045 1.00 98.69 346 PHE A N 1
ATOM 2783 C CA . PHE A 1 346 ? -0.526 -8.645 -12.764 1.00 98.69 346 PHE A CA 1
ATOM 2784 C C . PHE A 1 346 ? -1.798 -9.457 -13.014 1.00 98.69 346 PHE A C 1
ATOM 2786 O O . PHE A 1 346 ? -2.090 -9.785 -14.164 1.00 98.69 346 PHE A O 1
ATOM 2793 N N . ALA A 1 347 ? -2.618 -9.658 -11.980 1.00 98.69 347 ALA A N 1
ATOM 2794 C CA . ALA A 1 347 ? -3.900 -10.343 -12.100 1.00 98.69 347 ALA A CA 1
ATOM 2795 C C . ALA A 1 347 ? -4.834 -9.674 -13.126 1.00 98.69 347 ALA A C 1
ATOM 2797 O O . ALA A 1 347 ? -5.306 -10.318 -14.062 1.00 98.69 347 ALA A O 1
ATOM 2798 N N . SER A 1 348 ? -5.046 -8.363 -13.009 1.00 98.19 348 SER A N 1
ATOM 2799 C CA . SER A 1 348 ? -6.056 -7.654 -13.801 1.00 98.19 348 SER A CA 1
ATOM 2800 C C . SER A 1 348 ? -5.593 -7.263 -15.213 1.00 98.19 348 SER A C 1
ATOM 2802 O O . SER A 1 348 ? -6.434 -6.999 -16.077 1.00 98.19 348 SER A O 1
ATOM 2804 N N . GLN A 1 349 ? -4.284 -7.189 -15.489 1.00 96.88 349 GLN A N 1
ATOM 2805 C CA . GLN A 1 349 ? -3.766 -6.771 -16.802 1.00 96.88 349 GLN A CA 1
ATOM 2806 C C . GLN A 1 349 ? -2.967 -7.860 -17.521 1.00 96.88 349 GLN A C 1
ATOM 2808 O O . GLN A 1 349 ? -3.032 -7.911 -18.738 1.00 96.88 349 GLN A O 1
ATOM 2813 N N . HIS A 1 350 ? -2.247 -8.745 -16.832 1.00 98.12 350 HIS A N 1
ATOM 2814 C CA . HIS A 1 350 ? -1.513 -9.822 -17.514 1.00 98.12 350 HIS A CA 1
ATOM 2815 C C . HIS A 1 350 ? -2.347 -11.099 -17.600 1.00 98.12 350 HIS A C 1
ATOM 2817 O O . HIS A 1 350 ? -2.380 -11.734 -18.649 1.00 98.12 350 HIS A O 1
ATOM 2823 N N . LEU A 1 351 ? -3.072 -11.432 -16.529 1.00 98.44 351 LEU A N 1
ATOM 2824 C CA . LEU A 1 351 ? -3.961 -12.600 -16.493 1.00 98.44 351 LEU A CA 1
ATOM 2825 C C . LEU A 1 351 ? -5.402 -12.278 -16.904 1.00 98.44 351 LEU A C 1
ATOM 2827 O O . LEU A 1 351 ? -6.204 -13.183 -17.096 1.00 98.44 351 LEU A O 1
ATOM 2831 N N . TRP A 1 352 ? -5.725 -10.991 -17.053 1.00 98.06 352 TRP A N 1
ATOM 2832 C CA . TRP A 1 352 ? -7.053 -10.497 -17.427 1.00 98.06 352 TRP A CA 1
ATOM 2833 C C . TRP A 1 352 ? -8.191 -10.927 -16.480 1.00 98.06 352 TRP A C 1
ATOM 2835 O O . TRP A 1 352 ? -9.355 -10.955 -16.873 1.00 98.06 352 TRP A O 1
ATOM 2845 N N . LEU A 1 353 ? -7.869 -11.214 -15.216 1.00 98.25 353 LEU A N 1
ATOM 2846 C CA . LEU A 1 353 ? -8.835 -11.613 -14.193 1.00 98.25 353 LEU A CA 1
ATOM 2847 C C . LEU A 1 353 ? -9.646 -10.412 -13.694 1.00 98.25 353 LEU A C 1
ATOM 2849 O O . LEU A 1 353 ? -9.156 -9.281 -13.639 1.00 98.25 353 LEU A O 1
ATOM 2853 N N . HIS A 1 354 ? -10.894 -10.654 -13.295 1.00 97.56 354 HIS A N 1
ATOM 2854 C CA . HIS A 1 354 ? -11.710 -9.627 -12.655 1.00 97.56 354 HIS A CA 1
ATOM 2855 C C . HIS A 1 354 ? -11.149 -9.266 -11.263 1.00 97.56 354 HIS A C 1
ATOM 2857 O O . HIS A 1 354 ? -10.655 -10.120 -10.520 1.00 97.56 354 HIS A O 1
ATOM 2863 N N . TRP A 1 355 ? -11.225 -7.983 -10.896 1.00 97.19 355 TRP A N 1
ATOM 2864 C CA . TRP A 1 355 ? -10.603 -7.463 -9.671 1.00 97.19 355 TRP A CA 1
ATOM 2865 C C . TRP A 1 355 ? -11.296 -7.933 -8.389 1.00 97.19 355 TRP A C 1
ATOM 2867 O O . TRP A 1 355 ? -10.682 -7.896 -7.330 1.00 97.19 355 TRP A O 1
ATOM 2877 N N . ARG A 1 356 ? -12.569 -8.344 -8.451 1.00 96.88 356 ARG A N 1
ATOM 2878 C CA . ARG A 1 356 ? -13.337 -8.692 -7.246 1.00 96.88 356 ARG A CA 1
ATOM 2879 C C . ARG A 1 356 ? -12.858 -9.989 -6.602 1.00 96.88 356 ARG A C 1
ATOM 2881 O O . ARG A 1 356 ? -12.459 -9.958 -5.448 1.00 96.88 356 ARG A O 1
ATOM 2888 N N . GLU A 1 357 ? -12.809 -11.089 -7.350 1.00 97.50 357 GLU A N 1
ATOM 2889 C CA . GLU A 1 357 ? -12.381 -12.399 -6.824 1.00 97.50 357 GLU A CA 1
ATOM 2890 C C . GLU A 1 357 ? -10.921 -12.385 -6.354 1.00 97.50 357 GLU A C 1
ATOM 2892 O O . GLU A 1 357 ? -10.567 -12.913 -5.300 1.00 97.50 357 GLU A O 1
ATOM 2897 N N . THR A 1 358 ? -10.063 -11.691 -7.103 1.00 98.38 358 THR A N 1
ATOM 2898 C CA . THR A 1 358 ? -8.670 -11.455 -6.702 1.00 98.38 358 THR A CA 1
ATOM 2899 C C . THR A 1 358 ? -8.584 -10.555 -5.469 1.00 98.38 358 THR A C 1
ATOM 2901 O O . THR A 1 358 ? -7.746 -10.783 -4.600 1.00 98.38 358 THR A O 1
ATOM 2904 N N . GLY A 1 359 ? -9.485 -9.579 -5.344 1.00 98.25 359 GLY A N 1
ATOM 2905 C CA . GLY A 1 359 ? -9.621 -8.718 -4.174 1.00 98.25 359 GLY A CA 1
ATOM 2906 C C . GLY A 1 359 ? -10.089 -9.458 -2.929 1.00 98.25 359 GLY A C 1
ATOM 2907 O O . GLY A 1 359 ? -9.503 -9.241 -1.876 1.00 98.25 359 GLY A O 1
ATOM 2908 N N . LEU A 1 360 ? -11.074 -10.351 -3.039 1.00 98.25 360 LEU A N 1
ATOM 2909 C CA . LEU A 1 360 ? -11.544 -11.188 -1.931 1.00 98.25 360 LEU A CA 1
ATOM 2910 C C . LEU A 1 360 ? -10.442 -12.116 -1.427 1.00 98.25 360 LEU A C 1
ATOM 2912 O O . LEU A 1 360 ? -10.196 -12.189 -0.224 1.00 98.25 360 LEU A O 1
ATOM 2916 N N . HIS A 1 361 ? -9.735 -12.780 -2.349 1.00 98.62 361 HIS A N 1
ATOM 2917 C CA . HIS A 1 361 ? -8.605 -13.626 -1.979 1.00 98.62 361 HIS A CA 1
ATOM 2918 C C . HIS A 1 361 ? -7.574 -12.840 -1.171 1.00 98.62 361 HIS A C 1
ATOM 2920 O O . HIS A 1 361 ? -7.182 -13.285 -0.096 1.00 98.62 361 HIS A O 1
ATOM 2926 N N . LEU A 1 362 ? -7.158 -11.673 -1.670 1.00 98.69 362 LEU A N 1
ATOM 2927 C CA . LEU A 1 362 ? -6.137 -10.884 -0.999 1.00 98.69 362 LEU A CA 1
ATOM 2928 C C . LEU A 1 362 ? -6.630 -10.262 0.316 1.00 98.69 362 LEU A C 1
ATOM 2930 O O . LEU A 1 362 ? -5.865 -10.260 1.276 1.00 98.69 362 LEU A O 1
ATOM 2934 N N . ALA A 1 363 ? -7.882 -9.789 0.384 1.00 98.06 363 ALA A N 1
ATOM 2935 C CA . ALA A 1 363 ? -8.509 -9.272 1.608 1.00 98.06 363 ALA A CA 1
ATOM 2936 C C . ALA A 1 363 ? -8.395 -10.280 2.748 1.00 98.06 363 ALA A C 1
ATOM 2938 O O . ALA A 1 363 ? -7.956 -9.938 3.841 1.00 98.06 363 ALA A O 1
ATOM 2939 N N . ARG A 1 364 ? -8.680 -11.548 2.431 1.00 97.50 364 ARG A N 1
ATOM 2940 C CA . ARG A 1 364 ? -8.530 -12.676 3.347 1.00 97.50 364 ARG A CA 1
ATOM 2941 C C . ARG A 1 364 ? -7.090 -12.915 3.792 1.00 97.50 364 ARG A C 1
ATOM 2943 O O . ARG A 1 364 ? -6.907 -13.575 4.801 1.00 97.50 364 ARG A O 1
ATOM 2950 N N . GLN A 1 365 ? -6.079 -12.463 3.046 1.00 98.31 365 GLN A N 1
ATOM 2951 C CA . GLN A 1 365 ? -4.671 -12.685 3.390 1.00 98.31 365 GLN A CA 1
ATOM 2952 C C . GLN A 1 365 ? -4.025 -11.543 4.171 1.00 98.31 365 GLN A C 1
ATOM 2954 O O . GLN A 1 365 ? -3.035 -11.801 4.851 1.00 98.31 365 GLN A O 1
ATOM 2959 N N . TRP A 1 366 ? -4.475 -10.294 4.018 1.00 97.69 366 TRP A N 1
ATOM 2960 C CA . TRP A 1 366 ? -3.798 -9.173 4.665 1.00 97.69 366 TRP A CA 1
ATOM 2961 C C . TRP A 1 366 ? -4.284 -8.960 6.087 1.00 97.69 366 TRP A C 1
ATOM 2963 O O . TRP A 1 366 ? -5.412 -8.528 6.292 1.00 97.69 366 TRP A O 1
ATOM 2973 N N . LEU A 1 367 ? -3.359 -9.043 7.040 1.00 98.31 367 LEU A N 1
ATOM 2974 C CA . LEU A 1 367 ? -3.636 -8.719 8.437 1.00 98.31 367 LEU A CA 1
ATOM 2975 C C . LEU A 1 367 ? -4.222 -7.308 8.621 1.00 98.31 367 LEU A C 1
ATOM 2977 O O . LEU A 1 367 ? -4.993 -7.059 9.541 1.00 98.31 367 LEU A O 1
ATOM 2981 N N . ASP A 1 368 ? -3.831 -6.377 7.751 1.00 97.88 368 ASP A N 1
ATOM 2982 C CA . ASP A 1 368 ? -4.250 -4.979 7.748 1.00 97.88 368 ASP A CA 1
ATOM 2983 C C . ASP A 1 368 ? -5.384 -4.678 6.752 1.00 97.88 368 ASP A C 1
ATOM 2985 O O . ASP A 1 368 ? -5.436 -3.570 6.205 1.00 97.88 368 ASP A O 1
ATOM 2989 N N . ASN A 1 369 ? -6.266 -5.650 6.479 1.00 97.25 369 ASN A N 1
ATOM 2990 C CA . ASN A 1 369 ? -7.403 -5.449 5.584 1.00 97.25 369 ASN A CA 1
ATOM 2991 C C . ASN A 1 369 ? -8.348 -4.353 6.112 1.00 97.25 369 ASN A C 1
ATOM 2993 O O . ASN A 1 369 ? -9.093 -4.533 7.073 1.00 97.25 369 ASN A O 1
ATOM 2997 N N . GLU A 1 370 ? -8.324 -3.210 5.433 1.00 97.31 370 GLU A N 1
ATOM 2998 C CA . GLU A 1 370 ? -9.210 -2.073 5.657 1.00 97.31 370 GLU A CA 1
ATOM 2999 C C . GLU A 1 370 ? -10.075 -1.898 4.399 1.00 97.31 370 GLU A C 1
ATOM 3001 O O . GLU A 1 370 ? -9.550 -1.394 3.395 1.00 97.31 370 GLU A O 1
ATOM 3006 N N . PRO A 1 371 ? -11.365 -2.303 4.411 1.00 96.12 371 PRO A N 1
ATOM 3007 C CA . PRO A 1 371 ? -12.226 -2.330 3.225 1.00 96.12 371 PRO A CA 1
ATOM 3008 C C . PRO A 1 371 ? -12.216 -1.024 2.427 1.00 96.12 371 PRO A C 1
ATOM 3010 O O . PRO A 1 371 ? -12.141 -1.035 1.193 1.00 96.12 371 PRO A O 1
ATOM 3013 N N . GLY A 1 372 ? -12.206 0.119 3.121 1.00 95.12 372 GLY A N 1
ATOM 3014 C CA . GLY A 1 372 ? -12.202 1.432 2.484 1.00 95.12 372 GLY A CA 1
ATOM 3015 C C . GLY A 1 372 ? -10.942 1.716 1.658 1.00 95.12 372 GLY A C 1
ATOM 3016 O O . GLY A 1 372 ? -10.998 2.332 0.585 1.00 95.12 372 GLY A O 1
ATOM 3017 N N . ILE A 1 373 ? -9.789 1.232 2.125 1.00 97.56 373 ILE A N 1
ATOM 3018 C CA . ILE A 1 373 ? -8.515 1.315 1.403 1.00 97.56 373 ILE A CA 1
ATOM 3019 C C . ILE A 1 373 ? -8.437 0.217 0.345 1.00 97.56 373 ILE A C 1
ATOM 3021 O O . ILE A 1 373 ? -8.071 0.503 -0.798 1.00 97.56 373 ILE A O 1
ATOM 3025 N N . HIS A 1 374 ? -8.786 -1.011 0.720 1.00 98.00 374 HIS A N 1
ATOM 3026 C CA . HIS A 1 374 ? -8.668 -2.209 -0.098 1.00 98.00 374 HIS A CA 1
ATOM 3027 C C . HIS A 1 374 ? -9.428 -2.077 -1.417 1.00 98.00 374 HIS A C 1
ATOM 3029 O O . HIS A 1 374 ? -8.801 -2.007 -2.477 1.00 98.00 374 HIS A O 1
ATOM 3035 N N . TRP A 1 375 ? -10.753 -1.911 -1.379 1.00 97.62 375 TRP A N 1
ATOM 3036 C CA . TRP A 1 375 ? -11.570 -1.851 -2.596 1.00 97.62 375 TRP A CA 1
ATOM 3037 C C . TRP A 1 375 ? -11.220 -0.649 -3.480 1.00 97.62 375 TRP A C 1
ATOM 3039 O O . TRP A 1 375 ? -11.166 -0.747 -4.712 1.00 97.62 375 TRP A O 1
ATOM 3049 N N . SER A 1 376 ? -10.852 0.476 -2.858 1.00 95.31 376 SER A N 1
ATOM 3050 C CA . SER A 1 376 ? -10.310 1.641 -3.563 1.00 95.31 376 SER A CA 1
ATOM 3051 C C . SER A 1 376 ? -9.031 1.327 -4.336 1.00 95.31 376 SER A C 1
ATOM 3053 O O . SER A 1 376 ? -8.863 1.797 -5.468 1.00 95.31 376 SER A O 1
ATOM 3055 N N . GLN A 1 377 ? -8.114 0.564 -3.738 1.00 96.62 377 GLN A N 1
ATOM 3056 C CA . GLN A 1 377 ? -6.865 0.164 -4.377 1.00 96.62 377 GLN A CA 1
ATOM 3057 C C . GLN A 1 377 ? -7.075 -0.941 -5.409 1.00 96.62 377 GLN A C 1
ATOM 3059 O O . GLN A 1 377 ? -6.492 -0.837 -6.487 1.00 96.62 377 GLN A O 1
ATOM 3064 N N . MET A 1 378 ? -7.938 -1.926 -5.152 1.00 97.94 378 MET A N 1
ATOM 3065 C CA . MET A 1 378 ? -8.239 -2.996 -6.107 1.00 97.94 378 MET A CA 1
ATOM 3066 C C . MET A 1 378 ? -8.687 -2.438 -7.449 1.00 97.94 378 MET A C 1
ATOM 3068 O O . MET A 1 378 ? -8.087 -2.742 -8.484 1.00 97.94 378 MET A O 1
ATOM 3072 N N . GLN A 1 379 ? -9.666 -1.534 -7.441 1.00 96.94 379 GLN A N 1
ATOM 3073 C CA . GLN A 1 379 ? -10.133 -0.911 -8.675 1.00 96.94 379 GLN A CA 1
ATOM 3074 C C . GLN A 1 379 ? -9.096 0.046 -9.282 1.00 96.94 379 GLN A C 1
ATOM 3076 O O . GLN A 1 379 ? -8.919 0.105 -10.503 1.00 96.94 379 GLN A O 1
ATOM 3081 N N . MET A 1 380 ? -8.368 0.803 -8.449 1.00 95.56 380 MET A N 1
ATOM 3082 C CA . MET A 1 380 ? -7.352 1.740 -8.942 1.00 95.56 380 MET A CA 1
ATOM 3083 C C . MET A 1 380 ? -6.208 1.020 -9.662 1.00 95.56 380 MET A C 1
ATOM 3085 O O . MET A 1 380 ? -5.825 1.444 -10.755 1.00 95.56 380 MET A O 1
ATOM 3089 N N . GLN A 1 381 ? -5.665 -0.048 -9.075 1.00 97.00 381 GLN A N 1
ATOM 3090 C CA . GLN A 1 381 ? -4.546 -0.800 -9.652 1.00 97.00 381 GLN A CA 1
ATOM 3091 C C . GLN A 1 381 ? -4.996 -1.722 -10.795 1.00 97.00 381 GLN A C 1
ATOM 3093 O O . GLN A 1 381 ? -4.203 -1.996 -11.694 1.00 97.00 381 GLN A O 1
ATOM 3098 N N . SER A 1 382 ? -6.284 -2.078 -10.850 1.00 96.94 382 SER A N 1
ATOM 3099 C CA . SER A 1 382 ? -6.908 -2.761 -11.999 1.00 96.94 382 SER A CA 1
ATOM 3100 C C . SER A 1 382 ? -7.287 -1.816 -13.149 1.00 96.94 382 SER A C 1
ATOM 3102 O O . SER A 1 382 ? -7.782 -2.256 -14.190 1.00 96.94 382 SER A O 1
ATOM 3104 N N . SER A 1 383 ? -7.022 -0.513 -12.988 1.00 95.88 383 SER A N 1
ATOM 3105 C CA . SER A 1 383 ? -7.294 0.554 -13.960 1.00 95.88 383 SER A CA 1
ATOM 3106 C C . SER A 1 383 ? -8.776 0.782 -14.297 1.00 95.88 383 SER A C 1
ATOM 3108 O O . SER A 1 383 ? -9.066 1.327 -15.359 1.00 95.88 383 SER A O 1
ATOM 3110 N N . THR A 1 384 ? -9.709 0.448 -13.398 1.00 95.19 384 THR A N 1
ATOM 3111 C CA . THR A 1 384 ? -11.165 0.557 -13.642 1.00 95.19 384 THR A CA 1
ATOM 3112 C C . THR A 1 384 ? -11.821 1.819 -13.068 1.00 95.19 384 THR A C 1
ATOM 3114 O O . THR A 1 384 ? -12.978 2.096 -13.343 1.00 95.19 384 THR A O 1
ATOM 3117 N N . VAL A 1 385 ? -11.083 2.661 -12.337 1.00 93.31 385 VAL A N 1
ATOM 3118 C CA . VAL A 1 385 ? -11.611 3.922 -11.759 1.00 93.31 385 VAL A CA 1
ATOM 3119 C C . VAL A 1 385 ? -11.770 5.050 -12.800 1.00 93.31 385 VAL A C 1
ATOM 3121 O O . VAL A 1 385 ? -12.538 5.989 -12.616 1.00 93.31 385 VAL A O 1
ATOM 3124 N N . GLY A 1 386 ? -10.998 5.018 -13.889 1.00 86.31 386 GLY A N 1
ATOM 3125 C CA . GLY A 1 386 ? -11.087 5.971 -15.007 1.00 86.31 386 GLY A CA 1
ATOM 3126 C C . GLY A 1 386 ? -10.379 7.328 -14.827 1.00 86.31 386 GLY A C 1
ATOM 3127 O O . GLY A 1 386 ? -9.655 7.761 -15.730 1.00 86.31 386 GLY A O 1
ATOM 3128 N N . ILE A 1 387 ? -10.463 7.962 -13.649 1.00 85.81 387 ILE A N 1
ATOM 3129 C CA . ILE A 1 387 ? -9.819 9.274 -13.374 1.00 85.81 387 ILE A CA 1
ATOM 3130 C C . ILE A 1 387 ? -8.305 9.189 -13.081 1.00 85.81 387 ILE A C 1
ATOM 3132 O O . ILE A 1 387 ? -7.618 10.205 -12.928 1.00 85.81 387 ILE A O 1
ATOM 3136 N N . ASN A 1 388 ? -7.762 7.972 -13.009 1.00 86.75 388 ASN A N 1
ATOM 3137 C CA . ASN A 1 388 ? -6.344 7.691 -12.804 1.00 86.75 388 ASN A CA 1
ATOM 3138 C C . ASN A 1 388 ? -5.645 7.332 -14.130 1.00 86.75 388 ASN A C 1
ATOM 3140 O O . ASN A 1 388 ? -6.259 6.904 -15.112 1.00 86.75 388 ASN A O 1
ATOM 3144 N N . ARG A 1 389 ? -4.316 7.493 -14.162 1.00 83.56 389 ARG A N 1
ATOM 3145 C CA . ARG A 1 389 ? -3.503 6.976 -15.273 1.00 83.56 389 ARG A CA 1
ATOM 3146 C C . ARG A 1 389 ? -3.527 5.451 -15.243 1.00 83.56 389 ARG A C 1
ATOM 3148 O O . ARG A 1 389 ? -3.316 4.884 -14.175 1.00 83.56 389 ARG A O 1
ATOM 3155 N N . VAL A 1 390 ? -3.689 4.826 -16.407 1.00 88.56 390 VAL A N 1
ATOM 3156 C CA . VAL A 1 390 ? -3.488 3.379 -16.564 1.00 88.56 390 VAL A CA 1
ATOM 3157 C C . VAL A 1 390 ? -2.030 3.071 -16.258 1.00 88.56 390 VAL A C 1
ATOM 3159 O O . VAL A 1 390 ? -1.122 3.663 -16.849 1.00 88.56 390 VAL A O 1
ATOM 3162 N N . ARG A 1 391 ? -1.817 2.180 -15.294 1.00 86.69 391 ARG A N 1
ATOM 3163 C CA . ARG A 1 391 ? -0.502 1.663 -14.923 1.00 86.69 391 ARG A CA 1
ATOM 3164 C C . ARG A 1 391 ? -0.541 0.156 -15.108 1.00 86.69 391 ARG A C 1
ATOM 3166 O O . ARG A 1 391 ? -1.431 -0.502 -14.586 1.00 86.69 391 ARG A O 1
ATOM 3173 N N . ILE A 1 392 ? 0.409 -0.356 -15.879 1.00 91.50 392 ILE A N 1
ATOM 3174 C CA . ILE A 1 392 ? 0.627 -1.786 -16.083 1.00 91.50 392 ILE A CA 1
ATOM 3175 C C . ILE A 1 392 ? 2.048 -2.043 -15.600 1.00 91.50 392 ILE A C 1
ATOM 3177 O O . ILE A 1 392 ? 2.998 -1.485 -16.155 1.00 91.50 392 ILE A O 1
ATOM 3181 N N . TYR A 1 393 ? 2.177 -2.783 -14.505 1.00 90.69 393 TYR A N 1
ATOM 3182 C CA . TYR A 1 393 ? 3.469 -3.078 -13.897 1.00 90.69 393 TYR A CA 1
ATOM 3183 C C . TYR A 1 393 ? 4.109 -4.263 -14.614 1.00 90.69 393 TYR A C 1
ATOM 3185 O O . TYR A 1 393 ? 3.516 -5.330 -14.662 1.00 90.69 393 TYR A O 1
ATOM 3193 N N . SER A 1 394 ? 5.318 -4.072 -15.138 1.00 92.25 394 SER A N 1
ATOM 3194 C CA . SER A 1 394 ? 6.136 -5.164 -15.672 1.00 92.25 394 SER A CA 1
ATOM 3195 C C . SER A 1 394 ? 6.747 -5.951 -14.503 1.00 92.25 394 SER A C 1
ATOM 3197 O O . SER A 1 394 ? 7.568 -5.370 -13.782 1.00 92.25 394 SER A O 1
ATOM 3199 N N . PRO A 1 395 ? 6.360 -7.219 -14.260 1.00 91.69 395 PRO A N 1
ATOM 3200 C CA . PRO A 1 395 ? 6.875 -8.002 -13.135 1.00 91.69 395 PRO A CA 1
ATOM 3201 C C . PRO A 1 395 ? 8.395 -8.199 -13.207 1.00 91.69 395 PRO A C 1
ATOM 3203 O O . PRO A 1 395 ? 9.079 -8.036 -12.199 1.00 91.69 395 PRO A O 1
ATOM 3206 N N . THR A 1 396 ? 8.950 -8.445 -14.398 1.00 90.12 396 THR A N 1
ATOM 3207 C CA . THR A 1 396 ? 10.397 -8.640 -14.603 1.00 90.12 396 THR A CA 1
ATOM 3208 C C . THR A 1 396 ? 11.191 -7.356 -14.372 1.00 90.12 396 THR A C 1
ATOM 3210 O O . THR A 1 396 ? 12.243 -7.364 -13.729 1.00 90.12 396 THR A O 1
ATOM 3213 N N . ARG A 1 397 ? 10.678 -6.210 -14.836 1.00 90.50 397 ARG A N 1
ATOM 3214 C CA . ARG A 1 397 ? 11.287 -4.907 -14.550 1.00 90.50 397 ARG A CA 1
ATOM 3215 C C . ARG A 1 397 ? 11.201 -4.560 -13.066 1.00 90.50 397 ARG A C 1
ATOM 3217 O O . ARG A 1 397 ? 12.160 -4.025 -12.522 1.00 90.50 397 ARG A O 1
ATOM 3224 N N . GLN A 1 398 ? 10.071 -4.844 -12.413 1.00 92.75 398 GLN A N 1
ATOM 3225 C CA . GLN A 1 398 ? 9.943 -4.643 -10.968 1.00 92.75 398 GLN A CA 1
ATOM 3226 C C . GLN A 1 398 ? 10.942 -5.499 -10.192 1.00 92.75 398 GLN A C 1
ATOM 3228 O O . GLN A 1 398 ? 11.569 -4.971 -9.281 1.00 92.75 398 GLN A O 1
ATOM 3233 N N . ALA A 1 399 ? 11.148 -6.754 -10.593 1.00 94.69 399 ALA A N 1
ATOM 3234 C CA . ALA A 1 399 ? 12.143 -7.637 -9.992 1.00 94.69 399 ALA A CA 1
ATOM 3235 C C . ALA A 1 399 ? 13.551 -7.029 -10.056 1.00 94.69 399 ALA A C 1
ATOM 3237 O O . ALA A 1 399 ? 14.170 -6.814 -9.021 1.00 94.69 399 ALA A O 1
ATOM 3238 N N . ARG A 1 400 ? 13.996 -6.609 -11.247 1.00 92.44 400 ARG A N 1
ATOM 3239 C CA . ARG A 1 400 ? 15.312 -5.972 -11.444 1.00 92.44 400 ARG A CA 1
ATOM 3240 C C . ARG A 1 400 ? 15.494 -4.676 -10.650 1.00 92.44 400 ARG A C 1
ATOM 3242 O O . ARG A 1 400 ? 16.582 -4.402 -10.163 1.00 92.44 400 ARG A O 1
ATOM 3249 N N . GLU A 1 401 ? 14.448 -3.853 -10.553 1.00 90.44 401 GLU A N 1
ATOM 3250 C CA . GLU A 1 401 ? 14.518 -2.550 -9.874 1.00 90.44 401 GLU A CA 1
ATOM 3251 C C . GLU A 1 401 ? 14.421 -2.656 -8.345 1.00 90.44 401 GLU A C 1
ATOM 3253 O O . GLU A 1 401 ? 14.991 -1.822 -7.647 1.00 90.44 401 GLU A O 1
ATOM 3258 N N . GLN A 1 402 ? 13.638 -3.607 -7.826 1.00 94.56 402 GLN A N 1
ATOM 3259 C CA . GLN A 1 402 ? 13.274 -3.671 -6.405 1.00 94.56 402 GLN A CA 1
ATOM 3260 C C . GLN A 1 402 ? 13.973 -4.804 -5.645 1.00 94.56 402 GLN A C 1
ATOM 3262 O O . GLN A 1 402 ? 14.080 -4.721 -4.424 1.00 94.56 402 GLN A O 1
ATOM 3267 N N . ASP A 1 403 ? 14.458 -5.822 -6.351 1.00 96.56 403 ASP A N 1
ATOM 3268 C CA . ASP A 1 403 ? 15.217 -6.962 -5.827 1.00 96.56 403 ASP A CA 1
ATOM 3269 C C . ASP A 1 403 ? 16.403 -7.274 -6.767 1.00 96.56 403 ASP A C 1
ATOM 3271 O O . ASP A 1 403 ? 16.445 -8.331 -7.398 1.00 96.56 403 ASP A O 1
ATOM 3275 N N . PRO A 1 404 ? 17.359 -6.338 -6.945 1.00 91.50 404 PRO A N 1
ATOM 3276 C CA . PRO A 1 404 ? 18.380 -6.423 -7.995 1.00 91.50 404 PRO A CA 1
ATOM 3277 C C . PRO A 1 404 ? 19.279 -7.663 -7.895 1.00 91.50 404 PRO A C 1
ATOM 3279 O O . PRO A 1 404 ? 19.762 -8.144 -8.915 1.00 91.50 404 PRO A O 1
ATOM 3282 N N . THR A 1 405 ? 19.493 -8.193 -6.690 1.00 91.75 405 THR A N 1
ATOM 3283 C CA . THR A 1 405 ? 20.290 -9.407 -6.441 1.00 91.75 405 THR A CA 1
ATOM 3284 C C . THR A 1 405 ? 19.455 -10.692 -6.488 1.00 91.75 405 THR A C 1
ATOM 3286 O O . THR A 1 405 ? 20.011 -11.794 -6.529 1.00 91.75 405 THR A O 1
ATOM 3289 N N . GLY A 1 406 ? 18.123 -10.575 -6.494 1.00 96.50 406 GLY A N 1
ATOM 3290 C CA . GLY A 1 406 ? 17.206 -11.705 -6.402 1.00 96.50 406 GLY A CA 1
ATOM 3291 C C . GLY A 1 406 ? 17.108 -12.309 -4.999 1.00 96.50 406 GLY A C 1
ATOM 3292 O O . GLY A 1 406 ? 16.652 -13.441 -4.870 1.00 96.50 406 GLY A O 1
ATOM 3293 N N . GLU A 1 407 ? 17.587 -11.629 -3.954 1.00 97.69 407 GLU A N 1
ATOM 3294 C CA . GLU A 1 407 ? 17.590 -12.159 -2.586 1.00 97.69 407 GLU A CA 1
ATOM 3295 C C . GLU A 1 407 ? 16.164 -12.412 -2.080 1.00 97.69 407 GLU A C 1
ATOM 3297 O O . GLU A 1 407 ? 15.888 -13.463 -1.495 1.00 97.69 407 GLU A O 1
ATOM 3302 N N . PHE A 1 408 ? 15.239 -11.489 -2.359 1.00 98.31 408 PHE A N 1
ATOM 3303 C CA . PHE A 1 408 ? 13.844 -11.638 -1.950 1.00 98.31 408 PHE A CA 1
ATOM 3304 C C . PHE A 1 408 ? 13.199 -12.831 -2.658 1.00 98.31 408 PHE A C 1
ATOM 3306 O O . PHE A 1 408 ? 12.534 -13.652 -2.025 1.00 98.31 408 PHE A O 1
ATOM 3313 N N . ILE A 1 409 ? 13.447 -12.963 -3.963 1.00 98.62 409 ILE A N 1
ATOM 3314 C CA . ILE A 1 409 ? 12.982 -14.103 -4.757 1.00 98.62 409 ILE A CA 1
ATOM 3315 C C . ILE A 1 409 ? 13.533 -15.417 -4.207 1.00 98.62 409 ILE A C 1
ATOM 3317 O O . ILE A 1 409 ? 12.762 -16.346 -3.995 1.00 98.62 409 ILE A O 1
ATOM 3321 N N . ARG A 1 410 ? 14.837 -15.506 -3.927 1.00 98.25 410 ARG A N 1
ATOM 3322 C CA . ARG A 1 410 ? 15.456 -16.739 -3.406 1.00 98.25 410 ARG A CA 1
ATOM 3323 C C . ARG A 1 410 ? 14.900 -17.140 -2.043 1.00 98.25 410 ARG A C 1
ATOM 3325 O O . ARG A 1 410 ? 14.788 -18.330 -1.771 1.00 98.25 410 ARG A O 1
ATOM 3332 N N . ARG A 1 411 ? 14.548 -16.162 -1.203 1.00 98.00 411 ARG A N 1
ATOM 3333 C CA . ARG A 1 411 ? 13.957 -16.398 0.121 1.00 98.00 411 ARG A CA 1
ATOM 3334 C C . ARG A 1 411 ? 12.571 -17.033 0.026 1.00 98.00 411 ARG A C 1
ATOM 3336 O O . ARG A 1 411 ? 12.282 -17.970 0.760 1.00 98.00 411 ARG A O 1
ATOM 3343 N N . TRP A 1 412 ? 11.726 -16.529 -0.871 1.00 98.44 412 TRP A N 1
ATOM 3344 C CA . TRP A 1 412 ? 10.314 -16.925 -0.952 1.00 98.44 412 TRP A CA 1
ATOM 3345 C C . TRP A 1 412 ? 10.005 -17.950 -2.049 1.00 98.44 412 TRP A C 1
ATOM 3347 O O . TRP A 1 412 ? 8.940 -18.564 -2.039 1.00 98.44 412 TRP A O 1
ATOM 3357 N N . VAL A 1 413 ? 10.937 -18.168 -2.973 1.00 98.50 413 VAL A N 1
ATOM 3358 C CA . VAL A 1 413 ? 10.884 -19.181 -4.033 1.00 98.50 413 VAL A CA 1
ATOM 3359 C C . VAL A 1 413 ? 12.183 -20.001 -3.967 1.00 98.50 413 VAL A C 1
ATOM 3361 O O . VAL A 1 413 ? 13.066 -19.845 -4.817 1.00 98.50 413 VAL A O 1
ATOM 3364 N N . PRO A 1 414 ? 12.362 -20.829 -2.918 1.00 97.50 414 PRO A N 1
ATOM 3365 C CA . PRO A 1 414 ? 13.628 -21.510 -2.636 1.00 97.50 414 PRO A CA 1
ATOM 3366 C C . PRO A 1 414 ? 14.067 -22.468 -3.749 1.00 97.50 414 PRO A C 1
ATOM 3368 O O . PRO A 1 414 ? 15.266 -22.702 -3.920 1.00 97.50 414 PRO A O 1
ATOM 3371 N N . GLU A 1 415 ? 13.137 -22.964 -4.566 1.00 97.06 415 GLU A N 1
ATOM 3372 C CA . GLU A 1 415 ? 13.446 -23.751 -5.761 1.00 97.06 415 GLU A CA 1
ATOM 3373 C C . GLU A 1 415 ? 14.227 -22.965 -6.838 1.00 97.06 415 GLU A C 1
ATOM 3375 O O . GLU A 1 415 ? 14.845 -23.570 -7.712 1.00 97.06 415 GLU A O 1
ATOM 3380 N N . LEU A 1 416 ? 14.276 -21.627 -6.755 1.00 97.56 416 LEU A N 1
ATOM 3381 C CA . LEU A 1 416 ? 15.099 -20.761 -7.611 1.00 97.56 416 LEU A CA 1
ATOM 3382 C C . LEU A 1 416 ? 16.448 -20.372 -6.978 1.00 97.56 416 LEU A C 1
ATOM 3384 O O . LEU A 1 416 ? 17.231 -19.643 -7.593 1.00 97.56 416 LEU A O 1
ATOM 3388 N N . SER A 1 417 ? 16.766 -20.862 -5.774 1.00 94.50 417 SER A N 1
ATOM 3389 C CA . SER A 1 417 ? 18.004 -20.521 -5.050 1.00 94.50 417 SER A CA 1
ATOM 3390 C C . SER A 1 417 ? 19.289 -20.838 -5.824 1.00 94.50 417 SER A C 1
ATOM 3392 O O . SER A 1 417 ? 20.268 -20.109 -5.675 1.00 94.50 417 SER A O 1
ATOM 3394 N N . GLY A 1 418 ? 19.273 -21.854 -6.694 1.00 91.69 418 GLY A N 1
ATOM 3395 C CA . GLY A 1 418 ? 20.400 -22.241 -7.552 1.00 91.69 418 GLY A CA 1
ATOM 3396 C C . GLY A 1 418 ? 20.495 -21.505 -8.896 1.00 91.69 418 GLY A C 1
ATOM 3397 O O . GLY A 1 418 ? 21.452 -21.722 -9.637 1.00 91.69 418 GLY A O 1
ATOM 3398 N N . VAL A 1 419 ? 19.531 -20.644 -9.243 1.00 94.81 419 VAL A N 1
ATOM 3399 C CA . VAL A 1 419 ? 19.538 -19.917 -10.526 1.00 94.81 419 VAL A CA 1
ATOM 3400 C C . VAL A 1 419 ? 20.605 -18.813 -10.495 1.00 94.81 419 VAL A C 1
ATOM 3402 O O . VAL A 1 419 ? 20.645 -18.055 -9.519 1.00 94.81 419 VAL A O 1
ATOM 3405 N N . PRO A 1 420 ? 21.461 -18.655 -11.526 1.00 92.88 420 PRO A N 1
ATOM 3406 C CA . PRO A 1 420 ? 22.454 -17.582 -11.553 1.00 92.88 420 PRO A CA 1
ATOM 3407 C C . PRO A 1 420 ? 21.811 -16.190 -11.487 1.00 92.88 420 PRO A C 1
ATOM 3409 O O . PRO A 1 420 ? 20.695 -15.989 -11.964 1.00 92.88 420 PRO A O 1
ATOM 3412 N N . GLY A 1 421 ? 22.521 -15.218 -10.902 1.00 88.00 421 GLY A N 1
ATOM 3413 C CA . GLY A 1 421 ? 22.004 -13.862 -10.662 1.00 88.00 421 GLY A CA 1
ATOM 3414 C C . GLY A 1 421 ? 21.432 -13.184 -11.908 1.00 88.00 421 GLY A C 1
ATOM 3415 O O . GLY A 1 421 ? 20.344 -12.624 -11.842 1.00 88.00 421 GLY A O 1
ATOM 3416 N N . ASP A 1 422 ? 22.090 -13.333 -13.059 1.00 87.62 422 ASP A N 1
ATOM 3417 C CA . ASP A 1 422 ? 21.648 -12.731 -14.325 1.00 87.62 422 ASP A CA 1
ATOM 3418 C C . ASP A 1 422 ? 20.283 -13.252 -14.814 1.00 87.62 422 ASP A C 1
ATOM 3420 O O . ASP A 1 422 ? 19.598 -12.571 -15.577 1.00 87.62 422 ASP A O 1
ATOM 3424 N N . PHE A 1 423 ? 19.861 -14.433 -14.346 1.00 92.94 423 PHE A N 1
ATOM 3425 C CA . PHE A 1 423 ? 18.623 -15.093 -14.763 1.00 92.94 423 PHE A CA 1
ATOM 3426 C C . PHE A 1 423 ? 17.559 -15.171 -13.661 1.00 92.94 423 PHE A C 1
ATOM 3428 O O . PHE A 1 423 ? 16.445 -15.607 -13.934 1.00 92.94 423 PHE A O 1
ATOM 3435 N N . ILE A 1 424 ? 17.838 -14.741 -12.423 1.00 96.50 424 ILE A N 1
ATOM 3436 C CA . ILE A 1 424 ? 16.906 -14.925 -11.289 1.00 96.50 424 ILE A CA 1
ATOM 3437 C C . ILE A 1 424 ? 15.544 -14.244 -11.503 1.00 96.50 424 ILE A C 1
ATOM 3439 O O . ILE A 1 424 ? 14.524 -14.706 -11.000 1.00 96.50 424 ILE A O 1
ATOM 3443 N N . HIS A 1 425 ? 15.507 -13.163 -12.288 1.00 95.06 425 HIS A N 1
ATOM 3444 C CA . HIS A 1 425 ? 14.279 -12.425 -12.611 1.00 95.06 425 HIS A CA 1
ATOM 3445 C C . HIS A 1 425 ? 13.517 -12.981 -13.821 1.00 95.06 425 HIS A C 1
ATOM 3447 O O . HIS A 1 425 ? 12.369 -12.592 -14.035 1.00 95.06 425 HIS A O 1
ATOM 3453 N N . ALA A 1 426 ? 14.159 -13.843 -14.611 1.00 95.62 426 ALA A N 1
ATOM 3454 C CA . ALA A 1 426 ? 13.617 -14.475 -15.812 1.00 95.62 426 ALA A CA 1
ATOM 3455 C C . ALA A 1 426 ? 14.224 -15.886 -15.987 1.00 95.62 426 ALA A C 1
ATOM 3457 O O . ALA A 1 426 ? 14.956 -16.137 -16.945 1.00 95.62 426 ALA A O 1
ATOM 3458 N N . PRO A 1 427 ? 13.962 -16.823 -15.054 1.00 95.75 427 PRO A N 1
ATOM 3459 C CA . PRO A 1 427 ? 14.649 -18.115 -15.007 1.00 95.75 427 PRO A CA 1
ATOM 3460 C C . PRO A 1 427 ? 14.405 -18.971 -16.251 1.00 95.75 427 PRO A C 1
ATOM 3462 O O . PRO A 1 427 ? 15.230 -19.818 -16.569 1.00 95.75 427 PRO A O 1
ATOM 3465 N N . TRP A 1 428 ? 13.315 -18.729 -16.983 1.00 94.62 428 TRP A N 1
ATOM 3466 C CA . TRP A 1 428 ? 13.010 -19.393 -18.253 1.00 94.62 428 TRP A CA 1
ATOM 3467 C C . TRP A 1 428 ? 14.002 -19.065 -19.383 1.00 94.62 428 TRP A C 1
ATOM 3469 O O . TRP A 1 428 ? 14.045 -19.792 -20.369 1.00 94.62 428 TRP A O 1
ATOM 3479 N N . GLU A 1 429 ? 14.798 -17.998 -19.261 1.00 91.81 429 GLU A N 1
ATOM 3480 C CA . GLU A 1 429 ? 15.857 -17.649 -20.224 1.00 91.81 429 GLU A CA 1
ATOM 3481 C C . GLU A 1 429 ? 17.171 -18.396 -19.943 1.00 91.81 429 GLU A C 1
ATOM 3483 O O . GLU A 1 429 ? 18.079 -18.408 -20.776 1.00 91.81 429 GLU A O 1
ATOM 3488 N N . TRP A 1 430 ? 17.292 -19.032 -18.775 1.00 93.94 430 TRP A N 1
ATOM 3489 C CA . TRP A 1 430 ? 18.477 -19.794 -18.407 1.00 93.94 430 TRP A CA 1
ATOM 3490 C C . TRP A 1 430 ? 18.486 -21.159 -19.101 1.00 93.94 430 TRP A C 1
ATOM 3492 O O . TRP A 1 430 ? 17.498 -21.887 -19.080 1.00 93.94 430 TRP A O 1
ATOM 3502 N N . SER A 1 431 ? 19.634 -21.584 -19.633 1.00 91.12 431 SER A N 1
ATOM 3503 C CA . SER A 1 431 ? 19.783 -22.914 -20.251 1.00 91.12 431 SER A CA 1
ATOM 3504 C C . SER A 1 431 ? 19.501 -24.081 -19.290 1.00 91.12 431 SER A C 1
ATOM 3506 O O . SER A 1 431 ? 19.219 -25.192 -19.734 1.00 91.12 431 SER A O 1
ATOM 3508 N N . GLY A 1 432 ? 19.554 -23.834 -17.976 1.00 90.62 432 GLY A N 1
ATOM 3509 C CA . GLY A 1 432 ? 19.181 -24.785 -16.928 1.00 90.62 432 GLY A CA 1
ATOM 3510 C C . GLY A 1 432 ? 17.690 -24.814 -16.573 1.00 90.62 432 GLY A C 1
ATOM 3511 O O . GLY A 1 432 ? 17.321 -25.589 -15.693 1.00 90.62 432 GLY A O 1
ATOM 3512 N N . ALA A 1 433 ? 16.834 -24.012 -17.221 1.00 89.75 433 ALA A N 1
ATOM 3513 C CA . ALA A 1 433 ? 15.425 -23.846 -16.847 1.00 89.75 433 ALA A CA 1
ATOM 3514 C C . ALA A 1 433 ? 14.644 -25.167 -16.773 1.00 89.75 433 ALA A C 1
ATOM 3516 O O . ALA A 1 433 ? 13.846 -25.355 -15.862 1.00 89.75 433 ALA A O 1
ATOM 3517 N N . SER A 1 434 ? 14.913 -26.114 -17.679 1.00 89.69 434 SER A N 1
ATOM 3518 C CA . SER A 1 434 ? 14.246 -27.425 -17.712 1.00 89.69 434 SER A CA 1
ATOM 3519 C C . SER A 1 434 ? 14.539 -28.316 -16.499 1.00 89.69 434 SER A C 1
ATOM 3521 O O . SER A 1 434 ? 13.858 -29.318 -16.304 1.00 89.69 434 SER A O 1
ATOM 3523 N N . ARG A 1 435 ? 15.551 -27.973 -15.692 1.00 91.94 435 ARG A N 1
ATOM 3524 C CA . ARG A 1 435 ? 15.919 -28.692 -14.461 1.00 91.94 435 ARG A CA 1
ATOM 3525 C C . ARG A 1 435 ? 15.223 -28.132 -13.221 1.00 91.94 435 ARG A C 1
ATOM 3527 O O . ARG A 1 435 ? 15.342 -28.721 -12.152 1.00 91.94 435 ARG A O 1
ATOM 3534 N N . LEU A 1 436 ? 14.560 -26.983 -13.340 1.00 92.19 436 LEU A N 1
ATOM 3535 C CA . LEU A 1 436 ? 13.868 -26.340 -12.230 1.00 92.19 436 LEU A CA 1
ATOM 3536 C C . LEU A 1 436 ? 12.497 -26.991 -12.025 1.00 92.19 436 LEU A C 1
ATOM 3538 O O . LEU A 1 436 ? 11.769 -27.234 -12.982 1.00 92.19 436 LEU A O 1
ATOM 3542 N N . SER A 1 437 ? 12.100 -27.185 -10.769 1.00 93.88 437 SER A N 1
ATOM 3543 C CA . SER A 1 437 ? 10.721 -27.538 -10.393 1.00 93.88 437 SER A CA 1
ATOM 3544 C C . SER A 1 437 ? 9.764 -26.332 -10.421 1.00 93.88 437 SER A C 1
ATOM 3546 O O . SER A 1 437 ? 8.634 -26.421 -9.946 1.00 93.88 437 SER A O 1
ATOM 3548 N N . TYR A 1 438 ? 10.213 -25.199 -10.966 1.00 97.56 438 TYR A N 1
ATOM 3549 C CA . TYR A 1 438 ? 9.477 -23.942 -11.037 1.00 97.56 438 TYR A CA 1
ATOM 3550 C C . TYR A 1 438 ? 8.748 -23.814 -12.386 1.00 97.56 438 TYR A C 1
ATOM 3552 O O . TYR A 1 438 ? 9.361 -24.068 -13.427 1.00 97.56 438 TYR A O 1
ATOM 3560 N N . PRO A 1 439 ? 7.457 -23.429 -12.412 1.00 96.62 439 PRO A N 1
ATOM 3561 C CA . PRO A 1 439 ? 6.675 -23.446 -13.641 1.00 96.62 439 PRO A CA 1
ATOM 3562 C C . PRO A 1 439 ? 7.138 -22.378 -14.647 1.00 96.62 439 PRO A C 1
ATOM 3564 O O . PRO A 1 439 ? 7.605 -21.307 -14.249 1.00 96.62 439 PRO A O 1
ATOM 3567 N N . PRO A 1 440 ? 6.948 -22.610 -15.960 1.00 96.00 440 PRO A N 1
ATOM 3568 C CA . PRO A 1 440 ? 7.178 -21.577 -16.961 1.00 96.00 440 PRO A CA 1
ATOM 3569 C C . PRO A 1 440 ? 6.162 -20.426 -16.813 1.00 96.00 440 PRO A C 1
ATOM 3571 O O . PRO A 1 440 ? 5.077 -20.625 -16.239 1.00 96.00 440 PRO A O 1
ATOM 3574 N N . PRO A 1 441 ? 6.472 -19.236 -17.368 1.00 97.75 441 PRO A N 1
ATOM 3575 C CA . PRO A 1 441 ? 5.546 -18.109 -17.406 1.00 97.75 441 PRO A CA 1
ATOM 3576 C C . PRO A 1 441 ? 4.178 -18.516 -17.950 1.00 97.75 441 PRO A C 1
ATOM 3578 O O . PRO A 1 441 ? 4.064 -19.067 -19.042 1.00 97.75 441 PRO A O 1
ATOM 3581 N N . ILE A 1 442 ? 3.129 -18.221 -17.186 1.00 98.06 442 ILE A N 1
ATOM 3582 C CA . ILE A 1 442 ? 1.742 -18.538 -17.552 1.00 98.06 442 ILE A CA 1
ATOM 3583 C C . ILE A 1 442 ? 1.233 -17.735 -18.762 1.00 98.06 442 ILE A C 1
ATOM 3585 O O . ILE A 1 442 ? 0.281 -18.136 -19.425 1.00 98.06 442 ILE A O 1
ATOM 3589 N N . VAL A 1 443 ? 1.868 -16.600 -19.062 1.00 97.62 443 VAL A N 1
ATOM 3590 C CA . VAL A 1 443 ? 1.550 -15.718 -20.192 1.00 97.62 443 VAL A CA 1
ATOM 3591 C C . VAL A 1 443 ? 2.831 -15.116 -20.773 1.00 97.62 443 VAL A C 1
ATOM 3593 O O . VAL A 1 443 ? 3.859 -15.079 -20.107 1.00 97.62 443 VAL A O 1
ATOM 3596 N N . GLU A 1 444 ? 2.768 -14.596 -22.002 1.00 96.12 444 GLU A N 1
ATOM 3597 C CA . GLU A 1 444 ? 3.838 -13.763 -22.572 1.00 96.12 444 GLU A CA 1
ATOM 3598 C C . GLU A 1 444 ? 3.602 -12.297 -22.174 1.00 96.12 444 GLU A C 1
ATOM 3600 O O . GLU A 1 444 ? 2.605 -11.689 -22.578 1.00 96.12 444 GLU A O 1
ATOM 3605 N N . GLU A 1 445 ? 4.504 -11.741 -21.357 1.00 91.00 445 GLU A N 1
ATOM 3606 C CA . GLU A 1 445 ? 4.345 -10.437 -20.693 1.00 91.00 445 GLU A CA 1
ATOM 3607 C C . GLU A 1 445 ? 4.012 -9.314 -21.684 1.00 91.00 445 GLU A C 1
ATOM 3609 O O . GLU A 1 445 ? 3.071 -8.538 -21.478 1.00 91.00 445 GLU A O 1
ATOM 3614 N N . GLY A 1 446 ? 4.776 -9.230 -22.778 1.00 88.44 446 GLY A N 1
ATOM 3615 C CA . GLY A 1 446 ? 4.669 -8.150 -23.747 1.00 88.44 446 GLY A CA 1
ATOM 3616 C C . GLY A 1 446 ? 3.325 -8.163 -24.468 1.00 88.44 446 GLY A C 1
ATOM 3617 O O . GLY A 1 446 ? 2.670 -7.122 -24.581 1.00 88.44 446 GLY A O 1
ATOM 3618 N N . LYS A 1 447 ? 2.897 -9.333 -24.950 1.00 93.25 447 LYS A N 1
ATOM 3619 C CA . LYS A 1 447 ? 1.610 -9.531 -25.625 1.00 93.25 447 LYS A CA 1
ATOM 3620 C C . LYS A 1 447 ? 0.437 -9.299 -24.680 1.00 93.25 447 LYS A C 1
ATOM 3622 O O . LYS A 1 447 ? -0.473 -8.560 -25.053 1.00 93.25 447 LYS A O 1
ATOM 3627 N N . ALA A 1 448 ? 0.473 -9.861 -23.471 1.00 95.12 448 ALA A N 1
ATOM 3628 C CA . ALA A 1 448 ? -0.594 -9.687 -22.487 1.00 95.12 448 ALA A CA 1
ATOM 3629 C C . ALA A 1 448 ? -0.759 -8.208 -22.098 1.00 95.12 448 ALA A C 1
ATOM 3631 O O . ALA A 1 448 ? -1.858 -7.659 -22.170 1.00 95.12 448 ALA A O 1
ATOM 3632 N N . GLY A 1 449 ? 0.349 -7.520 -21.801 1.00 93.19 449 GLY A N 1
ATOM 3633 C CA . GLY A 1 449 ? 0.338 -6.101 -21.447 1.00 93.19 449 GLY A CA 1
ATOM 3634 C C . GLY A 1 449 ? -0.120 -5.170 -22.579 1.00 93.19 449 GLY A C 1
ATOM 3635 O O . GLY A 1 449 ? -0.737 -4.135 -22.301 1.00 93.19 449 GLY A O 1
ATOM 3636 N N . ARG A 1 450 ? 0.155 -5.510 -23.850 1.00 91.88 450 ARG A N 1
ATOM 3637 C CA . ARG A 1 450 ? -0.377 -4.780 -25.020 1.00 91.88 450 ARG A CA 1
ATOM 3638 C C . ARG A 1 450 ? -1.881 -4.992 -25.166 1.00 91.88 450 ARG A C 1
ATOM 3640 O O . ARG A 1 450 ? -2.616 -4.012 -25.127 1.00 91.88 450 ARG A O 1
ATOM 3647 N N . LEU A 1 451 ? -2.332 -6.247 -25.199 1.00 95.00 451 LEU A N 1
ATOM 3648 C CA . LEU A 1 451 ? -3.755 -6.584 -25.308 1.00 95.00 451 LEU A CA 1
ATOM 3649 C C . LEU A 1 451 ? -4.585 -5.908 -24.208 1.00 95.00 451 LEU A C 1
ATOM 3651 O O . LEU A 1 451 ? -5.650 -5.350 -24.467 1.00 95.00 451 LEU A O 1
ATOM 3655 N N . ALA A 1 452 ? -4.068 -5.920 -22.982 1.00 96.19 452 ALA A N 1
ATOM 3656 C CA . ALA A 1 452 ? -4.707 -5.282 -21.847 1.00 96.19 452 ALA A CA 1
ATOM 3657 C C . ALA A 1 452 ? -4.857 -3.775 -22.005 1.00 96.19 452 ALA A C 1
ATOM 3659 O O . ALA A 1 452 ? -5.904 -3.205 -21.692 1.00 96.19 452 ALA A O 1
ATOM 3660 N N . ARG A 1 453 ? -3.802 -3.123 -22.495 1.00 94.31 453 ARG A N 1
ATOM 3661 C CA . ARG A 1 453 ? -3.828 -1.697 -22.799 1.00 94.31 453 ARG A CA 1
ATOM 3662 C C . ARG A 1 453 ? -4.893 -1.411 -23.846 1.00 94.31 453 ARG A C 1
ATOM 3664 O O . ARG A 1 453 ? -5.743 -0.570 -23.586 1.00 94.31 453 ARG A O 1
ATOM 3671 N N . ASP A 1 454 ? -4.878 -2.126 -24.960 1.00 95.12 454 ASP A N 1
ATOM 3672 C CA . ASP A 1 454 ? -5.781 -1.871 -26.081 1.00 95.12 454 ASP A CA 1
ATOM 3673 C C . ASP A 1 454 ? -7.247 -2.016 -25.651 1.00 95.12 454 ASP A C 1
ATOM 3675 O O . ASP A 1 454 ? -8.041 -1.102 -25.858 1.00 95.12 454 ASP A O 1
ATOM 3679 N N . ARG A 1 455 ? -7.585 -3.089 -24.921 1.00 96.56 455 ARG A N 1
ATOM 3680 C CA . ARG A 1 455 ? -8.939 -3.305 -24.379 1.00 96.56 455 ARG A CA 1
ATOM 3681 C C . ARG A 1 455 ? -9.374 -2.227 -23.387 1.00 96.56 455 ARG A C 1
ATOM 3683 O O . ARG A 1 455 ? -10.502 -1.750 -23.463 1.00 96.56 455 ARG A O 1
ATOM 3690 N N . ILE A 1 456 ? -8.494 -1.816 -22.467 1.00 95.31 456 ILE A N 1
ATOM 3691 C CA . ILE A 1 456 ? -8.812 -0.728 -21.531 1.00 95.31 456 ILE A CA 1
ATOM 3692 C C . ILE A 1 456 ? -9.050 0.571 -22.306 1.00 95.31 456 ILE A C 1
ATOM 3694 O O . ILE A 1 456 ? -10.021 1.267 -22.034 1.00 95.31 456 ILE A O 1
ATOM 3698 N N . TYR A 1 457 ? -8.172 0.922 -23.249 1.00 94.56 457 TYR A N 1
ATOM 3699 C CA . TYR A 1 457 ? -8.291 2.178 -23.991 1.00 94.56 457 TYR A CA 1
ATOM 3700 C C . TYR A 1 457 ? -9.501 2.203 -24.926 1.00 94.56 457 TYR A C 1
ATOM 3702 O O . TYR A 1 457 ? -10.116 3.258 -25.021 1.00 94.56 457 TYR A O 1
ATOM 3710 N N . ALA A 1 458 ? -9.906 1.064 -25.492 1.00 95.31 458 ALA A N 1
ATOM 3711 C CA . ALA A 1 458 ? -11.142 0.961 -26.263 1.00 95.31 458 ALA A CA 1
ATOM 3712 C C . ALA A 1 458 ? -12.365 1.415 -25.445 1.00 95.31 458 ALA A C 1
ATOM 3714 O O . ALA A 1 458 ? -13.151 2.231 -25.913 1.00 95.31 458 ALA A O 1
ATOM 3715 N N . VAL A 1 459 ? -12.482 0.987 -24.179 1.00 95.56 459 VAL A N 1
ATOM 3716 C CA . VAL A 1 459 ? -13.550 1.475 -23.286 1.00 95.56 459 VAL A CA 1
ATOM 3717 C C . VAL A 1 459 ? -13.377 2.961 -22.964 1.00 95.56 459 VAL A C 1
ATOM 3719 O O . VAL A 1 459 ? -14.351 3.707 -22.914 1.00 95.56 459 VAL A O 1
ATOM 3722 N N . ARG A 1 460 ? -12.137 3.430 -22.773 1.00 93.62 460 ARG A N 1
ATOM 3723 C CA . ARG A 1 460 ? -11.857 4.841 -22.447 1.00 93.62 460 ARG A CA 1
ATOM 3724 C C . ARG A 1 460 ? -12.221 5.829 -23.555 1.00 93.62 460 ARG A C 1
ATOM 3726 O O . ARG A 1 460 ? -12.301 7.022 -23.269 1.00 93.62 460 ARG A O 1
ATOM 3733 N N . GLU A 1 461 ? -12.366 5.354 -24.785 1.00 93.06 461 GLU A N 1
ATOM 3734 C CA . GLU A 1 461 ? -12.747 6.156 -25.949 1.00 93.06 461 GLU A CA 1
ATOM 3735 C C . GLU A 1 461 ? -14.274 6.268 -26.114 1.00 93.06 461 GLU A C 1
ATOM 3737 O O . GLU A 1 461 ? -14.740 7.038 -26.951 1.00 93.06 461 GLU A O 1
ATOM 3742 N N . THR A 1 462 ? -15.058 5.570 -25.282 1.00 94.00 462 THR A N 1
ATOM 3743 C CA . THR A 1 462 ? -16.527 5.651 -25.290 1.00 94.00 462 THR A CA 1
ATOM 3744 C C . THR A 1 462 ? -17.052 6.943 -24.633 1.00 94.00 462 THR A C 1
ATOM 3746 O O . THR A 1 462 ? -16.460 7.430 -23.659 1.00 94.00 462 THR A O 1
ATOM 3749 N N . PRO A 1 463 ? -18.180 7.509 -25.107 1.00 91.62 463 PRO A N 1
ATOM 3750 C CA . PRO A 1 463 ? -18.834 8.655 -24.463 1.00 91.62 463 PRO A CA 1
ATOM 3751 C C . PRO A 1 463 ? -19.256 8.386 -23.010 1.00 91.62 463 PRO A C 1
ATOM 3753 O O . PRO A 1 463 ? -19.133 9.261 -22.144 1.00 91.62 463 PRO A O 1
ATOM 3756 N N . GLU A 1 464 ? -19.715 7.165 -22.728 1.00 94.88 464 GLU A N 1
ATOM 3757 C CA . GLU A 1 464 ? -20.166 6.722 -21.408 1.00 94.88 464 GLU A CA 1
ATOM 3758 C C . GLU A 1 464 ? -19.025 6.806 -20.386 1.00 94.88 464 GLU A C 1
ATOM 3760 O O . GLU A 1 464 ? -19.207 7.304 -19.270 1.00 94.88 464 GLU A O 1
ATOM 3765 N N . PHE A 1 465 ? -17.813 6.403 -20.785 1.00 94.94 465 PHE A N 1
ATOM 3766 C CA . PHE A 1 465 ? -16.633 6.468 -19.928 1.00 94.94 465 PHE A CA 1
ATOM 3767 C C . PHE A 1 465 ? -16.289 7.900 -19.502 1.00 94.94 465 PHE A C 1
ATOM 3769 O O . PHE A 1 465 ? -15.892 8.131 -18.351 1.00 94.94 465 PHE A O 1
ATOM 3776 N N . GLU A 1 466 ? -16.419 8.873 -20.407 1.00 92.94 466 GLU A N 1
ATOM 3777 C CA . GLU A 1 466 ? -16.122 10.273 -20.105 1.00 92.94 466 GLU A CA 1
ATOM 3778 C C . GLU A 1 466 ? -17.156 10.875 -19.138 1.00 92.94 466 GLU A C 1
ATOM 3780 O O . GLU A 1 466 ? -16.788 11.585 -18.191 1.00 92.94 466 GLU A O 1
ATOM 3785 N N . ALA A 1 467 ? -18.440 10.554 -19.331 1.00 94.25 467 ALA A N 1
ATOM 3786 C CA . ALA A 1 467 ? -19.514 10.958 -18.426 1.00 94.25 467 ALA A CA 1
ATOM 3787 C C . ALA A 1 467 ? -19.286 10.418 -17.004 1.00 94.25 467 ALA A C 1
ATOM 3789 O O . ALA A 1 467 ? -19.317 11.190 -16.037 1.00 94.25 467 ALA A O 1
ATOM 3790 N N . GLU A 1 468 ? -18.939 9.134 -16.883 1.00 96.56 468 GLU A N 1
ATOM 3791 C CA . GLU A 1 468 ? -18.597 8.520 -15.598 1.00 96.56 468 GLU A CA 1
ATOM 3792 C C . GLU A 1 468 ? -17.340 9.140 -14.975 1.00 96.56 468 GLU A C 1
ATOM 3794 O O . GLU A 1 468 ? -17.323 9.444 -13.782 1.00 96.56 468 GLU A O 1
ATOM 3799 N N . CYS A 1 469 ? -16.302 9.451 -15.761 1.00 94.69 469 CYS A N 1
ATOM 3800 C CA . CYS A 1 469 ? -15.124 10.155 -15.244 1.00 94.69 469 CYS A CA 1
ATOM 3801 C C . CYS A 1 469 ? -15.472 11.518 -14.627 1.00 94.69 469 CYS A C 1
ATOM 3803 O O . CYS A 1 469 ? -14.926 11.872 -13.574 1.00 94.69 469 CYS A O 1
ATOM 3805 N N . ARG A 1 470 ? -16.384 12.284 -15.246 1.00 94.06 470 ARG A N 1
ATOM 3806 C CA . ARG A 1 470 ? -16.868 13.560 -14.690 1.00 94.06 470 ARG A CA 1
ATOM 3807 C C . ARG A 1 470 ? -17.625 13.345 -13.378 1.00 94.06 470 ARG A C 1
ATOM 3809 O O . ARG A 1 470 ? -17.348 14.056 -12.407 1.00 94.06 470 ARG A O 1
ATOM 3816 N N . ARG A 1 471 ? -18.519 12.348 -13.315 1.00 95.25 471 ARG A N 1
ATOM 3817 C CA . ARG A 1 471 ? -19.266 11.982 -12.095 1.00 95.25 471 ARG A CA 1
ATOM 3818 C C . ARG A 1 471 ? -18.319 11.603 -10.955 1.00 95.25 471 ARG A C 1
ATOM 3820 O O . ARG A 1 471 ? -18.397 12.190 -9.875 1.00 95.25 471 ARG A O 1
ATOM 3827 N N . ILE A 1 472 ? -17.378 10.700 -11.222 1.00 94.62 472 ILE A N 1
ATOM 3828 C CA . ILE A 1 472 ? -16.391 10.220 -10.248 1.00 94.62 472 ILE A CA 1
ATOM 3829 C C . ILE A 1 472 ? -15.503 11.364 -9.767 1.00 94.62 472 ILE A C 1
ATOM 3831 O O . ILE A 1 472 ? -15.267 11.494 -8.570 1.00 94.62 472 ILE A O 1
ATOM 3835 N N . TYR A 1 473 ? -15.008 12.222 -10.664 1.00 92.94 473 TYR A N 1
ATOM 3836 C CA . TYR A 1 473 ? -14.186 13.362 -10.256 1.00 92.94 473 TYR A CA 1
ATOM 3837 C C . TYR A 1 473 ? -14.971 14.351 -9.384 1.00 92.94 473 TYR A C 1
ATOM 3839 O O . TYR A 1 473 ? -14.444 14.846 -8.381 1.00 92.94 473 TYR A O 1
ATOM 3847 N N . ARG A 1 474 ? -16.239 14.611 -9.724 1.00 92.06 474 ARG A N 1
ATOM 3848 C CA . ARG A 1 474 ? -17.122 15.463 -8.923 1.00 92.06 474 ARG A CA 1
ATOM 3849 C C . ARG A 1 474 ? -17.268 14.913 -7.505 1.00 92.06 474 ARG A C 1
ATOM 3851 O O . ARG A 1 474 ? -17.039 15.670 -6.568 1.00 92.06 474 ARG A O 1
ATOM 3858 N N . ILE A 1 475 ? -17.562 13.625 -7.344 1.00 92.06 475 ILE A N 1
ATOM 3859 C CA . ILE A 1 475 ? -17.807 13.020 -6.024 1.00 92.06 475 ILE A CA 1
ATOM 3860 C C . ILE A 1 475 ? -16.497 12.798 -5.254 1.00 92.06 475 ILE A C 1
ATOM 3862 O O . ILE A 1 475 ? -16.386 13.209 -4.104 1.00 92.06 475 ILE A O 1
ATOM 3866 N N . HIS A 1 476 ? -15.476 12.218 -5.896 1.00 92.56 476 HIS A N 1
ATOM 3867 C CA . HIS A 1 476 ? -14.296 11.634 -5.235 1.00 92.56 476 HIS A CA 1
ATOM 3868 C C . HIS A 1 476 ? -12.976 12.380 -5.479 1.00 92.56 476 HIS A C 1
ATOM 3870 O O . HIS A 1 476 ? -11.968 12.109 -4.817 1.00 92.56 476 HIS A O 1
ATOM 3876 N N . GLY A 1 477 ? -12.927 13.295 -6.450 1.00 87.06 477 GLY A N 1
ATOM 3877 C CA . GLY A 1 477 ? -11.697 13.970 -6.871 1.00 87.06 477 GLY A CA 1
ATOM 3878 C C . GLY A 1 477 ? -11.157 14.960 -5.833 1.00 87.06 477 GLY A C 1
ATOM 3879 O O . GLY A 1 477 ? -11.871 15.839 -5.365 1.00 87.06 477 GLY A O 1
ATOM 3880 N N . SER A 1 478 ? -9.864 14.885 -5.504 1.00 83.69 478 SER A N 1
ATOM 3881 C CA . SER A 1 478 ? -9.233 15.849 -4.586 1.00 83.69 478 SER A CA 1
ATOM 3882 C C . SER A 1 478 ? -9.311 17.291 -5.111 1.00 83.69 478 SER A C 1
ATOM 3884 O O . SER A 1 478 ? -8.903 17.570 -6.242 1.00 83.69 478 SER A O 1
ATOM 3886 N N . ARG A 1 479 ? -9.741 18.226 -4.253 1.00 84.69 479 ARG A N 1
ATOM 3887 C CA . ARG A 1 479 ? -9.799 19.669 -4.555 1.00 84.69 479 ARG A CA 1
ATOM 3888 C C . ARG A 1 479 ? -8.473 20.403 -4.410 1.00 84.69 479 ARG A C 1
ATOM 3890 O O . ARG A 1 479 ? -8.352 21.531 -4.879 1.00 84.69 479 ARG A O 1
ATOM 3897 N N . LYS A 1 480 ? -7.433 19.746 -3.884 1.00 76.94 480 LYS A N 1
ATOM 3898 C CA . LYS A 1 480 ? -6.115 20.349 -3.614 1.00 76.94 480 LYS A CA 1
ATOM 3899 C C . LYS A 1 480 ? -5.548 21.122 -4.806 1.00 76.94 480 LYS A C 1
ATOM 3901 O O . LYS A 1 480 ? -5.028 22.216 -4.647 1.00 76.94 480 LYS A O 1
ATOM 3906 N N . LYS A 1 481 ? -5.661 20.586 -6.026 1.00 74.88 481 LYS A N 1
ATOM 3907 C CA . LYS A 1 481 ? -5.163 21.281 -7.228 1.00 74.88 481 LYS A CA 1
ATOM 3908 C C . LYS A 1 481 ? -5.968 22.531 -7.578 1.00 74.88 481 LYS A C 1
ATOM 3910 O O . LYS A 1 481 ? -5.376 23.465 -8.105 1.00 74.88 481 LYS A O 1
ATOM 3915 N N . ALA A 1 482 ? -7.281 22.521 -7.358 1.00 74.25 482 ALA A N 1
ATOM 3916 C CA . ALA A 1 482 ? -8.133 23.679 -7.604 1.00 74.25 482 ALA A CA 1
ATOM 3917 C C . ALA A 1 482 ? -7.819 24.787 -6.591 1.00 74.25 482 ALA A C 1
ATOM 3919 O O . ALA A 1 482 ? -7.530 25.903 -7.006 1.00 74.25 482 ALA A O 1
ATOM 3920 N N . VAL A 1 483 ? -7.719 24.435 -5.303 1.00 75.62 483 VAL A N 1
ATOM 3921 C CA . VAL A 1 483 ? -7.309 25.349 -4.223 1.00 75.62 483 VAL A CA 1
ATOM 3922 C C . VAL A 1 483 ? -5.928 25.946 -4.501 1.00 75.62 483 VAL A C 1
ATOM 3924 O O . VAL A 1 483 ? -5.802 27.158 -4.608 1.00 75.62 483 VAL A O 1
ATOM 3927 N N . MET A 1 484 ? -4.913 25.119 -4.781 1.00 74.62 484 MET A N 1
ATOM 3928 C CA . MET A 1 484 ? -3.566 25.615 -5.109 1.00 74.62 484 MET A CA 1
ATOM 3929 C C . MET A 1 484 ? -3.537 26.535 -6.342 1.00 74.62 484 MET A C 1
ATOM 3931 O O . MET A 1 484 ? -2.665 27.395 -6.449 1.00 74.62 484 MET A O 1
ATOM 3935 N N . ARG A 1 485 ? -4.436 26.336 -7.319 1.00 75.88 485 ARG A N 1
ATOM 3936 C CA . ARG A 1 485 ? -4.563 27.242 -8.475 1.00 75.88 485 ARG A CA 1
ATOM 3937 C C . ARG A 1 485 ? -5.207 28.564 -8.066 1.00 75.88 485 ARG A C 1
ATOM 3939 O O . ARG A 1 485 ? -4.704 29.599 -8.489 1.00 75.88 485 ARG A O 1
ATOM 3946 N N . ALA A 1 486 ? -6.262 28.522 -7.254 1.00 75.56 486 ALA A N 1
ATOM 3947 C CA . ALA A 1 486 ? -6.943 29.704 -6.735 1.00 75.56 486 ALA A CA 1
ATOM 3948 C C . ALA A 1 486 ? -6.016 30.548 -5.843 1.00 75.56 486 ALA A C 1
ATOM 3950 O O . ALA A 1 486 ? -5.879 31.741 -6.078 1.00 75.56 486 ALA A O 1
ATOM 3951 N N . GLU A 1 487 ? -5.284 29.931 -4.911 1.00 78.44 487 GLU A N 1
ATOM 3952 C CA . GLU A 1 487 ? -4.286 30.609 -4.067 1.00 78.44 487 GLU A CA 1
ATOM 3953 C C . GLU A 1 487 ? -3.170 31.251 -4.894 1.00 78.44 487 GLU A C 1
ATOM 3955 O O . GLU A 1 487 ? -2.741 32.371 -4.629 1.00 78.44 487 GLU A O 1
ATOM 3960 N N . ARG A 1 488 ? -2.685 30.544 -5.921 1.00 80.31 488 ARG A N 1
ATOM 3961 C CA . ARG A 1 488 ? -1.659 31.065 -6.827 1.00 80.31 488 ARG A CA 1
ATOM 3962 C C . ARG A 1 488 ? -2.177 32.272 -7.613 1.00 80.31 488 ARG A C 1
ATOM 3964 O O . ARG A 1 488 ? -1.450 33.253 -7.727 1.00 80.31 488 ARG A O 1
ATOM 3971 N N . ALA A 1 489 ? -3.415 32.207 -8.105 1.00 77.12 489 ALA A N 1
ATOM 3972 C CA . ALA A 1 489 ? -4.075 33.324 -8.777 1.00 77.12 489 ALA A CA 1
ATOM 3973 C C . ALA A 1 489 ? -4.283 34.516 -7.827 1.00 77.12 489 ALA A C 1
ATOM 3975 O O . ALA A 1 489 ? -3.953 35.638 -8.194 1.00 77.12 489 ALA A O 1
ATOM 3976 N N . ALA A 1 490 ? -4.724 34.272 -6.588 1.00 81.00 490 ALA A N 1
ATOM 3977 C CA . ALA A 1 490 ? -4.877 35.300 -5.555 1.00 81.00 490 ALA A CA 1
ATOM 3978 C C . ALA A 1 490 ? -3.545 35.982 -5.191 1.00 81.00 490 ALA A C 1
ATOM 3980 O O . ALA A 1 490 ? -3.521 37.164 -4.872 1.00 81.00 490 ALA A O 1
ATOM 3981 N N . ARG A 1 491 ? -2.419 35.263 -5.294 1.00 85.00 491 ARG A N 1
ATOM 3982 C CA . ARG A 1 491 ? -1.058 35.805 -5.121 1.00 85.00 491 ARG A CA 1
ATOM 3983 C C . ARG A 1 491 ? -0.494 36.486 -6.379 1.00 85.00 491 ARG A C 1
ATOM 3985 O O . ARG A 1 491 ? 0.697 36.778 -6.413 1.00 85.00 491 ARG A O 1
ATOM 3992 N N . GLY A 1 492 ? -1.293 36.670 -7.435 1.00 80.81 492 GLY A N 1
ATOM 3993 C CA . GLY A 1 492 ? -0.855 37.274 -8.701 1.00 80.81 492 GLY A CA 1
ATOM 3994 C C . GLY A 1 492 ? 0.201 36.459 -9.461 1.00 80.81 492 GLY A C 1
ATOM 3995 O O . GLY A 1 492 ? 0.832 36.961 -10.388 1.00 80.81 492 GLY A O 1
ATOM 3996 N N . LEU A 1 493 ? 0.428 35.199 -9.080 1.00 73.19 493 LEU A N 1
ATOM 3997 C CA . LEU A 1 493 ? 1.448 34.363 -9.702 1.00 73.19 493 LEU A CA 1
ATOM 3998 C C . LEU A 1 493 ? 0.914 33.804 -11.030 1.00 73.19 493 LEU A C 1
ATOM 4000 O O . LEU A 1 493 ? -0.174 33.218 -11.050 1.00 73.19 493 LEU A O 1
ATOM 4004 N N . PRO A 1 494 ? 1.690 33.868 -12.130 1.00 70.69 494 PRO A N 1
ATOM 4005 C CA . PRO A 1 494 ? 1.235 33.401 -13.434 1.00 70.69 494 PRO A CA 1
ATOM 4006 C C . PRO A 1 494 ? 0.874 31.912 -13.377 1.00 70.69 494 PRO A C 1
ATOM 4008 O O . PRO A 1 494 ? 1.519 31.157 -12.626 1.00 70.69 494 PRO A O 1
ATOM 4011 N N . PRO A 1 495 ? -0.129 31.449 -14.150 1.00 65.62 495 PRO A N 1
ATOM 4012 C CA . PRO A 1 495 ? -0.489 30.040 -14.195 1.00 65.62 495 PRO A CA 1
ATOM 4013 C C . PRO A 1 495 ? 0.754 29.207 -14.500 1.00 65.62 495 PRO A C 1
ATOM 4015 O O . PRO A 1 495 ? 1.618 29.594 -15.287 1.00 65.62 495 PRO A O 1
ATOM 4018 N N . LYS A 1 496 ? 0.881 28.062 -13.824 1.00 57.66 496 LYS A N 1
ATOM 4019 C CA . LYS A 1 496 ? 2.016 27.169 -14.065 1.00 57.66 496 LYS A CA 1
ATOM 4020 C C . LYS A 1 496 ? 1.984 26.804 -15.556 1.00 57.66 496 LYS A C 1
ATOM 4022 O O . LYS A 1 496 ? 0.922 26.351 -15.995 1.00 57.66 496 LYS A O 1
ATOM 4027 N N . PRO A 1 497 ? 3.081 26.998 -16.315 1.00 51.28 497 PRO A N 1
ATOM 4028 C CA . PRO A 1 497 ? 3.080 26.699 -17.738 1.00 51.28 497 PRO A CA 1
ATOM 4029 C C . PRO A 1 497 ? 2.592 25.262 -17.925 1.00 51.28 497 PRO A C 1
ATOM 4031 O O . PRO A 1 497 ? 2.930 24.399 -17.094 1.00 51.28 497 PRO A O 1
ATOM 4034 N N . PRO A 1 498 ? 1.752 24.995 -18.941 1.00 43.59 498 PRO A N 1
ATOM 4035 C CA . PRO A 1 498 ? 1.269 23.650 -19.185 1.00 43.59 498 PRO A CA 1
ATOM 4036 C C . PRO A 1 498 ? 2.484 22.728 -19.219 1.00 43.59 498 PRO A C 1
ATOM 4038 O O . PRO A 1 498 ? 3.469 23.006 -19.905 1.00 43.59 498 PRO A O 1
ATOM 4041 N N . LYS A 1 499 ? 2.453 21.647 -18.424 1.00 39.53 499 LYS A N 1
ATOM 4042 C CA . LYS A 1 499 ? 3.451 20.586 -18.584 1.00 39.53 499 LYS A CA 1
ATOM 4043 C C . LYS A 1 499 ? 3.390 20.216 -20.056 1.00 39.53 499 LYS A C 1
ATOM 4045 O O . LYS A 1 499 ? 2.330 19.767 -20.480 1.00 39.53 499 LYS A O 1
ATOM 4050 N N . ARG A 1 500 ? 4.481 20.431 -20.803 1.00 34.78 500 ARG A N 1
ATOM 4051 C CA . ARG A 1 500 ? 4.616 19.973 -22.188 1.00 34.78 500 ARG A CA 1
ATOM 4052 C C . ARG A 1 500 ? 4.201 18.509 -22.212 1.00 34.78 500 ARG A C 1
ATOM 4054 O O . ARG A 1 500 ? 4.934 17.639 -21.742 1.00 34.78 500 ARG A O 1
ATOM 4061 N N . THR A 1 501 ? 2.983 18.251 -22.668 1.00 32.47 501 THR A N 1
ATOM 4062 C CA . THR A 1 501 ? 2.524 16.903 -22.944 1.00 32.47 501 THR A CA 1
ATOM 4063 C C . THR A 1 501 ? 3.414 16.445 -24.089 1.00 32.47 501 THR A C 1
ATOM 4065 O O . THR A 1 501 ? 3.456 17.149 -25.099 1.00 32.47 501 THR A O 1
ATOM 4068 N N . PRO A 1 502 ? 4.194 15.358 -23.958 1.00 37.53 502 PRO A N 1
ATOM 4069 C CA . PRO A 1 502 ? 4.864 14.816 -25.123 1.00 37.53 502 PRO A CA 1
ATOM 4070 C C . PRO A 1 502 ? 3.763 14.531 -26.143 1.00 37.53 502 PRO A C 1
ATOM 4072 O O . PRO A 1 502 ? 2.859 13.741 -25.875 1.00 37.53 502 PRO A O 1
ATOM 4075 N N . THR A 1 503 ? 3.798 15.250 -27.262 1.00 37.88 503 THR A N 1
ATOM 4076 C CA . THR A 1 503 ? 2.931 15.024 -28.415 1.00 37.88 503 THR A CA 1
ATOM 4077 C C . THR A 1 503 ? 2.927 13.531 -28.722 1.00 37.88 503 THR A C 1
ATOM 4079 O O . THR A 1 503 ? 3.994 12.899 -28.671 1.00 37.88 503 THR A O 1
ATOM 4082 N N . LYS A 1 504 ? 1.736 12.956 -28.968 1.00 39.12 504 LYS A N 1
ATOM 4083 C CA . LYS A 1 504 ? 1.611 11.578 -29.463 1.00 39.12 504 LYS A CA 1
ATOM 4084 C C . LYS A 1 504 ? 2.602 11.443 -30.632 1.00 39.12 504 LYS A C 1
ATOM 4086 O O . LYS A 1 504 ? 2.585 12.312 -31.502 1.00 39.12 504 LYS A O 1
ATOM 4091 N N . PRO A 1 505 ? 3.532 10.473 -30.595 1.00 46.12 505 PRO A N 1
ATOM 4092 C CA . PRO A 1 505 ? 4.461 10.284 -31.696 1.00 46.12 505 PRO A CA 1
ATOM 4093 C C . PRO A 1 505 ? 3.651 10.058 -32.972 1.00 46.12 505 PRO A C 1
ATOM 4095 O O . PRO A 1 505 ? 2.813 9.161 -33.006 1.00 46.12 505 PRO A O 1
ATOM 4098 N N . GLN A 1 506 ? 3.856 10.905 -33.977 1.00 50.56 506 GLN A N 1
ATOM 4099 C CA . GLN A 1 506 ? 3.394 10.593 -35.319 1.00 50.56 506 GLN A CA 1
ATOM 4100 C C . GLN A 1 506 ? 4.292 9.469 -35.861 1.00 50.56 506 GLN A C 1
ATOM 4102 O O . GLN A 1 506 ? 5.514 9.518 -35.646 1.00 50.56 506 GLN A O 1
ATOM 4107 N N . PRO A 1 507 ? 3.716 8.442 -36.505 1.00 58.53 507 PRO A N 1
ATOM 4108 C CA . PRO A 1 507 ? 4.493 7.471 -37.259 1.00 58.53 507 PRO A CA 1
ATOM 4109 C C . PRO A 1 507 ? 5.374 8.186 -38.283 1.00 58.53 507 PRO A C 1
ATOM 4111 O O . PRO A 1 507 ? 4.971 9.199 -38.849 1.00 58.53 507 PRO A O 1
ATOM 4114 N N . MET A 1 508 ? 6.573 7.668 -38.538 1.00 65.00 508 MET A N 1
ATOM 4115 C CA . MET A 1 508 ? 7.485 8.227 -39.546 1.00 65.00 508 MET A CA 1
ATOM 4116 C C . MET A 1 508 ? 7.274 7.542 -40.904 1.00 65.00 508 MET A C 1
ATOM 4118 O O . MET A 1 508 ? 8.234 7.319 -41.638 1.00 65.00 508 MET A O 1
ATOM 4122 N N . ALA A 1 509 ? 6.022 7.179 -41.208 1.00 59.66 509 ALA A N 1
ATOM 4123 C CA . ALA A 1 509 ? 5.644 6.404 -42.387 1.00 59.66 509 ALA A CA 1
ATOM 4124 C C . ALA A 1 509 ? 5.887 7.163 -43.704 1.00 59.66 509 ALA A C 1
ATOM 4126 O O . ALA A 1 509 ? 6.168 6.528 -44.714 1.00 59.66 509 ALA A O 1
ATOM 4127 N N . ASP A 1 510 ? 5.863 8.499 -43.666 1.00 59.91 510 ASP A N 1
ATOM 4128 C CA . ASP A 1 510 ? 6.044 9.372 -44.836 1.00 59.91 510 ASP A CA 1
ATOM 4129 C C . ASP A 1 510 ? 7.523 9.649 -45.171 1.00 59.91 510 ASP A C 1
ATOM 4131 O O . ASP A 1 510 ? 7.833 10.487 -46.018 1.00 59.91 510 ASP A O 1
ATOM 4135 N N . GLN A 1 511 ? 8.469 8.997 -44.485 1.00 65.25 511 GLN A N 1
ATOM 4136 C CA . GLN A 1 511 ? 9.890 9.176 -44.777 1.00 65.25 511 GLN A CA 1
ATOM 4137 C C . GLN A 1 511 ? 10.327 8.395 -46.019 1.00 65.25 511 GLN A C 1
ATOM 4139 O O . GLN A 1 511 ? 9.824 7.293 -46.251 1.00 65.25 511 GLN A O 1
ATOM 4144 N N . PRO A 1 512 ? 11.298 8.922 -46.793 1.00 60.25 512 PRO A N 1
ATOM 4145 C CA . PRO A 1 512 ? 11.863 8.194 -47.921 1.00 60.25 512 PRO A CA 1
ATOM 4146 C C . PRO A 1 512 ? 12.404 6.839 -47.455 1.00 60.25 512 PRO A C 1
ATOM 4148 O O . PRO A 1 512 ? 13.012 6.737 -46.384 1.00 60.25 512 PRO A O 1
ATOM 4151 N N . ASP A 1 513 ? 12.165 5.800 -48.260 1.00 62.44 513 ASP A N 1
ATOM 4152 C CA . ASP A 1 513 ? 12.694 4.465 -47.994 1.00 62.44 513 ASP A CA 1
ATOM 4153 C C . ASP A 1 513 ? 14.220 4.550 -47.909 1.00 62.44 513 ASP A C 1
ATOM 4155 O O . ASP A 1 513 ? 14.885 4.932 -48.871 1.00 62.44 513 ASP A O 1
ATOM 4159 N N . LEU A 1 514 ? 14.760 4.188 -46.744 1.00 59.59 514 LEU A N 1
ATOM 4160 C CA . LEU A 1 514 ? 16.190 4.184 -46.432 1.00 59.59 514 LEU A CA 1
ATOM 4161 C C . LEU A 1 514 ? 17.038 3.427 -47.466 1.00 59.59 514 LEU A C 1
ATOM 4163 O O . LEU A 1 514 ? 18.243 3.663 -47.550 1.00 59.59 514 LEU A O 1
ATOM 4167 N N . PHE A 1 515 ? 16.415 2.502 -48.199 1.00 61.62 515 PHE A N 1
ATOM 4168 C CA . PHE A 1 515 ? 17.104 1.444 -48.925 1.00 61.62 515 PHE A CA 1
ATOM 4169 C C . PHE A 1 515 ? 16.664 1.258 -50.391 1.00 61.62 515 PHE A C 1
ATOM 4171 O O . PHE A 1 515 ? 17.185 0.376 -51.068 1.00 61.62 515 PHE A O 1
ATOM 4178 N N . GLY A 1 516 ? 15.738 2.079 -50.902 1.00 52.69 516 GLY A N 1
ATOM 4179 C CA . GLY A 1 516 ? 15.240 1.980 -52.285 1.00 52.69 516 GLY A CA 1
ATOM 4180 C C . GLY A 1 516 ? 14.409 0.716 -52.593 1.00 52.69 516 GLY A C 1
ATOM 4181 O O . GLY A 1 516 ? 14.219 -0.157 -51.749 1.00 52.69 516 GLY A O 1
ATOM 4182 N N . GLN A 1 517 ? 13.867 0.625 -53.819 1.00 45.91 517 GLN A N 1
ATOM 4183 C CA . GLN A 1 517 ? 12.959 -0.458 -54.258 1.00 45.91 517 GLN A CA 1
ATOM 4184 C C . GLN A 1 517 ? 13.655 -1.638 -54.978 1.00 45.91 517 GLN A C 1
ATOM 4186 O O . GLN A 1 517 ? 12.983 -2.573 -55.411 1.00 45.91 517 GLN A O 1
ATOM 4191 N N . THR A 1 518 ? 14.982 -1.631 -55.124 1.00 43.06 518 THR A N 1
ATOM 4192 C CA . THR A 1 518 ? 15.734 -2.610 -55.938 1.00 43.06 518 THR A CA 1
ATOM 4193 C C . THR A 1 518 ? 16.465 -3.678 -55.118 1.00 43.06 518 THR A C 1
ATOM 4195 O O . THR A 1 518 ? 16.814 -3.475 -53.962 1.00 43.06 518 THR A O 1
ATOM 4198 N N . ARG A 1 519 ? 16.733 -4.831 -55.756 1.00 44.84 519 ARG A N 1
ATOM 4199 C CA . ARG A 1 519 ? 17.362 -6.044 -55.182 1.00 44.84 519 ARG A CA 1
ATOM 4200 C C . ARG A 1 519 ? 18.748 -5.844 -54.539 1.00 44.84 519 ARG A C 1
ATOM 4202 O O . ARG A 1 519 ? 19.165 -6.723 -53.796 1.00 44.84 519 ARG A O 1
ATOM 4209 N N . ALA A 1 520 ? 19.433 -4.729 -54.794 1.00 51.09 520 ALA A N 1
ATOM 4210 C CA . ALA A 1 520 ? 20.650 -4.333 -54.086 1.00 51.09 520 ALA A CA 1
ATOM 4211 C C . ALA A 1 520 ? 20.324 -3.165 -53.138 1.00 51.09 520 ALA A C 1
ATOM 4213 O O . ALA A 1 520 ? 20.047 -2.052 -53.587 1.00 51.09 520 ALA A O 1
ATOM 4214 N N . ILE A 1 521 ? 20.331 -3.438 -51.832 1.00 63.16 521 ILE A N 1
ATOM 4215 C CA . ILE A 1 521 ? 19.963 -2.514 -50.747 1.00 63.16 521 ILE A CA 1
ATOM 4216 C C . ILE A 1 521 ? 21.186 -1.651 -50.385 1.00 63.16 521 ILE A C 1
ATOM 4218 O O . ILE A 1 521 ? 21.732 -1.749 -49.290 1.00 63.16 521 ILE A O 1
ATOM 4222 N N . VAL A 1 522 ? 21.670 -0.823 -51.315 1.00 73.25 522 VAL A N 1
ATOM 4223 C CA . VAL A 1 522 ? 22.772 0.115 -51.028 1.00 73.25 522 VAL A CA 1
ATOM 4224 C C . VAL A 1 522 ? 22.187 1.477 -50.640 1.00 73.25 522 VAL A C 1
ATOM 4226 O O . VAL A 1 522 ? 21.475 2.078 -51.449 1.00 73.25 522 VAL A O 1
ATOM 4229 N N . PRO A 1 523 ? 22.472 2.002 -49.432 1.00 77.25 523 PRO A N 1
ATOM 4230 C CA . PRO A 1 523 ? 21.997 3.318 -49.023 1.00 77.25 523 PRO A CA 1
ATOM 4231 C C . PRO A 1 523 ? 22.479 4.428 -49.964 1.00 77.25 523 PRO A C 1
ATOM 4233 O O . PRO A 1 523 ? 23.653 4.496 -50.337 1.00 77.25 523 PRO A O 1
ATOM 4236 N N . SER A 1 524 ? 21.584 5.353 -50.316 1.00 75.81 524 SER A N 1
ATOM 4237 C CA . SER A 1 524 ? 21.923 6.475 -51.192 1.00 75.81 524 SER A CA 1
ATOM 4238 C C . SER A 1 524 ? 22.893 7.459 -50.523 1.00 75.81 524 SER A C 1
ATOM 4240 O O . SER A 1 524 ? 22.801 7.751 -49.322 1.00 75.81 524 SER A O 1
ATOM 4242 N N . GLY A 1 525 ? 23.793 8.030 -51.326 1.00 81.00 525 GLY A N 1
ATOM 4243 C CA . GLY A 1 525 ? 24.707 9.098 -50.909 1.00 81.00 525 GLY A CA 1
ATOM 4244 C C . GLY A 1 525 ? 25.930 8.645 -50.108 1.00 81.00 525 GLY A C 1
ATOM 4245 O O . GLY A 1 525 ? 26.600 9.497 -49.538 1.00 81.00 525 GLY A O 1
ATOM 4246 N N . LEU A 1 526 ? 26.219 7.342 -50.029 1.00 88.56 526 LEU A N 1
ATOM 4247 C CA . LEU A 1 526 ? 27.499 6.864 -49.496 1.00 88.56 526 LEU A CA 1
ATOM 4248 C C . LEU A 1 526 ? 28.657 7.187 -50.467 1.00 88.56 526 LEU A C 1
ATOM 4250 O O . LEU A 1 526 ? 28.456 7.072 -51.681 1.00 88.56 526 LEU A O 1
ATOM 4254 N N . PRO A 1 527 ? 29.847 7.564 -49.964 1.00 92.44 527 PRO A N 1
ATOM 4255 C CA . PRO A 1 527 ? 31.084 7.605 -50.745 1.00 92.44 527 PRO A CA 1
ATOM 4256 C C . PRO A 1 527 ? 31.415 6.241 -51.368 1.00 92.44 527 PRO A C 1
ATOM 4258 O O . PRO A 1 527 ? 31.011 5.203 -50.838 1.00 92.44 527 PRO A O 1
ATOM 4261 N N . ASP A 1 528 ? 32.119 6.231 -52.501 1.00 91.56 528 ASP A N 1
ATOM 4262 C CA . ASP A 1 528 ? 32.357 4.998 -53.267 1.00 91.56 528 ASP A CA 1
ATOM 4263 C C . ASP A 1 528 ? 33.262 4.001 -52.532 1.00 91.56 528 ASP A C 1
ATOM 4265 O O . ASP A 1 528 ? 32.988 2.803 -52.567 1.00 91.56 528 ASP A O 1
ATOM 4269 N N . ASP A 1 529 ? 34.241 4.488 -51.768 1.00 93.88 529 ASP A N 1
ATOM 4270 C CA . ASP A 1 529 ? 35.109 3.655 -50.929 1.00 93.88 529 ASP A CA 1
ATOM 4271 C C . ASP A 1 529 ? 34.328 2.912 -49.824 1.00 93.88 529 ASP A C 1
ATOM 4273 O O . ASP A 1 529 ? 34.566 1.731 -49.564 1.00 93.88 529 ASP A O 1
ATOM 4277 N N . TRP A 1 530 ? 33.316 3.550 -49.229 1.00 95.75 530 TRP A N 1
ATOM 4278 C CA . TRP A 1 530 ? 32.387 2.891 -48.307 1.00 95.75 530 TRP A CA 1
ATOM 4279 C C . TRP A 1 530 ? 31.456 1.902 -48.998 1.00 95.75 530 TRP A C 1
ATOM 4281 O O . TRP A 1 530 ? 31.158 0.851 -48.425 1.00 95.75 530 TRP A O 1
ATOM 4291 N N . LYS A 1 531 ? 30.964 2.230 -50.200 1.00 91.69 531 LYS A N 1
ATOM 4292 C CA . LYS A 1 531 ? 30.116 1.305 -50.965 1.00 91.69 531 LYS A CA 1
ATOM 4293 C C . LYS A 1 531 ? 30.879 0.030 -51.283 1.00 91.69 531 LYS A C 1
ATOM 4295 O O . LYS A 1 531 ? 30.335 -1.043 -51.060 1.00 91.69 531 LYS A O 1
ATOM 4300 N N . GLU A 1 532 ? 32.111 0.153 -51.768 1.00 91.94 532 GLU A N 1
ATOM 4301 C CA . GLU A 1 532 ? 32.968 -0.981 -52.107 1.00 91.94 532 GLU A CA 1
ATOM 4302 C C . GLU A 1 532 ? 33.254 -1.846 -50.873 1.00 91.94 532 GLU A C 1
ATOM 4304 O O . GLU A 1 532 ? 32.996 -3.050 -50.891 1.00 91.94 532 GLU A O 1
ATOM 4309 N N . ALA A 1 533 ? 33.675 -1.225 -49.766 1.00 94.19 533 ALA A N 1
ATOM 4310 C CA . ALA A 1 533 ? 34.026 -1.943 -48.541 1.00 94.19 533 ALA A CA 1
ATOM 4311 C C . ALA A 1 533 ? 32.839 -2.666 -47.875 1.00 94.19 533 ALA A C 1
ATOM 4313 O O . ALA A 1 533 ? 33.032 -3.690 -47.220 1.00 94.19 533 ALA A O 1
ATOM 4314 N N . LEU A 1 534 ? 31.614 -2.142 -48.012 1.00 94.75 534 LEU A N 1
ATOM 4315 C CA . LEU A 1 534 ? 30.423 -2.652 -47.315 1.00 94.75 534 LEU A CA 1
ATOM 4316 C C . LEU A 1 534 ? 29.415 -3.354 -48.235 1.00 94.75 534 LEU A C 1
ATOM 4318 O O . LEU A 1 534 ? 28.385 -3.834 -47.758 1.00 94.75 534 LEU A O 1
ATOM 4322 N N . LEU A 1 535 ? 29.698 -3.469 -49.536 1.00 90.06 535 LEU A N 1
ATOM 4323 C CA . LEU A 1 535 ? 28.822 -4.146 -50.497 1.00 90.06 535 LEU A CA 1
ATOM 4324 C C . LEU A 1 535 ? 28.412 -5.573 -50.072 1.00 90.06 535 LEU A C 1
ATOM 4326 O O . LEU A 1 535 ? 27.227 -5.906 -50.217 1.00 90.06 535 LEU A O 1
ATOM 4330 N N . PRO A 1 536 ? 29.316 -6.412 -49.513 1.00 90.31 536 PRO A N 1
ATOM 4331 C CA . PRO A 1 536 ? 28.941 -7.745 -49.041 1.00 90.31 536 PRO A CA 1
ATOM 4332 C C . PRO A 1 536 ? 27.909 -7.706 -47.909 1.00 90.31 536 PRO A C 1
ATOM 4334 O O . PRO A 1 536 ? 27.018 -8.549 -47.858 1.00 90.31 536 PRO A O 1
ATOM 4337 N N . GLU A 1 537 ? 27.989 -6.702 -47.034 1.00 92.75 537 GLU A N 1
ATOM 4338 C CA . GLU A 1 537 ? 27.096 -6.544 -45.884 1.00 92.75 537 GLU A CA 1
ATOM 4339 C C . GLU A 1 537 ? 25.693 -6.126 -46.319 1.00 92.75 537 GLU A C 1
ATOM 4341 O O . GLU A 1 537 ? 24.706 -6.688 -45.851 1.00 92.75 537 GLU A O 1
ATOM 4346 N N . PHE A 1 538 ? 25.593 -5.201 -47.279 1.00 86.19 538 PHE A N 1
ATOM 4347 C CA . PHE A 1 538 ? 24.312 -4.776 -47.855 1.00 86.19 538 PHE A CA 1
ATOM 4348 C C . PHE A 1 538 ? 23.570 -5.904 -48.585 1.00 86.19 538 PHE A C 1
ATOM 4350 O O . PHE A 1 538 ? 22.351 -5.836 -48.748 1.00 86.19 538 PHE A O 1
ATOM 4357 N N . SER A 1 539 ? 24.301 -6.937 -49.009 1.00 82.75 539 SER A N 1
ATOM 4358 C CA . SER A 1 539 ? 23.763 -8.122 -49.688 1.00 82.75 539 SER A CA 1
ATOM 4359 C C . SER A 1 539 ? 23.542 -9.311 -48.740 1.00 82.75 539 SER A C 1
ATOM 4361 O O . SER A 1 539 ? 23.089 -10.371 -49.173 1.00 82.75 539 SER A O 1
ATOM 4363 N N . ALA A 1 540 ? 23.889 -9.175 -47.456 1.00 85.62 540 ALA A N 1
ATOM 4364 C CA . ALA A 1 540 ? 23.836 -10.270 -46.498 1.00 85.62 540 ALA A CA 1
ATOM 4365 C C . ALA A 1 540 ? 22.415 -10.472 -45.927 1.00 85.62 540 ALA A C 1
ATOM 4367 O O . ALA A 1 540 ? 21.707 -9.492 -45.669 1.00 85.62 540 ALA A O 1
ATOM 4368 N N . PRO A 1 541 ? 21.997 -11.721 -45.623 1.00 87.50 541 PRO A N 1
ATOM 4369 C CA . PRO A 1 541 ? 20.658 -12.018 -45.097 1.00 87.50 541 PRO A CA 1
ATOM 4370 C C . PRO A 1 541 ? 20.258 -11.189 -43.868 1.00 87.50 541 PRO A C 1
ATOM 4372 O O . PRO A 1 541 ? 19.154 -10.652 -43.821 1.00 87.50 541 PRO A O 1
ATOM 4375 N N . TYR A 1 542 ? 21.176 -10.993 -42.914 1.00 91.06 542 TYR A N 1
ATOM 4376 C CA . TYR A 1 542 ? 20.892 -10.224 -41.696 1.00 91.06 542 TYR A CA 1
ATOM 4377 C C . TYR A 1 542 ? 20.524 -8.759 -41.990 1.00 91.06 542 TYR A C 1
ATOM 4379 O O . TYR A 1 542 ? 19.767 -8.143 -41.239 1.00 91.06 542 TYR A O 1
ATOM 4387 N N . PHE A 1 543 ? 21.061 -8.186 -43.072 1.00 87.56 543 PHE A N 1
ATOM 4388 C CA . PHE A 1 543 ? 20.820 -6.795 -43.437 1.00 87.56 543 PHE A CA 1
ATOM 4389 C C . PHE A 1 543 ? 19.445 -6.623 -44.096 1.00 87.56 543 PHE A C 1
ATOM 4391 O O . PHE A 1 543 ? 18.774 -5.604 -43.898 1.00 87.56 543 PHE A O 1
ATOM 4398 N N . HIS A 1 544 ? 18.966 -7.655 -44.801 1.00 84.56 544 HIS A N 1
ATOM 4399 C CA . HIS A 1 544 ? 17.583 -7.733 -45.273 1.00 84.56 544 HIS A CA 1
ATOM 4400 C C . HIS A 1 544 ? 16.591 -7.807 -44.102 1.00 84.56 544 HIS A C 1
ATOM 4402 O O . HIS A 1 544 ? 15.614 -7.051 -44.087 1.00 84.56 544 HIS A O 1
ATOM 4408 N N . ASP A 1 545 ? 16.871 -8.639 -43.095 1.00 86.25 545 ASP A N 1
ATOM 4409 C CA . ASP A 1 545 ? 16.043 -8.753 -41.885 1.00 86.25 545 ASP A CA 1
ATOM 4410 C C . ASP A 1 545 ? 16.009 -7.437 -41.099 1.00 86.25 545 ASP A C 1
ATOM 4412 O O . ASP A 1 545 ? 14.939 -6.957 -40.708 1.00 86.25 545 ASP A O 1
ATOM 4416 N N . LEU A 1 546 ? 17.172 -6.798 -40.937 1.00 90.81 546 LEU A N 1
ATOM 4417 C CA . LEU A 1 546 ? 17.294 -5.475 -40.331 1.00 90.81 546 LEU A CA 1
ATOM 4418 C C . LEU A 1 546 ? 16.467 -4.432 -41.098 1.00 90.81 546 LEU A C 1
ATOM 4420 O O . LEU A 1 546 ? 15.746 -3.637 -40.493 1.00 90.81 546 LEU A O 1
ATOM 4424 N N . THR A 1 547 ? 16.527 -4.449 -42.429 1.00 86.62 547 THR A N 1
ATOM 4425 C CA . THR A 1 547 ? 15.758 -3.541 -43.288 1.00 86.62 547 THR A CA 1
ATOM 4426 C C . THR A 1 547 ? 14.252 -3.737 -43.111 1.00 86.62 547 THR A C 1
ATOM 4428 O O . THR A 1 547 ? 13.520 -2.761 -42.922 1.00 86.62 547 THR A O 1
ATOM 4431 N N . ALA A 1 548 ? 13.775 -4.985 -43.132 1.00 84.25 548 ALA A N 1
ATOM 4432 C CA . ALA A 1 548 ? 12.365 -5.307 -42.928 1.00 84.25 548 ALA A CA 1
ATOM 4433 C C . ALA A 1 548 ? 11.879 -4.868 -41.536 1.00 84.25 548 ALA A C 1
ATOM 4435 O O . ALA A 1 548 ? 10.829 -4.228 -41.418 1.00 84.25 548 ALA A O 1
ATOM 4436 N N . PHE A 1 549 ? 12.682 -5.129 -40.501 1.00 92.19 549 PHE A N 1
ATOM 4437 C CA . PHE A 1 549 ? 12.427 -4.685 -39.133 1.00 92.19 549 PHE A CA 1
ATOM 4438 C C . PHE A 1 549 ? 12.299 -3.158 -39.038 1.00 92.19 549 PHE A C 1
ATOM 4440 O O . PHE A 1 549 ? 11.318 -2.654 -38.494 1.00 92.19 549 PHE A O 1
ATOM 4447 N N . LEU A 1 550 ? 13.238 -2.400 -39.613 1.00 90.38 550 LEU A N 1
ATOM 4448 C CA . LEU A 1 550 ? 13.213 -0.934 -39.561 1.00 90.38 550 LEU A CA 1
ATOM 4449 C C . LEU A 1 550 ? 12.037 -0.332 -40.336 1.00 90.38 550 LEU A C 1
ATOM 4451 O O . LEU A 1 550 ? 11.473 0.675 -39.898 1.00 90.38 550 LEU A O 1
ATOM 4455 N N . LYS A 1 551 ? 11.644 -0.944 -41.462 1.00 86.50 551 LYS A N 1
ATOM 4456 C CA . LYS A 1 551 ? 10.444 -0.552 -42.218 1.00 86.50 551 LYS A CA 1
ATOM 4457 C C . LYS A 1 551 ? 9.179 -0.735 -41.378 1.00 86.50 551 LYS A C 1
ATOM 4459 O O . LYS A 1 551 ? 8.342 0.165 -41.357 1.00 86.50 551 LYS A O 1
ATOM 4464 N N . ALA A 1 552 ? 9.051 -1.853 -40.664 1.00 85.81 552 ALA A N 1
ATOM 4465 C CA . ALA A 1 552 ? 7.934 -2.084 -39.748 1.00 85.81 552 ALA A CA 1
ATOM 4466 C C . ALA A 1 552 ? 7.951 -1.095 -38.567 1.00 85.81 552 ALA A C 1
ATOM 4468 O O . ALA A 1 552 ? 6.957 -0.420 -38.308 1.00 85.81 552 ALA A O 1
ATOM 4469 N N . GLU A 1 553 ? 9.106 -0.912 -37.921 1.00 89.94 553 GLU A N 1
ATOM 4470 C CA . GLU A 1 553 ? 9.251 0.007 -36.787 1.00 89.94 553 GLU A CA 1
ATOM 4471 C C . GLU A 1 553 ? 8.894 1.453 -37.150 1.00 89.94 553 GLU A C 1
ATOM 4473 O O . GLU A 1 553 ? 8.208 2.122 -36.382 1.00 89.94 553 GLU A O 1
ATOM 4478 N N . ARG A 1 554 ? 9.302 1.954 -38.324 1.00 87.94 554 ARG A N 1
ATOM 4479 C CA . ARG A 1 554 ? 8.983 3.331 -38.751 1.00 87.94 554 ARG A CA 1
ATOM 4480 C C . ARG A 1 554 ? 7.504 3.541 -39.099 1.00 87.94 554 ARG A C 1
ATOM 4482 O O . ARG A 1 554 ? 7.033 4.677 -39.007 1.00 87.94 554 ARG A O 1
ATOM 4489 N N . ARG A 1 555 ? 6.767 2.479 -39.456 1.00 81.12 555 ARG A N 1
ATOM 4490 C CA . ARG A 1 555 ? 5.306 2.526 -39.676 1.00 81.12 555 ARG A CA 1
ATOM 4491 C C . ARG A 1 555 ? 4.520 2.652 -38.377 1.00 81.12 555 ARG A C 1
ATOM 4493 O O . ARG A 1 555 ? 3.437 3.222 -38.383 1.00 81.12 555 ARG A O 1
ATOM 4500 N N . GLU A 1 556 ? 5.052 2.129 -37.278 1.00 80.81 556 GLU A N 1
ATOM 4501 C CA . GLU A 1 556 ? 4.323 2.031 -36.008 1.00 80.81 556 GLU A CA 1
ATOM 4502 C C . GLU A 1 556 ? 4.852 2.986 -34.931 1.00 80.81 556 GLU A C 1
ATOM 4504 O O . GLU A 1 556 ? 4.135 3.340 -33.994 1.00 80.81 556 GLU A O 1
ATOM 4509 N N . GLN A 1 557 ? 6.116 3.398 -35.036 1.00 87.00 557 GLN A N 1
ATOM 4510 C CA . GLN A 1 557 ? 6.848 4.106 -33.991 1.00 87.00 557 GLN A CA 1
ATOM 4511 C C . GLN A 1 557 ? 7.632 5.302 -34.556 1.00 87.00 557 GLN A C 1
ATOM 4513 O O . GLN A 1 557 ? 7.950 5.387 -35.741 1.00 87.00 557 GLN A O 1
ATOM 4518 N N . THR A 1 558 ? 8.002 6.241 -33.679 1.00 89.12 558 THR A N 1
ATOM 4519 C CA . THR A 1 558 ? 8.981 7.291 -34.008 1.00 89.12 558 THR A CA 1
ATOM 4520 C C . THR A 1 558 ? 10.393 6.769 -33.750 1.00 89.12 558 THR A C 1
ATOM 4522 O O . THR A 1 558 ? 10.751 6.501 -32.596 1.00 89.12 558 THR A O 1
ATOM 4525 N N . ILE A 1 559 ? 11.188 6.667 -34.816 1.00 92.94 559 ILE A N 1
ATOM 4526 C CA . ILE A 1 559 ? 12.554 6.138 -34.814 1.00 92.94 559 ILE A CA 1
ATOM 4527 C C . ILE A 1 559 ? 13.564 7.240 -35.141 1.00 92.94 559 ILE A C 1
ATOM 4529 O O . ILE A 1 559 ? 13.452 7.919 -36.161 1.00 92.94 559 ILE A O 1
ATOM 4533 N N . TYR A 1 560 ? 14.590 7.373 -34.306 1.00 94.31 560 TYR A N 1
ATOM 4534 C CA . TYR A 1 560 ? 15.696 8.303 -34.501 1.00 94.31 560 TYR A CA 1
ATOM 4535 C C . TYR A 1 560 ? 16.992 7.581 -34.903 1.00 94.31 560 TYR A C 1
ATOM 4537 O O . TYR A 1 560 ? 17.194 6.447 -34.474 1.00 94.31 560 TYR A O 1
ATOM 4545 N N . PRO A 1 561 ? 17.884 8.225 -35.673 1.00 94.00 561 PRO A N 1
ATOM 4546 C CA . PRO A 1 561 ? 17.651 9.493 -36.364 1.00 94.00 561 PRO A CA 1
ATOM 4547 C C . PRO A 1 561 ? 16.631 9.321 -37.519 1.00 94.00 561 PRO A C 1
ATOM 4549 O O . PRO A 1 561 ? 16.220 8.190 -37.822 1.00 94.00 561 PRO A O 1
ATOM 4552 N N . PRO A 1 562 ? 16.158 10.415 -38.144 1.00 90.25 562 PRO A N 1
ATOM 4553 C CA . PRO A 1 562 ? 15.401 10.352 -39.396 1.00 90.25 562 PRO A CA 1
ATOM 4554 C C . PRO A 1 562 ? 16.085 9.470 -40.451 1.00 90.25 562 PRO A C 1
ATOM 4556 O O . PRO A 1 562 ? 17.304 9.332 -40.455 1.00 90.25 562 PRO A O 1
ATOM 4559 N N . ALA A 1 563 ? 15.302 8.859 -41.341 1.00 87.69 563 ALA A N 1
ATOM 4560 C CA . ALA A 1 563 ? 15.789 7.928 -42.357 1.00 87.69 563 ALA A CA 1
ATOM 4561 C C . ALA A 1 563 ? 16.956 8.476 -43.206 1.00 87.69 563 ALA A C 1
ATOM 4563 O O . ALA A 1 563 ? 17.951 7.758 -43.338 1.00 87.69 563 ALA A O 1
ATOM 4564 N N . PRO A 1 564 ? 16.921 9.736 -43.691 1.00 86.88 564 PRO A N 1
ATOM 4565 C CA . PRO A 1 564 ? 18.048 10.315 -44.419 1.00 86.88 564 PRO A CA 1
ATOM 4566 C C . PRO A 1 564 ? 19.339 10.362 -43.604 1.00 86.88 564 PRO A C 1
ATOM 4568 O O . PRO A 1 564 ? 20.410 10.252 -44.183 1.00 86.88 564 PRO A O 1
ATOM 4571 N N . ASP A 1 565 ? 19.264 10.438 -42.279 1.00 92.00 565 ASP A N 1
ATOM 4572 C CA . ASP A 1 565 ? 20.412 10.720 -41.418 1.00 92.00 565 ASP A CA 1
ATOM 4573 C C . ASP A 1 565 ? 21.079 9.456 -40.857 1.00 92.00 565 ASP A C 1
ATOM 4575 O O . ASP A 1 565 ? 22.136 9.542 -40.244 1.00 92.00 565 ASP A O 1
ATOM 4579 N N . VAL A 1 566 ? 20.506 8.263 -41.046 1.00 93.44 566 VAL A N 1
ATOM 4580 C CA . VAL A 1 566 ? 21.035 7.026 -40.429 1.00 93.44 566 VAL A CA 1
ATOM 4581 C C . VAL A 1 566 ? 22.500 6.781 -40.794 1.00 93.44 566 VAL A C 1
ATOM 4583 O O . VAL A 1 566 ? 23.300 6.471 -39.919 1.00 93.44 566 VAL A O 1
ATOM 4586 N N . PHE A 1 567 ? 22.865 6.978 -42.061 1.00 94.00 567 PHE A N 1
ATOM 4587 C CA . PHE A 1 567 ? 24.231 6.779 -42.558 1.00 94.00 567 PHE A CA 1
ATOM 4588 C C . PHE A 1 567 ? 25.061 8.069 -42.603 1.00 94.00 567 PHE A C 1
ATOM 4590 O O . PHE A 1 567 ? 26.117 8.096 -43.228 1.00 94.00 567 PHE A O 1
ATOM 4597 N N . HIS A 1 568 ? 24.607 9.150 -41.959 1.00 95.19 568 HIS A N 1
ATOM 4598 C CA . HIS A 1 568 ? 25.235 10.470 -42.067 1.00 95.19 568 HIS A CA 1
ATOM 4599 C C . HIS A 1 568 ? 26.715 10.475 -41.651 1.00 95.19 568 HIS A C 1
ATOM 4601 O O . HIS A 1 568 ? 27.518 11.106 -42.331 1.00 95.19 568 HIS A O 1
ATOM 4607 N N . ALA A 1 569 ? 27.097 9.701 -40.626 1.00 96.88 569 ALA A N 1
ATOM 4608 C CA . ALA A 1 569 ? 28.497 9.536 -40.221 1.00 96.88 569 ALA A CA 1
ATOM 4609 C C . ALA A 1 569 ? 29.399 9.022 -41.357 1.00 96.88 569 ALA A C 1
ATOM 4611 O O . ALA A 1 569 ? 30.476 9.563 -41.568 1.00 96.88 569 ALA A O 1
ATOM 4612 N N . LEU A 1 570 ? 28.939 8.027 -42.125 1.00 96.88 570 LEU A N 1
ATOM 4613 C CA . LEU A 1 570 ? 29.693 7.481 -43.260 1.00 96.88 570 LEU A CA 1
ATOM 4614 C C . LEU A 1 570 ? 29.712 8.446 -44.454 1.00 96.88 570 LEU A C 1
ATOM 4616 O O . LEU A 1 570 ? 30.671 8.467 -45.216 1.00 96.88 570 LEU A O 1
ATOM 4620 N N . ARG A 1 571 ? 28.661 9.262 -44.621 1.00 95.25 571 ARG A N 1
ATOM 4621 C CA . ARG A 1 571 ? 28.602 10.264 -45.699 1.00 95.25 571 ARG A CA 1
ATOM 4622 C C . ARG A 1 571 ? 29.538 11.443 -45.472 1.00 95.25 571 ARG A C 1
ATOM 4624 O O . ARG A 1 571 ? 30.074 11.976 -46.434 1.00 95.25 571 ARG A O 1
ATOM 4631 N N . LEU A 1 572 ? 29.698 11.862 -44.219 1.00 96.69 572 LEU A N 1
ATOM 4632 C CA . LEU A 1 572 ? 30.561 12.985 -43.853 1.00 96.69 572 LEU A CA 1
ATOM 4633 C C . LEU A 1 572 ? 32.036 12.603 -43.733 1.00 96.69 572 LEU A C 1
ATOM 4635 O O . LEU A 1 572 ? 32.877 13.498 -43.710 1.00 96.69 572 LEU A O 1
ATOM 4639 N N . THR A 1 573 ? 32.341 11.311 -43.627 1.00 97.38 573 THR A N 1
ATOM 4640 C CA . THR A 1 573 ? 33.703 10.824 -43.413 1.00 97.38 573 THR A CA 1
ATOM 4641 C C . THR A 1 573 ? 33.974 9.640 -44.345 1.00 97.38 573 THR A C 1
ATOM 4643 O O . THR A 1 573 ? 33.743 8.500 -43.934 1.00 97.38 573 THR A O 1
ATOM 4646 N N . PRO A 1 574 ? 34.428 9.880 -45.593 1.00 96.81 574 PRO A N 1
ATOM 4647 C CA . PRO A 1 574 ? 34.860 8.825 -46.517 1.00 96.81 574 PRO A CA 1
ATOM 4648 C C . PRO A 1 574 ? 35.880 7.879 -45.874 1.00 96.81 574 PRO A C 1
ATOM 4650 O O . PRO A 1 574 ? 36.673 8.310 -45.033 1.00 96.81 574 PRO A O 1
ATOM 4653 N N . LEU A 1 575 ? 35.872 6.593 -46.247 1.00 97.88 575 LEU A N 1
ATOM 4654 C CA . LEU A 1 575 ? 36.721 5.571 -45.612 1.00 97.88 575 LEU A CA 1
ATOM 4655 C C . LEU A 1 575 ? 38.211 5.925 -45.728 1.00 97.88 575 LEU A C 1
ATOM 4657 O O . LEU A 1 575 ? 38.975 5.789 -44.769 1.00 97.88 575 LEU A O 1
ATOM 4661 N N . SER A 1 576 ? 38.617 6.417 -46.895 1.00 96.31 576 SER A N 1
ATOM 4662 C CA . SER A 1 576 ? 39.967 6.908 -47.183 1.00 96.31 576 SER A CA 1
ATOM 4663 C C . SER A 1 576 ? 40.424 8.004 -46.209 1.00 96.31 576 SER A C 1
ATOM 4665 O O . SER A 1 576 ? 41.570 7.975 -45.750 1.00 96.31 576 SER A O 1
ATOM 4667 N N . GLU A 1 577 ? 39.519 8.893 -45.800 1.00 96.81 577 GLU A N 1
ATOM 4668 C CA . GLU A 1 577 ? 39.794 10.045 -44.933 1.00 96.81 577 GLU A CA 1
ATOM 4669 C C . GLU A 1 577 ? 39.726 9.732 -43.429 1.00 96.81 577 GLU A C 1
ATOM 4671 O O . GLU A 1 577 ? 40.150 10.549 -42.607 1.00 96.81 577 GLU A O 1
ATOM 4676 N N . VAL A 1 578 ? 39.239 8.547 -43.035 1.00 98.25 578 VAL A N 1
ATOM 4677 C CA . VAL A 1 578 ? 39.150 8.169 -41.616 1.00 98.25 578 VAL A CA 1
ATOM 4678 C C . VAL A 1 578 ? 40.541 8.186 -40.970 1.00 98.25 578 VAL A C 1
ATOM 4680 O O . VAL A 1 578 ? 41.478 7.495 -41.393 1.00 98.25 578 VAL A O 1
ATOM 4683 N N . LYS A 1 579 ? 40.674 8.968 -39.895 1.00 98.00 579 LYS A N 1
ATOM 4684 C CA . LYS A 1 579 ? 41.878 9.027 -39.049 1.00 98.00 579 LYS A CA 1
ATOM 4685 C C . LYS A 1 579 ? 41.588 8.827 -37.563 1.00 98.00 579 LYS A C 1
ATOM 4687 O O . LYS A 1 579 ? 42.470 8.387 -36.828 1.00 98.00 579 LYS A O 1
ATOM 4692 N N . VAL A 1 580 ? 40.346 9.051 -37.132 1.00 98.56 580 VAL A N 1
ATOM 4693 C CA . VAL A 1 580 ? 39.866 8.728 -35.781 1.00 98.56 580 VAL A CA 1
ATOM 4694 C C . VAL A 1 580 ? 38.505 8.043 -35.879 1.00 98.56 580 VAL A C 1
ATOM 4696 O O . VAL A 1 580 ? 37.676 8.454 -36.685 1.00 98.56 580 VAL A O 1
ATOM 4699 N N . LEU A 1 581 ? 38.244 7.041 -35.040 1.00 98.50 581 LEU A N 1
ATOM 4700 C CA . LEU A 1 581 ? 36.914 6.460 -34.845 1.00 98.50 581 LEU A CA 1
ATOM 4701 C C . LEU A 1 581 ? 36.510 6.604 -33.377 1.00 98.50 581 LEU A C 1
ATOM 4703 O O . LEU A 1 581 ? 37.189 6.084 -32.493 1.00 98.50 581 LEU A O 1
ATOM 4707 N N . ILE A 1 582 ? 35.386 7.274 -33.123 1.00 98.25 582 ILE A N 1
ATOM 4708 C CA . ILE A 1 582 ? 34.757 7.370 -31.798 1.00 98.25 582 ILE A CA 1
ATOM 4709 C C . ILE A 1 582 ? 33.461 6.563 -31.836 1.00 98.25 582 ILE A C 1
ATOM 4711 O O . ILE A 1 582 ? 32.642 6.743 -32.739 1.00 98.25 582 ILE A O 1
ATOM 4715 N N . LEU A 1 583 ? 33.271 5.683 -30.850 1.00 94.06 583 LEU A N 1
ATOM 4716 C CA . LEU A 1 583 ? 32.136 4.765 -30.830 1.00 94.06 583 LEU A CA 1
ATOM 4717 C C . LEU A 1 583 ? 31.121 5.104 -29.729 1.00 94.06 583 LEU A C 1
ATOM 4719 O O . LEU A 1 583 ? 31.407 5.004 -28.535 1.00 94.06 583 LEU A O 1
ATOM 4723 N N . GLY A 1 584 ? 29.905 5.448 -30.147 1.00 92.00 584 GLY A N 1
ATOM 4724 C CA . GLY A 1 584 ? 28.714 5.541 -29.306 1.00 92.00 584 GLY A CA 1
ATOM 4725 C C . GLY A 1 584 ? 27.952 4.216 -29.196 1.00 92.00 584 GLY A C 1
ATOM 4726 O O . GLY A 1 584 ? 28.147 3.277 -29.977 1.00 92.00 584 GLY A O 1
ATOM 4727 N N . GLN A 1 585 ? 27.050 4.137 -28.219 1.00 89.75 585 GLN A N 1
ATOM 4728 C CA . GLN A 1 585 ? 26.167 2.983 -28.034 1.00 89.75 585 GLN A CA 1
ATOM 4729 C C . GLN A 1 585 ? 24.974 3.045 -29.001 1.00 89.75 585 GLN A C 1
ATOM 4731 O O . GLN A 1 585 ? 24.864 2.209 -29.897 1.00 89.75 585 GLN A O 1
ATOM 4736 N N . ASP A 1 586 ? 24.115 4.049 -28.838 1.00 91.12 586 ASP A N 1
ATOM 4737 C CA . ASP A 1 586 ? 22.924 4.312 -29.642 1.00 91.12 586 ASP A CA 1
ATOM 4738 C C . ASP A 1 586 ? 22.687 5.831 -29.799 1.00 91.12 586 ASP A C 1
ATOM 4740 O O . ASP A 1 586 ? 23.256 6.632 -29.048 1.00 91.12 586 ASP A O 1
ATOM 4744 N N . PRO A 1 587 ? 21.872 6.275 -30.777 1.00 94.44 587 PRO A N 1
ATOM 4745 C CA . PRO A 1 587 ? 21.601 7.690 -30.983 1.00 94.44 587 PRO A CA 1
ATOM 4746 C C . PRO A 1 587 ? 20.813 8.291 -29.812 1.00 94.44 587 PRO A C 1
ATOM 4748 O O . PRO A 1 587 ? 20.091 7.598 -29.096 1.00 94.44 587 PRO A O 1
ATOM 4751 N N . TYR A 1 588 ? 20.848 9.616 -29.659 1.00 92.81 588 TYR A N 1
ATOM 4752 C CA . TYR A 1 588 ? 19.972 10.285 -28.697 1.00 92.81 588 TYR A CA 1
ATOM 4753 C C . TYR A 1 588 ? 18.486 10.031 -29.011 1.00 92.81 588 TYR A C 1
ATOM 4755 O O . TYR A 1 588 ? 17.986 10.331 -30.094 1.00 92.81 588 TYR A O 1
ATOM 4763 N N . HIS A 1 589 ? 17.749 9.522 -28.025 1.00 90.56 589 HIS A N 1
ATOM 4764 C CA . HIS A 1 589 ? 16.366 9.061 -28.187 1.00 90.56 589 HIS A CA 1
ATOM 4765 C C . HIS A 1 589 ? 15.300 10.165 -28.003 1.00 90.56 589 HIS A C 1
ATOM 4767 O O . HIS A 1 589 ? 14.102 9.865 -27.886 1.00 90.56 589 HIS A O 1
ATOM 4773 N N . GLY A 1 590 ? 15.704 11.434 -27.886 1.00 85.00 590 GLY A N 1
ATOM 4774 C CA . GLY A 1 590 ? 14.803 12.579 -27.756 1.00 85.00 590 GLY A CA 1
ATOM 4775 C C . GLY A 1 590 ? 14.493 13.268 -29.097 1.00 85.00 590 GLY A C 1
ATOM 4776 O O . GLY A 1 590 ? 15.281 13.186 -30.038 1.00 85.00 590 GLY A O 1
ATOM 4777 N N . PRO A 1 591 ? 13.347 13.971 -29.210 1.00 85.69 591 PRO A N 1
ATOM 4778 C CA . PRO A 1 591 ? 12.920 14.589 -30.467 1.00 85.69 591 PRO A CA 1
ATOM 4779 C C . PRO A 1 591 ? 13.917 15.584 -31.066 1.00 85.69 591 PRO A C 1
ATOM 4781 O O . PRO A 1 591 ? 14.233 16.611 -30.459 1.00 85.69 591 PRO A O 1
ATOM 4784 N N . GLY A 1 592 ? 14.358 15.291 -32.292 1.00 87.19 592 GLY A N 1
ATOM 4785 C CA . GLY A 1 592 ? 15.286 16.121 -33.062 1.00 87.19 592 GLY A CA 1
ATOM 4786 C C . GLY A 1 592 ? 16.682 16.232 -32.449 1.00 87.19 592 GLY A C 1
ATOM 4787 O O . GLY A 1 592 ? 17.350 17.227 -32.697 1.00 87.19 592 GLY A O 1
ATOM 4788 N N . GLN A 1 593 ? 17.084 15.284 -31.595 1.00 91.19 593 GLN A N 1
ATOM 4789 C CA . GLN A 1 593 ? 18.432 15.256 -31.020 1.00 91.19 593 GLN A CA 1
ATOM 4790 C C . GLN A 1 593 ? 19.409 14.456 -31.879 1.00 91.19 593 GLN A C 1
ATOM 4792 O O . GLN A 1 593 ? 20.533 14.893 -32.064 1.00 91.19 593 GLN A O 1
ATOM 4797 N N . ALA A 1 594 ? 19.005 13.291 -32.387 1.00 93.75 594 ALA A N 1
ATOM 4798 C CA . ALA A 1 594 ? 19.879 12.466 -33.210 1.00 93.75 594 ALA A CA 1
ATOM 4799 C C . ALA A 1 594 ? 19.820 12.868 -34.686 1.00 93.75 594 ALA A C 1
ATOM 4801 O O . ALA A 1 594 ? 18.735 13.008 -35.252 1.00 93.75 594 ALA A O 1
ATOM 4802 N N . HIS A 1 595 ? 21.002 12.951 -35.295 1.00 94.94 595 HIS A N 1
ATOM 4803 C CA . HIS A 1 595 ? 21.217 13.307 -36.703 1.00 94.94 595 HIS A CA 1
ATOM 4804 C C . HIS A 1 595 ? 22.308 12.457 -37.377 1.00 94.94 595 HIS A C 1
ATOM 4806 O O . HIS A 1 595 ? 22.994 12.899 -38.290 1.00 94.94 595 HIS A O 1
ATOM 4812 N N . GLY A 1 596 ? 22.495 11.227 -36.887 1.00 93.62 596 GLY A N 1
ATOM 4813 C CA . GLY A 1 596 ? 23.398 10.236 -37.486 1.00 93.62 596 GLY A CA 1
ATOM 4814 C C . GLY A 1 596 ? 24.830 10.205 -36.953 1.00 93.62 596 GLY A C 1
ATOM 4815 O O . GLY A 1 596 ? 25.510 9.207 -37.157 1.00 93.62 596 GLY A O 1
ATOM 4816 N N . LEU A 1 597 ? 25.268 11.231 -36.220 1.00 97.50 597 LEU A N 1
ATOM 4817 C CA . LEU A 1 597 ? 26.579 11.280 -35.561 1.00 97.50 597 LEU A CA 1
ATOM 4818 C C . LEU A 1 597 ? 26.469 10.895 -34.075 1.00 97.50 597 LEU A C 1
ATOM 4820 O O . LEU A 1 597 ? 25.592 11.396 -33.363 1.00 97.50 597 LEU A O 1
ATOM 4824 N N . SER A 1 598 ? 27.350 10.016 -33.580 1.00 95.94 598 SER A N 1
ATOM 4825 C CA . SER A 1 598 ? 27.439 9.706 -32.143 1.00 95.94 598 SER A CA 1
ATOM 4826 C C . SER A 1 598 ? 27.847 10.935 -31.331 1.00 95.94 598 SER A C 1
ATOM 4828 O O . SER A 1 598 ? 28.649 11.743 -31.794 1.00 95.94 598 SER A O 1
ATOM 4830 N N . PHE A 1 599 ? 27.321 11.061 -30.111 1.00 95.06 599 PHE A N 1
ATOM 4831 C CA . PHE A 1 599 ? 27.610 12.167 -29.188 1.00 95.06 599 PHE A CA 1
ATOM 4832 C C . PHE A 1 599 ? 27.315 13.576 -29.721 1.00 95.06 599 PHE A C 1
ATOM 4834 O O . PHE A 1 599 ? 27.693 14.539 -29.071 1.00 95.06 599 PHE A O 1
ATOM 4841 N N . SER A 1 600 ? 26.582 13.726 -30.825 1.00 96.25 600 SER A N 1
ATOM 4842 C CA . SER A 1 600 ? 26.304 15.025 -31.438 1.00 96.25 600 SER A CA 1
ATOM 4843 C C . SER A 1 600 ? 24.808 15.334 -31.502 1.00 96.25 600 SER A C 1
ATOM 4845 O O . SER A 1 600 ? 23.981 14.427 -31.623 1.00 96.25 600 SER A O 1
ATOM 4847 N N . VAL A 1 601 ? 24.471 16.623 -31.418 1.00 94.94 601 VAL A N 1
ATOM 4848 C CA . VAL A 1 601 ? 23.116 17.150 -31.624 1.00 94.94 601 VAL A CA 1
ATOM 4849 C C . VAL A 1 601 ? 23.141 18.310 -32.629 1.00 94.94 601 VAL A C 1
ATOM 4851 O O . VAL A 1 601 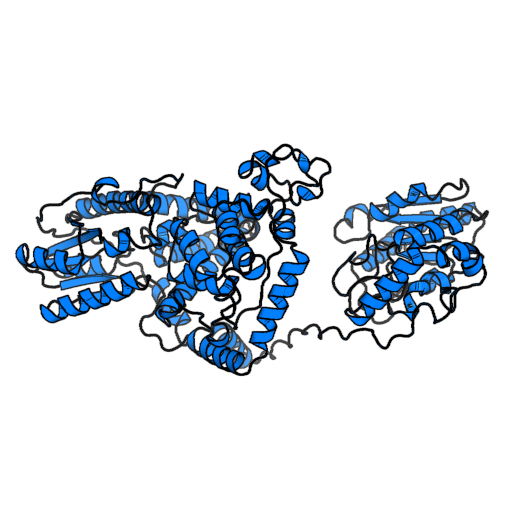? 24.114 19.058 -32.622 1.00 94.94 601 VAL A O 1
ATOM 4854 N N . PRO A 1 602 ? 22.093 18.511 -33.450 1.00 92.88 602 PRO A N 1
ATOM 4855 C CA . PRO A 1 602 ? 22.016 19.655 -34.359 1.00 92.88 602 PRO A CA 1
ATOM 4856 C C . PRO A 1 602 ? 22.131 21.006 -33.649 1.00 92.88 602 PRO A C 1
ATOM 4858 O O . PRO A 1 602 ? 21.757 21.144 -32.477 1.00 92.88 602 PRO A O 1
ATOM 4861 N N . GLU A 1 603 ? 22.568 22.025 -34.386 1.00 89.81 603 GLU A N 1
ATOM 4862 C CA . GLU A 1 603 ? 22.649 23.398 -33.891 1.00 89.81 603 GLU A CA 1
ATOM 4863 C C . GLU A 1 603 ? 21.310 23.896 -33.302 1.00 89.81 603 GLU A C 1
ATOM 4865 O O . GLU A 1 603 ? 20.214 23.542 -33.748 1.00 89.81 603 GLU A O 1
ATOM 4870 N N . GLY A 1 604 ? 21.391 24.679 -32.221 1.00 84.62 604 GLY A N 1
ATOM 4871 C CA . GLY A 1 604 ? 20.224 25.180 -31.486 1.00 84.62 604 GLY A CA 1
ATOM 4872 C C . GLY A 1 604 ? 19.530 24.154 -30.575 1.00 84.62 604 GLY A C 1
ATOM 4873 O O . GLY A 1 604 ? 18.568 24.502 -29.881 1.00 84.62 604 GLY A O 1
ATOM 4874 N N . LYS A 1 605 ? 19.990 22.894 -30.524 1.00 88.06 605 LYS A N 1
ATOM 4875 C CA . LYS A 1 605 ? 19.508 21.906 -29.544 1.00 88.06 605 LYS A CA 1
ATOM 4876 C C . LYS A 1 605 ? 20.275 22.005 -28.221 1.00 88.06 605 LYS A C 1
ATOM 4878 O O . LYS A 1 605 ? 21.480 22.238 -28.230 1.00 88.06 605 LYS A O 1
ATOM 4883 N N . PRO A 1 606 ? 19.612 21.769 -27.070 1.00 87.38 606 PRO A N 1
ATOM 4884 C CA . PRO A 1 606 ? 20.307 21.688 -25.791 1.00 87.38 606 PRO A CA 1
ATOM 4885 C C . PRO A 1 606 ? 21.378 20.592 -25.809 1.00 87.38 606 PRO A C 1
ATOM 4887 O O . PRO A 1 606 ? 21.070 19.436 -26.114 1.00 87.38 606 PRO A O 1
ATOM 4890 N N . VAL A 1 607 ? 22.606 20.961 -25.440 1.00 90.75 607 VAL A N 1
ATOM 4891 C CA . VAL A 1 607 ? 23.756 20.054 -25.341 1.00 90.75 607 VAL A CA 1
ATOM 4892 C C . VAL A 1 607 ? 23.465 18.982 -24.278 1.00 90.75 607 VAL A C 1
ATOM 4894 O O . VAL A 1 607 ? 23.218 19.339 -23.122 1.00 90.75 607 VAL A O 1
ATOM 4897 N N . PRO A 1 608 ? 23.457 17.680 -24.620 1.00 90.38 608 PRO A N 1
ATOM 4898 C CA . PRO A 1 608 ? 23.176 16.618 -23.654 1.00 90.38 608 PRO A CA 1
ATOM 4899 C C . PRO A 1 608 ? 24.287 16.463 -22.604 1.00 90.38 608 PRO A C 1
ATOM 4901 O O . PRO A 1 608 ? 25.441 16.759 -22.910 1.00 90.38 608 PRO A O 1
ATOM 4904 N N . PRO A 1 609 ? 23.995 15.917 -21.406 1.00 91.12 609 PRO A N 1
ATOM 4905 C CA . PRO A 1 609 ? 24.980 15.802 -20.325 1.00 91.12 609 PRO A CA 1
ATOM 4906 C C . PRO A 1 609 ? 26.278 15.087 -20.722 1.00 91.12 609 PRO A C 1
ATOM 4908 O O . PRO A 1 609 ? 27.355 15.490 -20.305 1.00 91.12 609 PRO A O 1
ATOM 4911 N N . SER A 1 610 ? 26.203 14.057 -21.570 1.00 91.25 610 SER A N 1
ATOM 4912 C CA . SER A 1 610 ? 27.410 13.369 -22.039 1.00 91.25 610 SER A CA 1
ATOM 4913 C C . SER A 1 610 ? 28.290 14.219 -22.944 1.00 91.25 610 SER A C 1
ATOM 4915 O O . SER A 1 610 ? 29.508 14.138 -22.842 1.00 91.25 610 SER A O 1
ATOM 4917 N N . LEU A 1 611 ? 27.693 15.061 -23.789 1.00 94.19 611 LEU A N 1
ATOM 4918 C CA . LEU A 1 611 ? 28.452 15.994 -24.617 1.00 94.19 611 LEU A CA 1
ATOM 4919 C C . LEU A 1 611 ? 29.015 17.156 -23.786 1.00 94.19 611 LEU A C 1
ATOM 4921 O O . LEU A 1 611 ? 30.126 17.598 -24.042 1.00 94.19 611 LEU A O 1
ATOM 4925 N N . GLN A 1 612 ? 28.303 17.595 -22.741 1.00 94.12 612 GLN A N 1
ATOM 4926 C CA . GLN A 1 612 ? 28.836 18.574 -21.784 1.00 94.12 612 GLN A CA 1
ATOM 4927 C C . GLN A 1 612 ? 30.100 18.050 -21.092 1.00 94.12 612 GLN A C 1
ATOM 4929 O O . GLN A 1 612 ? 31.086 18.771 -21.011 1.00 94.12 612 GLN A O 1
ATOM 4934 N N . ASN A 1 613 ? 30.095 16.787 -20.654 1.00 95.38 613 ASN A N 1
ATOM 4935 C CA . ASN A 1 613 ? 31.274 16.163 -20.051 1.00 95.38 613 ASN A CA 1
ATOM 4936 C C . ASN A 1 613 ? 32.432 16.033 -21.053 1.00 95.38 613 ASN A C 1
ATOM 4938 O O . ASN A 1 613 ? 33.576 16.267 -20.685 1.00 95.38 613 ASN A O 1
ATOM 4942 N N . ILE A 1 614 ? 32.147 15.702 -22.319 1.00 95.75 614 ILE A N 1
ATOM 4943 C CA . ILE A 1 614 ? 33.159 15.691 -23.389 1.00 95.75 614 ILE A CA 1
ATOM 4944 C C . ILE A 1 614 ? 33.786 17.083 -23.557 1.00 95.75 614 ILE A C 1
ATOM 4946 O O . ILE A 1 614 ? 35.004 17.193 -23.584 1.00 95.75 614 ILE A O 1
ATOM 4950 N N . PHE A 1 615 ? 32.976 18.141 -23.620 1.00 95.44 615 PHE A N 1
ATOM 4951 C CA . PHE A 1 615 ? 33.462 19.518 -23.746 1.00 95.44 615 PHE A CA 1
ATOM 4952 C C . PHE A 1 615 ? 34.285 19.984 -22.542 1.00 95.44 615 PHE A C 1
ATOM 4954 O O . PHE A 1 615 ? 35.321 20.611 -22.733 1.00 95.44 615 PHE A O 1
ATOM 4961 N N . GLN A 1 616 ? 33.873 19.627 -21.324 1.00 94.62 616 GLN A N 1
ATOM 4962 C CA . GLN A 1 616 ? 34.658 19.898 -20.116 1.00 94.62 616 GLN A CA 1
ATOM 4963 C C . GLN A 1 616 ? 36.013 19.180 -20.142 1.00 94.62 616 GLN A C 1
ATOM 4965 O O . GLN A 1 616 ? 37.023 19.764 -19.763 1.00 94.62 616 GLN A O 1
ATOM 4970 N N . GLU A 1 617 ? 36.053 17.931 -20.618 1.00 96.31 617 GLU A N 1
ATOM 4971 C CA . GLU A 1 617 ? 37.313 17.195 -20.745 1.00 96.31 617 GLU A CA 1
ATOM 4972 C C . GLU A 1 617 ? 38.213 17.781 -21.841 1.00 96.31 617 GLU A C 1
ATOM 4974 O O . GLU A 1 617 ? 39.415 17.847 -21.634 1.00 96.31 617 GLU A O 1
ATOM 4979 N N . ILE A 1 618 ? 37.671 18.258 -22.970 1.00 95.00 618 ILE A N 1
ATOM 4980 C CA . ILE A 1 618 ? 38.464 18.955 -24.005 1.00 95.00 618 ILE A CA 1
ATOM 4981 C C . ILE A 1 618 ? 39.155 20.186 -23.423 1.00 95.00 618 ILE A C 1
ATOM 4983 O O . ILE A 1 618 ? 40.354 20.372 -23.628 1.00 95.00 618 ILE A O 1
ATOM 4987 N N . GLU A 1 619 ? 38.411 21.011 -22.687 1.00 95.44 619 GLU A N 1
ATOM 4988 C CA . GLU A 1 619 ? 38.947 22.224 -22.070 1.00 95.44 619 GLU A CA 1
ATOM 4989 C C . GLU A 1 619 ? 40.037 21.894 -21.045 1.00 95.44 619 GLU A C 1
ATOM 4991 O O . GLU A 1 619 ? 41.097 22.519 -21.044 1.00 95.44 619 GLU A O 1
ATOM 4996 N N . ALA A 1 620 ? 39.826 20.861 -20.226 1.00 95.50 620 ALA A N 1
ATOM 4997 C CA . ALA A 1 620 ? 40.810 20.407 -19.246 1.00 95.50 620 ALA A CA 1
ATOM 4998 C C . ALA A 1 620 ? 42.050 19.734 -19.872 1.00 95.50 620 ALA A C 1
ATOM 5000 O O . ALA A 1 620 ? 43.144 19.828 -19.313 1.00 95.50 620 ALA A O 1
ATOM 5001 N N . ASP A 1 621 ? 41.888 19.032 -20.996 1.00 96.56 621 ASP A N 1
ATOM 5002 C CA . ASP A 1 621 ? 42.948 18.278 -21.680 1.00 96.56 621 ASP A CA 1
ATOM 5003 C C . ASP A 1 621 ? 43.824 19.182 -22.563 1.00 96.56 621 ASP A C 1
ATOM 5005 O O . ASP A 1 621 ? 45.050 19.090 -22.533 1.00 96.56 621 ASP A O 1
ATOM 5009 N N . LEU A 1 622 ? 43.204 20.088 -23.327 1.00 94.06 622 LEU A N 1
ATOM 5010 C CA . LEU A 1 622 ? 43.875 20.901 -24.349 1.00 94.06 622 LEU A CA 1
ATOM 5011 C C . LEU A 1 622 ? 43.984 22.391 -23.998 1.00 94.06 622 LEU A C 1
ATOM 5013 O O . LEU A 1 622 ? 44.705 23.117 -24.679 1.00 94.06 622 LEU A O 1
ATOM 5017 N N . GLY A 1 623 ? 43.272 22.868 -22.972 1.00 91.06 623 GLY A N 1
ATOM 5018 C CA . GLY A 1 623 ? 43.238 24.289 -22.614 1.00 91.06 623 GLY A CA 1
ATOM 5019 C C . GLY A 1 623 ? 42.497 25.172 -23.625 1.00 91.06 623 GLY A C 1
ATOM 5020 O O . GLY A 1 623 ? 42.692 26.387 -23.627 1.00 91.06 623 GLY A O 1
ATOM 5021 N N . VAL A 1 624 ? 41.674 24.581 -24.499 1.00 87.06 624 VAL A N 1
ATOM 5022 C CA . VAL A 1 624 ? 40.878 25.303 -25.504 1.00 87.06 624 VAL A CA 1
ATOM 5023 C C . VAL A 1 624 ? 39.406 25.358 -25.088 1.00 87.06 624 VAL A C 1
ATOM 5025 O O . VAL A 1 624 ? 38.866 24.348 -24.632 1.00 87.06 624 VAL A O 1
ATOM 5028 N N . PRO A 1 625 ? 38.726 26.507 -25.240 1.00 83.19 625 PRO A N 1
ATOM 5029 C CA . PRO A 1 625 ? 37.317 26.609 -24.891 1.00 83.19 625 PRO A CA 1
ATOM 5030 C C . PRO A 1 625 ? 36.467 25.762 -25.853 1.00 83.19 625 PRO A C 1
ATOM 5032 O O . PRO A 1 625 ? 36.720 25.764 -27.062 1.00 83.19 625 PRO A O 1
ATOM 5035 N N . PRO A 1 626 ? 35.428 25.065 -25.364 1.00 78.12 626 PRO A N 1
ATOM 5036 C CA . PRO A 1 626 ? 34.585 24.251 -26.223 1.00 78.12 626 PRO A CA 1
ATOM 5037 C C . PRO A 1 626 ? 33.762 25.123 -27.176 1.00 78.12 626 PRO A C 1
ATOM 5039 O O . PRO A 1 626 ? 33.266 26.191 -26.810 1.00 78.12 626 PRO A O 1
ATOM 5042 N N . ALA A 1 627 ? 33.563 24.643 -28.405 1.00 77.19 627 ALA A N 1
ATOM 5043 C CA . ALA A 1 627 ? 32.731 25.343 -29.377 1.00 77.19 627 ALA A CA 1
ATOM 5044 C C . ALA A 1 627 ? 31.284 25.522 -28.859 1.00 77.19 627 ALA A C 1
ATOM 5046 O O . ALA A 1 627 ? 30.739 24.621 -28.215 1.00 77.19 627 ALA A O 1
ATOM 5047 N N . PRO A 1 628 ? 30.597 26.626 -29.210 1.00 74.94 628 PRO A N 1
ATOM 5048 C CA . PRO A 1 628 ? 29.260 26.940 -28.695 1.00 74.94 628 PRO A CA 1
ATOM 5049 C C . PRO A 1 628 ? 28.142 26.029 -29.240 1.00 74.94 628 PRO A C 1
ATOM 5051 O O . PRO A 1 628 ? 26.982 26.182 -28.857 1.00 74.94 628 PRO A O 1
ATOM 5054 N N . SER A 1 629 ? 28.467 25.085 -30.131 1.00 88.06 629 SER A N 1
ATOM 5055 C CA . SER A 1 629 ? 27.513 24.190 -30.788 1.00 88.06 629 SER A CA 1
ATOM 5056 C C . SER A 1 629 ? 27.760 22.721 -30.438 1.00 88.06 629 SER A C 1
ATOM 5058 O O . SER A 1 629 ? 28.889 22.223 -30.489 1.00 88.06 629 SER A O 1
ATOM 5060 N N . GLY A 1 630 ? 26.666 22.006 -30.151 1.00 90.38 630 GLY A N 1
ATOM 5061 C CA . GLY A 1 630 ? 26.656 20.552 -29.966 1.00 90.38 630 GLY A CA 1
ATOM 5062 C C . GLY A 1 630 ? 26.777 19.743 -31.268 1.00 90.38 630 GLY A C 1
ATOM 5063 O O . GLY A 1 630 ? 26.801 18.506 -31.229 1.00 90.38 630 GLY A O 1
ATOM 5064 N N . ASP A 1 631 ? 26.849 20.423 -32.415 1.00 95.56 631 ASP A N 1
ATOM 5065 C CA . ASP A 1 631 ? 27.021 19.801 -33.723 1.00 95.56 631 ASP A CA 1
ATOM 5066 C C . ASP A 1 631 ? 28.503 19.489 -33.980 1.00 95.56 631 ASP A C 1
ATOM 5068 O O . ASP A 1 631 ? 29.352 20.381 -34.062 1.00 95.56 631 ASP A O 1
ATOM 5072 N N . LEU A 1 632 ? 28.816 18.199 -34.105 1.00 96.19 632 LEU A N 1
ATOM 5073 C CA . LEU A 1 632 ? 30.168 17.675 -34.285 1.00 96.19 632 LEU A CA 1
ATOM 5074 C C . LEU A 1 632 ? 30.483 17.371 -35.758 1.00 96.19 632 LEU A C 1
ATOM 5076 O O . LEU A 1 632 ? 31.486 16.724 -36.050 1.00 96.19 632 LEU A O 1
ATOM 5080 N N . THR A 1 633 ? 29.683 17.871 -36.706 1.00 96.06 633 THR A N 1
ATOM 5081 C CA . THR A 1 633 ? 29.974 17.785 -38.151 1.00 96.06 633 THR A CA 1
ATOM 5082 C C . THR A 1 633 ? 31.368 18.332 -38.482 1.00 96.06 633 THR A C 1
ATOM 5084 O O . THR A 1 633 ? 32.052 17.813 -39.363 1.00 96.06 633 THR A O 1
ATOM 5087 N N . ARG A 1 634 ? 31.839 19.333 -37.726 1.00 94.31 634 ARG A N 1
ATOM 5088 C CA . ARG A 1 634 ? 33.203 19.877 -37.824 1.00 94.31 634 ARG A CA 1
ATOM 5089 C C . ARG A 1 634 ? 34.306 18.852 -37.529 1.00 94.31 634 ARG A C 1
ATOM 5091 O O . ARG A 1 634 ? 35.385 18.968 -38.094 1.00 94.31 634 ARG A O 1
ATOM 5098 N N . TRP A 1 635 ? 34.051 17.851 -36.685 1.00 96.44 635 TRP A N 1
ATOM 5099 C CA . TRP A 1 635 ? 34.994 16.754 -36.439 1.00 96.44 635 TRP A CA 1
ATOM 5100 C C . TRP A 1 635 ? 34.911 15.719 -37.554 1.00 96.44 635 TRP A C 1
ATOM 5102 O O . TRP A 1 635 ? 35.937 15.268 -38.058 1.00 96.44 635 TRP A O 1
ATOM 5112 N N . ALA A 1 636 ? 33.691 15.387 -37.987 1.00 97.00 636 ALA A N 1
ATOM 5113 C CA . ALA A 1 636 ? 33.466 14.420 -39.059 1.00 97.00 636 ALA A CA 1
ATOM 5114 C C . ALA A 1 636 ? 34.203 14.806 -40.352 1.00 97.00 636 ALA A C 1
ATOM 5116 O O . ALA A 1 636 ? 34.898 13.971 -40.930 1.00 97.00 636 ALA A O 1
ATOM 5117 N N . ARG A 1 637 ? 34.154 16.093 -40.727 1.00 96.06 637 ARG A N 1
ATOM 5118 C CA . ARG A 1 637 ? 34.868 16.656 -41.891 1.00 96.06 637 ARG A CA 1
ATOM 5119 C C . ARG A 1 637 ? 36.396 16.645 -41.775 1.00 96.06 637 ARG A C 1
ATOM 5121 O O . ARG A 1 637 ? 37.074 16.858 -42.767 1.00 96.06 637 ARG A O 1
ATOM 5128 N N . GLN A 1 638 ? 36.940 16.426 -40.580 1.00 97.62 638 GLN A N 1
ATOM 5129 C CA . GLN A 1 638 ? 38.382 16.308 -40.353 1.00 97.62 638 GLN A CA 1
ATOM 5130 C C . GLN A 1 638 ? 38.857 14.847 -40.333 1.00 97.62 638 GLN A C 1
ATOM 5132 O O . GLN A 1 638 ? 40.022 14.602 -40.020 1.00 97.62 638 GLN A O 1
ATOM 5137 N N . GLY A 1 639 ? 37.986 13.873 -40.623 1.00 97.44 639 GLY A N 1
ATOM 5138 C CA . GLY A 1 639 ? 38.331 12.448 -40.585 1.00 97.44 639 GLY A CA 1
ATOM 5139 C C . GLY A 1 639 ? 37.963 11.734 -39.277 1.00 97.44 639 GLY A C 1
ATOM 5140 O O . GLY A 1 639 ? 38.490 10.649 -39.014 1.00 97.44 639 GLY A O 1
ATOM 5141 N N . VAL A 1 640 ? 37.105 12.326 -38.431 1.00 98.50 640 VAL A N 1
ATOM 5142 C CA . VAL A 1 640 ? 36.620 11.701 -37.184 1.00 98.50 640 VAL A CA 1
ATOM 5143 C C . VAL A 1 640 ? 35.289 10.987 -37.423 1.00 98.50 640 VAL A C 1
ATOM 5145 O O . VAL A 1 640 ? 34.222 11.600 -37.425 1.00 98.50 640 VAL A O 1
ATOM 5148 N N . LEU A 1 641 ? 35.328 9.666 -37.565 1.00 98.50 641 LEU A N 1
ATOM 5149 C CA . LEU A 1 641 ? 34.133 8.850 -37.735 1.00 98.50 641 LEU A CA 1
ATOM 5150 C C . LEU A 1 641 ? 33.385 8.688 -36.397 1.00 98.50 641 LEU A C 1
ATOM 5152 O O . LEU A 1 641 ? 33.802 7.930 -35.520 1.00 98.50 641 LEU A O 1
ATOM 5156 N N . LEU A 1 642 ? 32.261 9.396 -36.255 1.00 98.00 642 LEU A N 1
ATOM 5157 C CA . LEU A 1 642 ? 31.379 9.393 -35.077 1.00 98.00 642 LEU A CA 1
ATOM 5158 C C . LEU A 1 642 ? 30.270 8.336 -35.216 1.00 98.00 642 LEU A C 1
ATOM 5160 O O . LEU A 1 642 ? 29.125 8.656 -35.557 1.00 98.00 642 LEU A O 1
ATOM 5164 N N . LEU A 1 643 ? 30.609 7.071 -34.974 1.00 97.44 643 LEU A N 1
ATOM 5165 C CA . LEU A 1 643 ? 29.739 5.922 -35.238 1.00 97.44 643 LEU A CA 1
ATOM 5166 C C . LEU A 1 643 ? 28.966 5.486 -33.986 1.00 97.44 643 LEU A C 1
ATOM 5168 O O . LEU A 1 643 ? 29.524 5.413 -32.899 1.00 97.44 643 LEU A O 1
ATOM 5172 N N . ASN A 1 644 ? 27.691 5.116 -34.129 1.00 95.50 644 ASN A N 1
ATOM 5173 C CA . ASN A 1 644 ? 26.961 4.393 -33.079 1.00 95.50 644 ASN A CA 1
ATOM 5174 C C . ASN A 1 644 ? 26.962 2.892 -33.378 1.00 95.50 644 ASN A C 1
ATOM 5176 O O . ASN A 1 644 ? 26.770 2.506 -34.526 1.00 95.50 644 ASN A O 1
ATOM 5180 N N . SER A 1 645 ? 27.104 2.055 -32.349 1.00 91.62 645 SER A N 1
ATOM 5181 C CA . SER A 1 645 ? 27.070 0.589 -32.484 1.00 91.62 645 SER A CA 1
ATOM 5182 C C . SER A 1 645 ? 25.690 0.052 -32.876 1.00 91.62 645 SER A C 1
ATOM 5184 O O . SER A 1 645 ? 25.569 -0.957 -33.565 1.00 91.62 645 SER A O 1
ATOM 5186 N N . VAL A 1 646 ? 24.636 0.738 -32.437 1.00 95.75 646 VAL A N 1
ATOM 5187 C CA . VAL A 1 646 ? 23.272 0.574 -32.933 1.00 95.75 646 VAL A CA 1
ATOM 5188 C C . VAL A 1 646 ? 22.895 1.889 -33.601 1.00 95.75 646 VAL A C 1
ATOM 5190 O O . VAL A 1 646 ? 22.919 2.927 -32.952 1.00 95.75 646 VAL A O 1
ATOM 5193 N N . MET A 1 647 ? 22.572 1.892 -34.895 1.00 95.62 647 MET A N 1
ATOM 5194 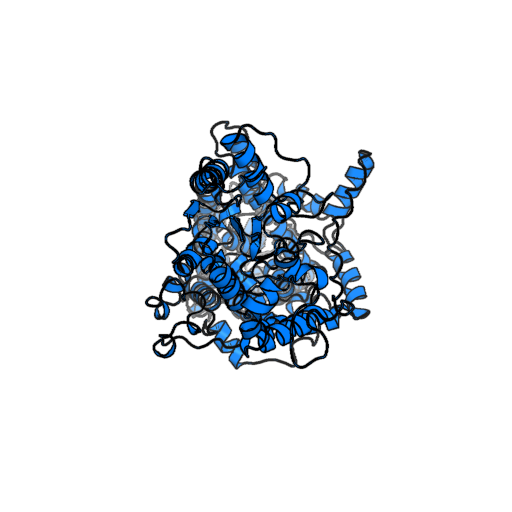C CA . MET A 1 647 ? 22.451 3.151 -35.655 1.00 95.62 647 MET A CA 1
ATOM 5195 C C . MET A 1 647 ? 21.060 3.801 -35.575 1.00 95.62 647 MET A C 1
ATOM 5197 O O . MET A 1 647 ? 20.860 4.899 -36.089 1.00 95.62 647 MET A O 1
ATOM 5201 N N . THR A 1 648 ? 20.087 3.154 -34.922 1.00 96.44 648 THR A N 1
ATOM 5202 C CA . THR A 1 648 ? 18.724 3.685 -34.740 1.00 96.44 648 THR A CA 1
ATOM 5203 C C . THR A 1 648 ? 18.156 3.351 -33.360 1.00 96.44 648 THR A C 1
ATOM 5205 O O . THR A 1 648 ? 18.547 2.365 -32.744 1.00 96.44 648 THR A O 1
ATOM 5208 N N . VAL A 1 649 ? 17.209 4.155 -32.878 1.00 94.94 649 VAL A N 1
ATOM 5209 C CA . VAL A 1 649 ? 16.564 3.993 -31.569 1.00 94.94 649 VAL A CA 1
ATOM 5210 C C . VAL A 1 649 ? 15.117 4.472 -31.608 1.00 94.94 649 VAL A C 1
ATOM 5212 O O . VAL A 1 649 ? 14.771 5.422 -32.311 1.00 94.94 649 VAL A O 1
ATOM 5215 N N . ARG A 1 650 ? 14.252 3.853 -30.814 1.00 93.81 650 ARG A N 1
ATOM 5216 C CA . ARG A 1 650 ? 12.867 4.276 -30.639 1.00 93.81 650 ARG A CA 1
ATOM 5217 C C . ARG A 1 650 ? 12.804 5.440 -29.657 1.00 93.81 650 ARG A C 1
ATOM 5219 O O . ARG A 1 650 ? 13.505 5.476 -28.643 1.00 93.81 650 ARG A O 1
ATOM 5226 N N . ARG A 1 651 ? 11.920 6.402 -29.923 1.00 90.50 651 ARG A N 1
ATOM 5227 C CA . ARG A 1 651 ? 11.716 7.567 -29.051 1.00 90.50 651 ARG A CA 1
ATOM 5228 C C . ARG A 1 651 ? 11.529 7.154 -27.585 1.00 90.50 651 ARG A C 1
ATOM 5230 O O . ARG A 1 651 ? 10.573 6.465 -27.236 1.00 90.50 651 ARG A O 1
ATOM 5237 N N . GLY A 1 652 ? 12.403 7.665 -26.717 1.00 85.88 652 GLY A N 1
ATOM 5238 C CA . GLY A 1 652 ? 12.341 7.447 -25.269 1.00 85.88 652 GLY A CA 1
ATOM 5239 C C . GLY A 1 652 ? 12.655 6.022 -24.798 1.00 85.88 652 GLY A C 1
ATOM 5240 O O . GLY A 1 652 ? 12.370 5.719 -23.641 1.00 85.88 652 GLY A O 1
ATOM 5241 N N . GLN A 1 653 ? 13.201 5.159 -25.660 1.00 86.75 653 GLN A N 1
ATOM 5242 C CA . GLN A 1 653 ? 13.575 3.782 -25.326 1.00 86.75 653 GLN A CA 1
ATOM 5243 C C . GLN A 1 653 ? 15.029 3.516 -25.762 1.00 86.75 653 GLN A C 1
ATOM 5245 O O . GLN A 1 653 ? 15.236 2.975 -26.846 1.00 86.75 653 GLN A O 1
ATOM 5250 N N . PRO A 1 654 ? 16.030 3.912 -24.949 1.00 86.31 654 PRO A N 1
ATOM 5251 C CA . PRO A 1 654 ? 17.436 3.616 -25.228 1.00 86.31 654 PRO A CA 1
ATOM 5252 C C . PRO A 1 654 ? 17.652 2.125 -25.513 1.00 86.31 654 PRO A C 1
ATOM 5254 O O . PRO A 1 654 ? 17.052 1.276 -24.850 1.00 86.31 654 PRO A O 1
ATOM 5257 N N . GLY A 1 655 ? 18.495 1.808 -26.494 1.00 87.44 655 GLY A N 1
ATOM 5258 C CA . GLY A 1 655 ? 18.837 0.433 -26.865 1.00 87.44 655 GLY A CA 1
ATOM 5259 C C . GLY A 1 655 ? 17.694 -0.392 -27.470 1.00 87.44 655 GLY A C 1
ATOM 5260 O O . GLY A 1 655 ? 17.833 -1.604 -27.599 1.00 87.44 655 GLY A O 1
ATOM 5261 N N . SER A 1 656 ? 16.569 0.217 -27.865 1.00 92.25 656 SER A N 1
ATOM 5262 C CA . SER A 1 656 ? 15.391 -0.521 -28.357 1.00 92.25 656 SER A CA 1
ATOM 5263 C C . SER A 1 656 ? 15.639 -1.385 -29.597 1.00 92.25 656 SER A C 1
ATOM 5265 O O . SER A 1 656 ? 14.859 -2.297 -29.860 1.00 92.25 656 SER A O 1
ATOM 5267 N N . HIS A 1 657 ? 16.669 -1.073 -30.388 1.00 94.94 657 HIS A N 1
ATOM 5268 C CA . HIS A 1 657 ? 17.029 -1.803 -31.608 1.00 94.94 657 HIS A CA 1
ATOM 5269 C C . HIS A 1 657 ? 18.306 -2.640 -31.451 1.00 94.94 657 HIS A C 1
ATOM 5271 O O . HIS A 1 657 ? 18.864 -3.091 -32.450 1.00 94.94 657 HIS A O 1
ATOM 5277 N N . ALA A 1 658 ? 18.773 -2.852 -30.218 1.00 92.62 658 ALA A N 1
ATOM 5278 C CA . ALA A 1 658 ? 19.871 -3.773 -29.952 1.00 92.62 658 ALA A CA 1
ATOM 5279 C C . ALA A 1 658 ? 19.492 -5.209 -30.355 1.00 92.62 658 ALA A C 1
ATOM 5281 O O . ALA A 1 658 ? 18.340 -5.628 -30.199 1.00 92.62 658 ALA A O 1
ATOM 5282 N N . GLY A 1 659 ? 20.459 -5.958 -30.885 1.00 91.50 659 GLY A N 1
ATOM 5283 C CA . GLY A 1 659 ? 20.286 -7.344 -31.325 1.00 91.50 659 GLY A CA 1
ATOM 5284 C C . GLY A 1 659 ? 19.444 -7.504 -32.594 1.00 91.50 659 GLY A C 1
ATOM 5285 O O . GLY A 1 659 ? 18.958 -8.598 -32.866 1.00 91.50 659 GLY A O 1
ATOM 5286 N N . ARG A 1 660 ? 19.235 -6.427 -33.363 1.00 95.69 660 ARG A N 1
ATOM 5287 C CA . ARG A 1 660 ? 18.423 -6.442 -34.598 1.00 95.69 660 ARG A CA 1
ATOM 5288 C C . ARG A 1 660 ? 19.245 -6.462 -35.886 1.00 95.69 660 ARG A C 1
ATOM 5290 O O . ARG A 1 660 ? 18.657 -6.442 -36.959 1.00 95.69 660 ARG A O 1
ATOM 5297 N N . GLY A 1 661 ? 20.575 -6.497 -35.782 1.00 93.44 661 GLY A N 1
ATOM 5298 C CA . GLY A 1 661 ? 21.497 -6.604 -36.921 1.00 93.44 661 GLY A CA 1
ATOM 5299 C C . GLY A 1 661 ? 22.429 -5.402 -37.099 1.00 93.44 661 GLY A C 1
ATOM 5300 O O . GLY A 1 661 ? 23.434 -5.514 -37.796 1.00 93.44 661 GLY A O 1
ATOM 5301 N N . TRP A 1 662 ? 22.171 -4.269 -36.432 1.00 95.94 662 TRP A N 1
ATOM 5302 C CA . TRP A 1 662 ? 23.057 -3.099 -36.507 1.00 95.94 662 TRP A CA 1
ATOM 5303 C C . TRP A 1 662 ? 24.467 -3.380 -35.991 1.00 95.94 662 TRP A C 1
ATOM 5305 O O . TRP A 1 662 ? 25.437 -2.859 -36.535 1.00 95.94 662 TRP A O 1
ATOM 5315 N N . GLU A 1 663 ? 24.594 -4.209 -34.959 1.00 94.69 663 GLU A N 1
ATOM 5316 C CA . GLU A 1 663 ? 25.888 -4.552 -34.382 1.00 94.69 663 GLU A CA 1
ATOM 5317 C C . GLU A 1 663 ? 26.772 -5.321 -35.363 1.00 94.69 663 GLU A C 1
ATOM 5319 O O . GLU A 1 663 ? 27.982 -5.128 -35.351 1.00 94.69 663 GLU A O 1
ATOM 5324 N N . GLN A 1 664 ? 26.180 -6.159 -36.218 1.00 95.81 664 GLN A N 1
ATOM 5325 C CA . GLN A 1 664 ? 26.916 -6.879 -37.254 1.00 95.81 664 GLN A CA 1
ATOM 5326 C C . GLN A 1 664 ? 27.391 -5.924 -38.353 1.00 95.81 664 GLN A C 1
ATOM 5328 O O . GLN A 1 664 ? 28.559 -5.965 -38.733 1.00 95.81 664 GLN A O 1
ATOM 5333 N N . PHE A 1 665 ? 26.522 -5.007 -38.787 1.00 96.31 665 PHE A N 1
ATOM 5334 C CA . PHE A 1 665 ? 26.883 -3.993 -39.776 1.00 96.31 665 PHE A CA 1
ATOM 5335 C C . PHE A 1 665 ? 27.999 -3.072 -39.271 1.00 96.31 665 PHE A C 1
ATOM 5337 O O . PHE A 1 665 ? 29.003 -2.861 -39.944 1.00 96.31 665 PHE A O 1
ATOM 5344 N N . THR A 1 666 ? 27.865 -2.549 -38.053 1.00 96.50 666 THR A N 1
ATOM 5345 C CA . THR A 1 666 ? 28.874 -1.657 -37.464 1.00 96.50 666 THR A CA 1
ATOM 5346 C C . THR A 1 666 ? 30.180 -2.386 -37.143 1.00 96.50 666 THR A C 1
ATOM 5348 O O . THR A 1 666 ? 31.243 -1.776 -37.244 1.00 96.50 666 THR A O 1
ATOM 5351 N N . ASP A 1 667 ? 30.144 -3.692 -36.851 1.00 97.19 667 ASP A N 1
ATOM 5352 C CA . ASP A 1 667 ? 31.353 -4.522 -36.765 1.00 97.19 667 ASP A CA 1
ATOM 5353 C C . ASP A 1 667 ? 32.089 -4.591 -38.107 1.00 97.19 667 ASP A C 1
ATOM 5355 O O . ASP A 1 667 ? 33.318 -4.510 -38.126 1.00 97.19 667 ASP A O 1
ATOM 5359 N N . ALA A 1 668 ? 31.367 -4.691 -39.226 1.00 97.44 668 ALA A N 1
ATOM 5360 C CA . ALA A 1 668 ? 31.966 -4.652 -40.557 1.00 97.44 668 ALA A CA 1
ATOM 5361 C C . ALA A 1 668 ? 32.568 -3.276 -40.885 1.00 97.44 668 ALA A C 1
ATOM 5363 O O . ALA A 1 668 ? 33.684 -3.213 -41.399 1.00 97.44 668 ALA A O 1
ATOM 5364 N N . VAL A 1 669 ? 31.908 -2.178 -40.489 1.00 98.00 669 VAL A N 1
ATOM 5365 C CA . VAL A 1 669 ? 32.481 -0.820 -40.588 1.00 98.00 669 VAL A CA 1
ATOM 5366 C C . VAL A 1 669 ? 33.808 -0.732 -39.827 1.00 98.00 669 VAL A C 1
ATOM 5368 O O . VAL A 1 669 ? 34.801 -0.258 -40.373 1.00 98.00 669 VAL A O 1
ATOM 5371 N N . ILE A 1 670 ? 33.862 -1.231 -38.587 1.00 97.94 670 ILE A N 1
ATOM 5372 C CA . ILE A 1 670 ? 35.095 -1.226 -37.780 1.00 97.94 670 ILE A CA 1
ATOM 5373 C C . ILE A 1 670 ? 36.193 -2.063 -38.449 1.00 97.94 670 ILE A C 1
ATOM 5375 O O . ILE A 1 670 ? 37.344 -1.631 -38.478 1.00 97.94 670 ILE A O 1
ATOM 5379 N N . ARG A 1 671 ? 35.857 -3.228 -39.020 1.00 97.94 671 ARG A N 1
ATOM 5380 C CA . ARG A 1 671 ? 36.823 -4.065 -39.752 1.00 97.94 671 ARG A CA 1
ATOM 5381 C C . ARG A 1 671 ? 37.364 -3.376 -41.002 1.00 97.94 671 ARG A C 1
ATOM 5383 O O . ARG A 1 671 ? 38.561 -3.467 -41.241 1.00 97.94 671 ARG A O 1
ATOM 5390 N N . ALA A 1 672 ? 36.518 -2.672 -41.756 1.00 97.69 672 ALA A N 1
ATOM 5391 C CA . ALA A 1 672 ? 36.947 -1.902 -42.922 1.00 97.69 672 ALA A CA 1
ATOM 5392 C C . ALA A 1 672 ? 37.937 -0.794 -42.528 1.00 97.69 672 ALA A C 1
ATOM 5394 O O . ALA A 1 672 ? 38.970 -0.631 -43.167 1.00 97.69 672 ALA A O 1
ATOM 5395 N N . VAL A 1 673 ? 37.680 -0.091 -41.418 1.00 98.06 673 VAL A N 1
ATOM 5396 C CA . VAL A 1 673 ? 38.620 0.909 -40.883 1.00 98.06 673 VAL A CA 1
ATOM 5397 C C . VAL A 1 673 ? 39.918 0.259 -40.394 1.00 98.06 673 VAL A C 1
ATOM 5399 O O . VAL A 1 673 ? 40.994 0.789 -40.648 1.00 98.06 673 VAL A O 1
ATOM 5402 N N . ASN A 1 674 ? 39.838 -0.896 -39.730 1.00 97.81 674 ASN A N 1
ATOM 5403 C CA . ASN A 1 674 ? 41.002 -1.659 -39.266 1.00 97.81 674 ASN A CA 1
ATOM 5404 C C . ASN A 1 674 ? 41.858 -2.240 -40.410 1.00 97.81 674 ASN A C 1
ATOM 5406 O O . ASN A 1 674 ? 43.011 -2.600 -40.201 1.00 97.81 674 ASN A O 1
ATOM 5410 N N . ALA A 1 675 ? 41.298 -2.380 -41.612 1.00 96.81 675 ALA A N 1
ATOM 5411 C CA . ALA A 1 675 ? 42.037 -2.849 -42.779 1.00 96.81 675 ALA A CA 1
ATOM 5412 C C . ALA A 1 675 ? 42.897 -1.748 -43.428 1.00 96.81 675 ALA A C 1
ATOM 5414 O O . ALA A 1 675 ? 43.696 -2.056 -44.308 1.00 96.81 675 ALA A O 1
ATOM 5415 N N . LYS A 1 676 ? 42.749 -0.480 -43.015 1.00 95.88 676 LYS A N 1
ATOM 5416 C CA . LYS A 1 676 ? 43.541 0.633 -43.555 1.00 95.88 676 LYS A CA 1
ATOM 5417 C C . LYS A 1 676 ? 45.010 0.491 -43.181 1.00 95.88 676 LYS A C 1
ATOM 5419 O O . LYS A 1 676 ? 45.338 0.291 -42.015 1.00 95.88 676 LYS A O 1
ATOM 5424 N N . GLU A 1 677 ? 45.891 0.689 -44.155 1.00 94.00 677 GLU A N 1
ATOM 5425 C CA . GLU A 1 677 ? 47.338 0.730 -43.924 1.00 94.00 677 GLU A CA 1
ATOM 5426 C C . GLU A 1 677 ? 47.744 1.963 -43.106 1.00 94.00 677 GLU A C 1
ATOM 5428 O O . GLU A 1 677 ? 48.662 1.897 -42.287 1.00 94.00 677 GLU A O 1
ATOM 5433 N N . GLU A 1 678 ? 47.037 3.088 -43.269 1.00 94.69 678 GLU A N 1
ATOM 5434 C CA . GLU A 1 678 ? 47.322 4.287 -42.489 1.00 94.69 678 GLU A CA 1
ATOM 5435 C C . GLU A 1 678 ? 46.841 4.155 -41.041 1.00 94.69 678 GLU A C 1
ATOM 5437 O O . GLU A 1 678 ? 45.762 3.629 -40.751 1.00 94.69 678 GLU A O 1
ATOM 5442 N N . ARG A 1 679 ? 47.610 4.730 -40.107 1.00 96.81 679 ARG A N 1
ATOM 5443 C CA . ARG A 1 679 ? 47.236 4.768 -38.689 1.00 96.81 679 ARG A CA 1
ATOM 5444 C C . ARG A 1 679 ? 45.864 5.417 -38.500 1.00 96.81 679 ARG A C 1
ATOM 5446 O O . ARG A 1 679 ? 45.601 6.517 -38.988 1.00 96.81 679 ARG A O 1
ATOM 5453 N N . VAL A 1 680 ? 45.039 4.761 -37.691 1.00 98.25 680 VAL A N 1
ATOM 5454 C CA . VAL A 1 680 ? 43.736 5.244 -37.217 1.00 98.25 680 VAL A CA 1
ATOM 5455 C C . VAL A 1 680 ? 43.733 5.126 -35.701 1.00 98.25 680 VAL A C 1
ATOM 5457 O O . VAL A 1 680 ? 44.239 4.141 -35.156 1.00 98.25 680 VAL A O 1
ATOM 5460 N N . VAL A 1 681 ? 43.187 6.133 -35.024 1.00 98.50 681 VAL A N 1
ATOM 5461 C CA . VAL A 1 681 ? 43.032 6.126 -33.567 1.00 98.50 681 VAL A CA 1
ATOM 5462 C C . VAL A 1 681 ? 41.597 5.744 -33.206 1.00 98.50 681 VAL A C 1
ATOM 5464 O O . VAL A 1 681 ? 40.650 6.422 -33.599 1.00 98.50 681 VAL A O 1
ATOM 5467 N N . PHE A 1 682 ? 41.420 4.662 -32.453 1.00 98.38 682 PHE A N 1
ATOM 5468 C CA . PHE A 1 682 ? 40.119 4.185 -31.990 1.00 98.38 682 PHE A CA 1
ATOM 5469 C C . PHE A 1 682 ? 39.888 4.611 -30.544 1.00 98.38 682 PHE A C 1
ATOM 5471 O O . PHE A 1 682 ? 40.624 4.210 -29.644 1.00 98.38 682 PHE A O 1
ATOM 5478 N N . VAL A 1 683 ? 38.838 5.389 -30.310 1.00 97.94 683 VAL A N 1
ATOM 5479 C CA . VAL A 1 683 ? 38.481 5.911 -28.992 1.00 97.94 683 VAL A CA 1
ATOM 5480 C C . VAL A 1 683 ? 37.253 5.166 -28.474 1.00 97.94 683 VAL A C 1
ATOM 5482 O O . VAL A 1 683 ? 36.147 5.284 -29.010 1.00 97.94 683 VAL A O 1
ATOM 5485 N N . LEU A 1 684 ? 37.458 4.365 -27.429 1.00 96.38 684 LEU A N 1
ATOM 5486 C CA . LEU A 1 684 ? 36.476 3.423 -26.899 1.00 96.38 684 LEU A CA 1
ATOM 5487 C C . LEU A 1 684 ? 36.047 3.820 -25.482 1.00 96.38 684 LEU A C 1
ATOM 5489 O O . LEU A 1 684 ? 36.638 3.403 -24.482 1.00 96.38 684 LEU A O 1
ATOM 5493 N N . TRP A 1 685 ? 34.973 4.603 -25.393 1.00 95.44 685 TRP A N 1
ATOM 5494 C CA . TRP A 1 685 ? 34.417 5.056 -24.120 1.00 95.44 685 TRP A CA 1
ATOM 5495 C C . TRP A 1 685 ? 33.394 4.073 -23.541 1.00 95.44 685 TRP A C 1
ATOM 5497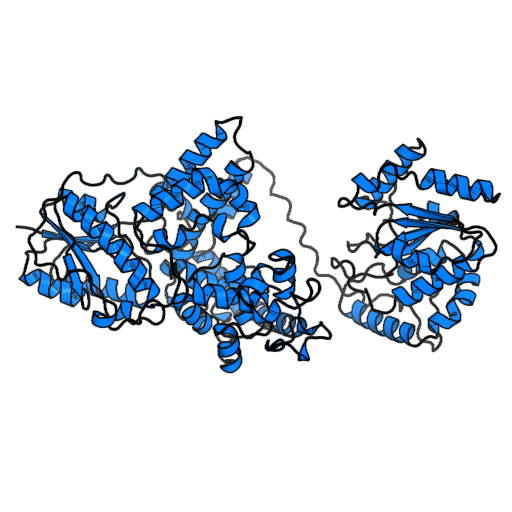 O O . TRP A 1 685 ? 32.334 3.807 -24.112 1.00 95.44 685 TRP A O 1
ATOM 5507 N N . GLY A 1 686 ? 33.682 3.563 -22.345 1.00 91.12 686 GLY A N 1
ATOM 5508 C CA . GLY A 1 686 ? 32.791 2.684 -21.594 1.00 91.12 686 GLY A CA 1
ATOM 5509 C C . GLY A 1 686 ? 32.791 1.221 -22.047 1.00 91.12 686 GLY A C 1
ATOM 5510 O O . GLY A 1 686 ? 33.343 0.835 -23.075 1.00 91.12 686 GLY A O 1
ATOM 5511 N N . GLY A 1 687 ? 32.149 0.366 -21.245 1.00 86.50 687 GLY A N 1
ATOM 5512 C CA . GLY A 1 687 ? 32.203 -1.089 -21.428 1.00 86.50 687 GLY A CA 1
ATOM 5513 C C . GLY A 1 687 ? 31.632 -1.582 -22.761 1.00 86.50 687 GLY A C 1
ATOM 5514 O O . GLY A 1 687 ? 32.096 -2.597 -23.274 1.00 86.50 687 GLY A O 1
ATOM 5515 N N . TYR A 1 688 ? 30.658 -0.874 -23.343 1.00 83.44 688 TYR A N 1
ATOM 5516 C CA . TYR A 1 688 ? 30.087 -1.254 -24.637 1.00 83.44 688 TYR A CA 1
ATOM 5517 C C . TYR A 1 688 ? 31.104 -1.086 -25.771 1.00 83.44 688 TYR A C 1
ATOM 5519 O O . TYR A 1 688 ? 31.352 -2.045 -26.502 1.00 83.44 688 TYR A O 1
ATOM 5527 N N . ALA A 1 689 ? 31.735 0.088 -25.876 1.00 90.00 689 ALA A N 1
ATOM 5528 C CA . ALA A 1 689 ? 32.722 0.359 -26.915 1.00 90.00 689 ALA A CA 1
ATOM 5529 C C . ALA A 1 689 ? 33.980 -0.503 -26.749 1.00 90.00 689 ALA A C 1
ATOM 5531 O O . ALA A 1 689 ? 34.468 -1.088 -27.714 1.00 90.00 689 ALA A O 1
ATOM 5532 N N . ARG A 1 690 ? 34.451 -0.686 -25.509 1.00 91.94 690 ARG A N 1
ATOM 5533 C CA . ARG A 1 690 ? 35.640 -1.501 -25.204 1.00 91.94 690 ARG A CA 1
ATOM 5534 C C . ARG A 1 690 ? 35.524 -2.956 -25.669 1.00 91.94 690 ARG A C 1
ATOM 5536 O O . ARG A 1 690 ? 36.515 -3.539 -26.095 1.00 91.94 690 ARG A O 1
ATOM 5543 N N . ARG A 1 691 ? 34.320 -3.545 -25.687 1.00 91.31 691 ARG A N 1
ATOM 5544 C CA . ARG A 1 691 ? 34.109 -4.905 -26.234 1.00 91.31 691 ARG A CA 1
ATOM 5545 C C . ARG A 1 691 ? 34.435 -5.021 -27.725 1.00 91.31 691 ARG A C 1
ATOM 5547 O O . ARG A 1 691 ? 34.738 -6.121 -28.185 1.00 91.31 691 ARG A O 1
ATOM 5554 N N . LYS A 1 692 ? 34.386 -3.919 -28.480 1.00 92.06 692 LYS A N 1
ATOM 5555 C CA . LYS A 1 692 ? 34.723 -3.898 -29.910 1.00 92.06 692 LYS A CA 1
ATOM 5556 C C . LYS A 1 692 ? 36.232 -3.907 -30.170 1.00 92.06 692 LYS A C 1
ATOM 5558 O O . LYS A 1 692 ? 36.626 -4.165 -31.299 1.00 92.06 692 LYS A O 1
ATOM 5563 N N . LYS A 1 693 ? 37.074 -3.757 -29.135 1.00 94.50 693 LYS A N 1
ATOM 5564 C CA . LYS A 1 693 ? 38.543 -3.855 -29.234 1.00 94.50 693 LYS A CA 1
ATOM 5565 C C . LYS A 1 693 ? 39.017 -5.119 -29.953 1.00 94.50 693 LYS A C 1
ATOM 5567 O O . LYS A 1 693 ? 39.973 -5.064 -30.708 1.00 94.50 693 LYS A O 1
ATOM 5572 N N . ARG A 1 694 ? 38.304 -6.238 -29.788 1.00 95.06 694 ARG A N 1
ATOM 5573 C CA . ARG A 1 694 ? 38.595 -7.515 -30.469 1.00 95.06 694 ARG A CA 1
ATOM 5574 C C . ARG A 1 694 ? 38.586 -7.447 -32.005 1.00 95.06 694 ARG A C 1
ATOM 5576 O O . ARG A 1 694 ? 39.043 -8.384 -32.642 1.00 95.06 694 ARG A O 1
ATOM 5583 N N . LEU A 1 695 ? 38.001 -6.399 -32.586 1.00 95.50 695 LEU A N 1
ATOM 5584 C CA . LEU A 1 695 ? 37.925 -6.178 -34.033 1.00 95.50 695 LEU A CA 1
ATOM 5585 C C . LEU A 1 695 ? 39.082 -5.320 -34.559 1.00 95.50 695 LEU A C 1
ATOM 5587 O O . LEU A 1 695 ? 39.223 -5.185 -35.769 1.00 95.50 695 LEU A O 1
ATOM 5591 N N . ILE A 1 696 ? 39.872 -4.726 -33.660 1.00 96.31 696 ILE A N 1
ATOM 5592 C CA . ILE A 1 696 ? 40.986 -3.840 -33.983 1.00 96.31 696 ILE A CA 1
ATOM 5593 C C . ILE A 1 696 ? 42.268 -4.653 -33.805 1.00 96.31 696 ILE A C 1
ATOM 5595 O O . ILE A 1 696 ? 42.750 -4.842 -32.689 1.00 96.31 696 ILE A O 1
ATOM 5599 N N . THR A 1 697 ? 42.768 -5.205 -34.905 1.00 94.88 697 THR A N 1
ATOM 5600 C CA . THR A 1 697 ? 43.910 -6.130 -34.941 1.00 94.88 697 THR A CA 1
ATOM 5601 C C . THR A 1 697 ? 45.141 -5.546 -35.629 1.00 94.88 697 THR A C 1
ATOM 5603 O O . THR A 1 697 ? 46.223 -6.114 -35.490 1.00 94.88 697 THR A O 1
ATOM 5606 N N . GLY A 1 698 ? 44.998 -4.447 -36.377 1.00 90.75 698 GLY A N 1
ATOM 5607 C CA . GLY A 1 698 ? 46.110 -3.773 -37.044 1.00 90.75 698 GLY A CA 1
ATOM 5608 C C . GLY A 1 698 ? 47.055 -3.127 -36.030 1.00 90.75 698 GLY A C 1
ATOM 5609 O O . GLY A 1 698 ? 46.641 -2.277 -35.242 1.00 90.75 698 GLY A O 1
ATOM 5610 N N . GLN A 1 699 ? 48.328 -3.529 -36.047 1.00 92.94 699 GLN A N 1
ATOM 5611 C CA . GLN A 1 699 ? 49.349 -3.060 -35.096 1.00 92.94 699 GLN A CA 1
ATOM 5612 C C . GLN A 1 699 ? 49.714 -1.580 -35.283 1.00 92.94 699 GLN A C 1
ATOM 5614 O O . GLN A 1 699 ? 50.234 -0.946 -34.370 1.00 92.94 699 GLN A O 1
ATOM 5619 N N . GLN A 1 700 ? 49.430 -1.020 -36.458 1.00 94.50 700 GLN A N 1
ATOM 5620 C CA . GLN A 1 700 ? 49.616 0.391 -36.774 1.00 94.50 700 GLN A CA 1
ATOM 5621 C C . GLN A 1 700 ? 48.606 1.302 -36.065 1.00 94.50 700 GLN A C 1
ATOM 5623 O O . GLN A 1 700 ? 48.853 2.505 -35.958 1.00 94.50 700 GLN A O 1
ATOM 5628 N N . HIS A 1 701 ? 47.468 0.766 -35.612 1.00 97.88 701 HIS A N 1
ATOM 5629 C CA . HIS A 1 701 ? 46.403 1.538 -34.980 1.00 97.88 701 HIS A CA 1
ATOM 5630 C C . HIS A 1 701 ? 46.651 1.746 -33.485 1.00 97.88 701 HIS A C 1
ATOM 5632 O O . HIS A 1 701 ? 47.266 0.925 -32.809 1.00 97.88 701 HIS A O 1
ATOM 5638 N N . VAL A 1 702 ? 46.106 2.838 -32.948 1.00 98.06 702 VAL A N 1
ATOM 5639 C CA . VAL A 1 702 ? 46.163 3.145 -31.512 1.00 98.06 702 VAL A CA 1
ATOM 5640 C C . VAL A 1 702 ? 44.761 3.035 -30.929 1.00 98.06 702 VAL A C 1
ATOM 5642 O O . VAL A 1 702 ? 43.807 3.546 -31.512 1.00 98.06 702 VAL A O 1
ATOM 5645 N N . VAL A 1 703 ? 44.625 2.377 -29.777 1.00 97.88 703 VAL A N 1
ATOM 5646 C CA . VAL A 1 703 ? 43.349 2.245 -29.060 1.00 97.88 703 VAL A CA 1
ATOM 5647 C C . VAL A 1 703 ? 43.428 3.012 -27.745 1.00 97.88 703 VAL A C 1
ATOM 5649 O O . VAL A 1 703 ? 44.254 2.694 -26.893 1.00 97.88 703 VAL A O 1
ATOM 5652 N N . ILE A 1 704 ? 42.541 3.989 -27.569 1.00 97.75 704 ILE A N 1
ATOM 5653 C CA . ILE A 1 704 ? 42.402 4.791 -26.350 1.00 97.75 704 ILE A CA 1
ATOM 5654 C C . ILE A 1 704 ? 41.107 4.368 -25.657 1.00 97.75 704 ILE A C 1
ATOM 5656 O O . ILE A 1 704 ? 40.021 4.464 -26.228 1.00 97.75 704 ILE A O 1
ATOM 5660 N N . GLU A 1 705 ? 41.210 3.883 -24.421 1.00 96.50 705 GLU A N 1
ATOM 5661 C CA . GLU A 1 705 ? 40.074 3.402 -23.630 1.00 96.50 705 GLU A CA 1
ATOM 5662 C C . GLU A 1 705 ? 39.864 4.294 -22.403 1.00 96.50 705 GLU A C 1
ATOM 5664 O O . GLU A 1 705 ? 40.808 4.595 -21.678 1.00 96.50 705 GLU A O 1
ATOM 5669 N N . SER A 1 706 ? 38.616 4.660 -22.113 1.00 94.00 706 SER A N 1
ATOM 5670 C CA . SER A 1 706 ? 38.267 5.309 -20.843 1.00 94.00 706 SER A CA 1
ATOM 5671 C C . SER A 1 706 ? 36.839 4.973 -20.409 1.00 94.00 706 SER A C 1
ATOM 5673 O O . SER A 1 706 ? 36.144 4.168 -21.045 1.00 94.00 706 SER A O 1
ATOM 5675 N N . ALA A 1 707 ? 36.394 5.510 -19.270 1.00 92.69 707 ALA A N 1
ATOM 5676 C CA . ALA A 1 707 ? 35.006 5.362 -18.843 1.00 92.69 707 ALA A CA 1
ATOM 5677 C C . ALA A 1 707 ? 34.041 6.058 -19.821 1.00 92.69 707 ALA A C 1
ATOM 5679 O O . ALA A 1 707 ? 34.441 6.842 -20.670 1.00 92.69 707 ALA A O 1
ATOM 5680 N N . HIS A 1 708 ? 32.742 5.772 -19.726 1.00 93.00 708 HIS A N 1
ATOM 5681 C CA . HIS A 1 708 ? 31.769 6.478 -20.562 1.00 93.00 708 HIS A CA 1
ATOM 5682 C C . HIS A 1 708 ? 31.620 7.936 -20.079 1.00 93.00 708 HIS A C 1
ATOM 5684 O O . HIS A 1 708 ? 31.551 8.145 -18.865 1.00 93.00 708 HIS A O 1
ATOM 5690 N N . PRO A 1 709 ? 31.427 8.939 -20.955 1.00 92.06 709 PRO A N 1
ATOM 5691 C CA . PRO A 1 709 ? 31.163 10.325 -20.544 1.00 92.06 709 PRO A CA 1
ATOM 5692 C C . PRO A 1 709 ? 29.754 10.532 -19.944 1.00 92.06 709 PRO A C 1
ATOM 5694 O O . PRO A 1 709 ? 29.204 11.627 -19.965 1.00 92.06 709 PRO A O 1
ATOM 5697 N N . SER A 1 710 ? 29.087 9.487 -19.435 1.00 90.38 710 SER A N 1
ATOM 5698 C CA . SER A 1 710 ? 27.740 9.616 -18.852 1.00 90.38 710 SER A CA 1
ATOM 5699 C C . SER A 1 710 ? 27.795 10.226 -17.448 1.00 90.38 710 SER A C 1
ATOM 5701 O O . SER A 1 710 ? 28.791 10.024 -16.757 1.00 90.38 710 SER A O 1
ATOM 5703 N N . PRO A 1 711 ? 26.713 10.860 -16.958 1.00 84.06 711 PRO A N 1
ATOM 5704 C CA . PRO A 1 711 ? 26.638 11.303 -15.563 1.00 84.06 711 PRO A CA 1
ATOM 5705 C C . PRO A 1 711 ? 26.885 10.189 -14.532 1.00 84.06 711 PRO A C 1
ATOM 5707 O O . PRO A 1 711 ? 27.329 10.473 -13.430 1.00 84.06 711 PRO A O 1
ATOM 5710 N N . LEU A 1 712 ? 26.632 8.921 -14.885 1.00 84.38 712 LEU A N 1
ATOM 5711 C CA . LEU A 1 712 ? 26.838 7.765 -14.001 1.00 84.38 712 LEU A CA 1
ATOM 5712 C C . LEU A 1 712 ? 28.314 7.362 -13.852 1.00 84.38 712 LEU A C 1
ATOM 5714 O O . LEU A 1 712 ? 28.645 6.544 -12.999 1.00 84.38 712 LEU A O 1
ATOM 5718 N N . SER A 1 713 ? 29.191 7.880 -14.710 1.00 87.25 713 SER A N 1
ATOM 5719 C CA . SER A 1 713 ? 30.603 7.492 -14.781 1.00 87.25 713 SER A CA 1
ATOM 5720 C C . SER A 1 713 ? 31.542 8.677 -15.010 1.00 87.25 713 SER A C 1
ATOM 5722 O O . SER A 1 713 ? 32.711 8.461 -15.316 1.00 87.25 713 SER A O 1
ATOM 5724 N N . ALA A 1 714 ? 31.040 9.907 -14.853 1.00 87.25 714 ALA A N 1
ATOM 5725 C CA . ALA A 1 714 ? 31.754 11.143 -15.161 1.00 87.25 714 ALA A CA 1
ATOM 5726 C C . ALA A 1 714 ? 33.071 11.262 -14.378 1.00 87.25 714 ALA A C 1
ATOM 5728 O O . ALA A 1 714 ? 34.106 11.538 -14.971 1.00 87.25 714 ALA A O 1
ATOM 5729 N N . GLU A 1 715 ? 33.064 10.918 -13.087 1.00 89.06 715 GLU A N 1
ATOM 5730 C CA . GLU A 1 715 ? 34.263 10.922 -12.230 1.00 89.06 715 GLU A CA 1
ATOM 5731 C C . GLU A 1 715 ? 35.399 10.036 -12.761 1.00 89.06 715 GLU A C 1
ATOM 5733 O O . GLU A 1 715 ? 36.564 10.332 -12.536 1.00 89.06 715 GLU A O 1
ATOM 5738 N N . LYS A 1 716 ? 35.072 8.952 -13.478 1.00 89.69 716 LYS A N 1
ATOM 5739 C CA . LYS A 1 716 ? 36.060 8.039 -14.079 1.00 89.69 716 LYS A CA 1
ATOM 5740 C C . LYS A 1 716 ? 36.427 8.416 -15.517 1.00 89.69 716 LYS A C 1
ATOM 5742 O O . LYS A 1 716 ? 37.318 7.797 -16.093 1.00 89.69 716 LYS A O 1
ATOM 5747 N N . PHE A 1 717 ? 35.675 9.327 -16.133 1.00 94.88 717 PHE A N 1
ATOM 5748 C CA . PHE A 1 717 ? 35.935 9.831 -17.481 1.00 94.88 717 PHE A CA 1
ATOM 5749 C C . PHE A 1 717 ? 36.863 11.046 -17.438 1.00 94.88 717 PHE A C 1
ATOM 5751 O O . PHE A 1 717 ? 37.761 11.144 -18.273 1.00 94.88 717 PHE A O 1
ATOM 5758 N N . PHE A 1 718 ? 36.666 11.937 -16.465 1.00 95.88 718 PHE A N 1
ATOM 5759 C CA . PHE A 1 718 ? 37.494 13.127 -16.322 1.00 95.88 718 PHE A CA 1
ATOM 5760 C C . PHE A 1 718 ? 38.952 12.786 -16.011 1.00 95.88 718 PHE A C 1
ATOM 5762 O O . PHE A 1 718 ? 39.240 11.871 -15.236 1.00 95.88 718 PHE A O 1
ATOM 5769 N N . GLY A 1 719 ? 39.870 13.523 -16.637 1.00 93.62 719 GLY A N 1
ATOM 5770 C CA . GLY A 1 719 ? 41.310 13.284 -16.551 1.00 93.62 719 GLY A CA 1
ATOM 5771 C C . GLY A 1 719 ? 41.804 12.120 -17.414 1.00 93.62 719 GLY A C 1
ATOM 5772 O O . GLY A 1 719 ? 42.982 11.771 -17.334 1.00 93.62 719 GLY A O 1
ATOM 5773 N N . SER A 1 720 ? 40.940 11.521 -18.246 1.00 94.56 720 SER A N 1
ATOM 5774 C CA . SER A 1 720 ? 41.353 10.476 -19.192 1.00 94.56 720 SER A CA 1
ATOM 5775 C C . SER A 1 720 ? 42.138 11.016 -20.385 1.00 94.56 720 SER A C 1
ATOM 5777 O O . SER A 1 720 ? 42.798 10.228 -21.061 1.00 94.56 720 SER A O 1
ATOM 5779 N N . ARG A 1 721 ? 42.092 12.334 -20.622 1.00 96.75 721 ARG A N 1
ATOM 5780 C CA . ARG A 1 721 ? 42.876 13.073 -21.620 1.00 96.75 721 ARG A CA 1
ATOM 5781 C C . ARG A 1 721 ? 42.912 12.422 -23.009 1.00 96.75 721 ARG A C 1
ATOM 5783 O O . ARG A 1 721 ? 43.996 12.186 -23.552 1.00 96.75 721 ARG A O 1
ATOM 5790 N N . PRO A 1 722 ? 41.758 12.024 -23.580 1.00 96.31 722 PRO A N 1
ATOM 5791 C CA . PRO A 1 722 ? 41.757 11.268 -24.823 1.00 96.31 722 PRO A CA 1
ATOM 5792 C C . PRO A 1 722 ? 42.123 12.141 -26.032 1.00 96.31 722 PRO A C 1
ATOM 5794 O O . PRO A 1 722 ? 42.607 11.606 -27.024 1.00 96.31 722 PRO A O 1
ATOM 5797 N N . PHE A 1 723 ? 41.922 13.460 -25.986 1.00 97.06 723 PHE A N 1
ATOM 5798 C CA . PHE A 1 723 ? 42.065 14.340 -27.149 1.00 97.06 723 PHE A CA 1
ATOM 5799 C C . PHE A 1 723 ? 43.531 14.674 -27.438 1.00 97.06 723 PHE A C 1
ATOM 5801 O O . PHE A 1 723 ? 43.966 14.583 -28.591 1.00 97.06 723 PHE A O 1
ATOM 5808 N N . SER A 1 724 ? 44.318 14.973 -26.398 1.00 97.12 724 SER A N 1
ATOM 5809 C CA . SER A 1 724 ? 45.772 15.144 -26.524 1.00 97.12 724 SER A CA 1
ATOM 5810 C C . SER A 1 724 ? 46.456 13.845 -26.953 1.00 97.12 724 SER A C 1
ATOM 5812 O O . SER A 1 724 ? 47.315 13.868 -27.834 1.00 97.12 724 SER A O 1
ATOM 5814 N N . GLN A 1 725 ? 46.013 12.698 -26.423 1.00 98.06 725 GLN A N 1
ATOM 5815 C CA . GLN A 1 725 ? 46.496 11.375 -26.834 1.00 98.06 725 GLN A CA 1
ATOM 5816 C C . GLN A 1 725 ? 46.189 11.067 -28.304 1.00 98.06 725 GLN A C 1
ATOM 5818 O O . GLN A 1 725 ? 47.065 10.572 -29.013 1.00 98.06 725 GLN A O 1
ATOM 5823 N N . VAL A 1 726 ? 44.982 11.389 -28.792 1.00 98.25 726 VAL A N 1
ATOM 5824 C CA . VAL A 1 726 ? 44.654 11.236 -30.220 1.00 98.25 726 VAL A CA 1
ATOM 5825 C C . VAL A 1 726 ? 45.589 12.087 -31.078 1.00 98.25 726 VAL A C 1
ATOM 5827 O O . VAL A 1 726 ? 46.178 11.577 -32.031 1.00 98.25 726 VAL A O 1
ATOM 5830 N N . ASN A 1 727 ? 45.764 13.366 -30.740 1.00 97.88 727 ASN A N 1
ATOM 5831 C CA . ASN A 1 727 ? 46.613 14.267 -31.521 1.00 97.88 727 ASN A CA 1
ATOM 5832 C C . ASN A 1 727 ? 48.098 13.876 -31.468 1.00 97.88 727 ASN A C 1
ATOM 5834 O O . ASN A 1 727 ? 48.794 14.029 -32.474 1.00 97.88 727 ASN A O 1
ATOM 5838 N N . ALA A 1 728 ? 48.576 13.322 -30.352 1.00 97.81 728 ALA A N 1
ATOM 5839 C CA . ALA A 1 728 ? 49.918 12.755 -30.247 1.00 97.81 728 ALA A CA 1
ATOM 5840 C C . ALA A 1 728 ? 50.085 11.522 -31.152 1.00 97.81 728 ALA A C 1
ATOM 5842 O O . ALA A 1 728 ? 51.028 11.463 -31.938 1.00 97.81 728 ALA A O 1
ATOM 5843 N N . ALA A 1 729 ? 49.132 10.584 -31.117 1.00 97.50 729 ALA A N 1
ATOM 5844 C CA . ALA A 1 729 ? 49.166 9.371 -31.937 1.00 97.50 729 ALA A CA 1
ATOM 5845 C C . ALA A 1 729 ? 49.102 9.664 -33.447 1.00 97.50 729 ALA A C 1
ATOM 5847 O O . ALA A 1 729 ? 49.744 8.969 -34.241 1.00 97.50 729 ALA A O 1
ATOM 5848 N N . LEU A 1 730 ? 48.341 10.691 -33.848 1.00 97.38 730 LEU A N 1
ATOM 5849 C CA . LEU A 1 730 ? 48.293 11.168 -35.233 1.00 97.38 730 LEU A CA 1
ATOM 5850 C C . LEU A 1 730 ? 49.613 11.827 -35.649 1.00 97.38 730 LEU A C 1
ATOM 5852 O O . LEU A 1 730 ? 50.136 11.491 -36.710 1.00 97.38 730 LEU A O 1
ATOM 5856 N N . ALA A 1 731 ? 50.174 12.701 -34.807 1.00 96.56 731 ALA A N 1
ATOM 5857 C CA . ALA A 1 731 ? 51.446 13.368 -35.083 1.00 96.56 731 ALA A CA 1
ATOM 5858 C C . ALA A 1 731 ? 52.613 12.377 -35.209 1.00 96.56 731 ALA A C 1
ATOM 5860 O O . ALA A 1 731 ? 53.428 12.509 -36.118 1.00 96.56 731 ALA A O 1
ATOM 5861 N N . GLU A 1 732 ? 52.656 11.348 -34.357 1.00 95.62 732 GLU A N 1
ATOM 5862 C CA . GLU A 1 732 ? 53.659 10.276 -34.417 1.00 95.62 732 GLU A CA 1
ATOM 5863 C C . GLU A 1 732 ? 53.634 9.528 -35.763 1.00 95.62 732 GLU A C 1
ATOM 5865 O O . GLU A 1 732 ? 54.674 9.121 -36.270 1.00 95.62 732 GLU A O 1
ATOM 5870 N N . ALA A 1 733 ? 52.457 9.395 -36.381 1.00 93.69 733 ALA A N 1
ATOM 5871 C CA . ALA A 1 733 ? 52.299 8.793 -37.706 1.00 93.69 733 ALA A CA 1
ATOM 5872 C C . ALA A 1 733 ? 52.348 9.809 -38.862 1.00 93.69 733 ALA A C 1
ATOM 5874 O O . ALA A 1 733 ? 51.945 9.479 -39.977 1.00 93.69 733 ALA A O 1
ATOM 5875 N N . GLY A 1 734 ? 52.779 11.051 -38.610 1.00 94.12 734 GLY A N 1
ATOM 5876 C CA . GLY A 1 734 ? 52.840 12.106 -39.625 1.00 94.12 734 GLY A CA 1
ATOM 5877 C C . GLY A 1 734 ? 51.474 12.511 -40.194 1.00 94.12 734 GLY A C 1
ATOM 5878 O O . GLY A 1 734 ? 51.408 13.087 -41.279 1.00 94.12 734 GLY A O 1
ATOM 5879 N N . ARG A 1 735 ? 50.371 12.203 -39.497 1.00 94.44 735 ARG A N 1
ATOM 5880 C CA . ARG A 1 735 ? 49.012 12.562 -39.921 1.00 94.44 735 ARG A CA 1
ATOM 5881 C C . ARG A 1 735 ? 48.609 13.915 -39.338 1.00 94.44 735 ARG A C 1
ATOM 5883 O O . ARG A 1 735 ? 48.951 14.254 -38.208 1.00 94.44 735 ARG A O 1
ATOM 5890 N N . VAL A 1 736 ? 47.812 14.666 -40.098 1.00 94.62 736 VAL A N 1
ATOM 5891 C CA . VAL A 1 736 ? 47.249 15.948 -39.649 1.00 94.62 736 VAL A CA 1
ATOM 5892 C C . VAL A 1 736 ? 46.393 15.725 -38.402 1.00 94.62 736 VAL A C 1
ATOM 5894 O O . VAL A 1 736 ? 45.501 14.872 -38.405 1.00 94.62 736 VAL A O 1
ATOM 5897 N N . GLN A 1 737 ? 46.648 16.509 -37.357 1.00 96.75 737 GLN A N 1
ATOM 5898 C CA . GLN A 1 737 ? 45.925 16.465 -36.084 1.00 96.75 737 GLN A CA 1
ATOM 5899 C C . GLN A 1 737 ? 44.452 16.891 -36.241 1.00 96.75 737 GLN A C 1
ATOM 5901 O O . GLN A 1 737 ? 44.023 17.336 -37.309 1.00 96.75 737 GLN A O 1
ATOM 5906 N N . VAL A 1 738 ? 43.640 16.671 -35.207 1.00 95.75 738 VAL A N 1
ATOM 5907 C CA . VAL A 1 738 ? 42.245 17.131 -35.159 1.00 95.75 738 VAL A CA 1
ATOM 5908 C C . VAL A 1 738 ? 42.175 18.435 -34.371 1.00 95.75 738 VAL A C 1
ATOM 5910 O O . VAL A 1 738 ? 42.711 18.529 -33.264 1.00 95.75 738 VAL A O 1
ATOM 5913 N N . GLU A 1 739 ? 41.475 19.414 -34.930 1.00 93.81 739 GLU A N 1
ATOM 5914 C CA . GLU A 1 739 ? 41.014 20.605 -34.222 1.00 93.81 739 GLU A CA 1
ATOM 5915 C C . GLU A 1 739 ? 39.680 20.275 -33.527 1.00 93.81 739 GLU A C 1
ATOM 5917 O O . GLU A 1 739 ? 38.646 20.100 -34.189 1.00 93.81 739 GLU A O 1
ATOM 5922 N N . TRP A 1 740 ? 39.733 20.103 -32.201 1.00 92.12 740 TRP A N 1
ATOM 5923 C CA . TRP A 1 740 ? 38.624 19.647 -31.348 1.00 92.12 740 TRP A CA 1
ATOM 5924 C C . TRP A 1 740 ? 37.643 20.767 -30.964 1.00 92.12 740 TRP A C 1
ATOM 5926 O O . TRP A 1 740 ? 38.101 21.891 -30.688 1.00 92.12 740 TRP A O 1
#

pLDDT: mean 92.88, std 9.62, range [32.47, 98.88]

Secondary structure (DSSP, 8-state):
--EEEEEESS---STT-HHHHHHHHHSEEEEEEEE-HHHHTSTT--HHHHHHHHHHHHHHHHHHHHHT-PPEEEES-HHHHHHHHHHHS-EEEEEEE-----HHHHHHHHHHHHHHHHTT--EEEE--SS--TT-SSSSSHHHHHHHHHHSPPPPPPS---B-------PPPTTTTT-PPP-S--PPPSHHHHHHHHHHHHHTGGGGHHHHTT-TTTHHHHS---HHHHHTTSS-HHHHHHHHHHHHHHHHH-TTS-HHHHHHHHHHHHHHHHHHHHHHHHHH-GGGGTS-SSGGGTTSSGGG--HHHHHHHHTT-SS-HHHHHHHHHHHHHS---HHHHHHHHHIIIIIS---HHHHHHHHHTT-TT--HHHHHHHHHHHTT-SSSSPP----HHHHHHHH-TTSHHHHHH-GGGTTS-GGGTT-GGGSTTGGG-SSPPPSS-HHHHHHHHHHHHHHHHTSHHHHHHHHHHHHHH--SHHHHHHHHHHHTTPPPPPPP---PPPPP-TTSPPTT-SSSS-PPTT--HHHHHHHHHHHTSHHHHHHHHHHHHHHHHS-EES-GGGTTHHHHHS-GGG--EEEEESS---STTT-SSSTT---TTSPPPHHHHHHHHHHHHHH--PPPS-S--HHHHTTTEEEEESS--EETTBTTTTTTSSHHHHHHHHHHHHHT-SS--EEEEEHHHHHGGGGG---TT-EEEEE--SSTTTHHHHTT--HHHHHHHHHHHTTPPPP--

Radius of gyration: 33.43 Å; chains: 1; bounding box: 91×66×93 Å

Foldseek 3Di:
DEEEEEEADLALALWLFVLQLVRQVPDAYAYEYEAELCVCVDLLHAQLLLQQLLLSNVQSQVVCVQQPAGYAYYYYQVLVVVVVVVVVDVHQEYEYADDQAAPSVVVSVVVVVVSCVVVVHHYDYHHQALADFPAQAQPCSVVSRCCVLVDDRDDRRSHHNYDDDDHPHRDDCVRSVHDHDQADEDHHALVVLVVLLCCQLPPQQLCLVPQLQFQVNNVRNPSPCLLCDRSSNDGLSRSLVSLVVSLVVLVVDPPHDPSSNVSSVVVNVVSVVVNLLSNLCSLPVCLLPAFLQNLCPPLQVVPADVVCVVCQQCLQQQQLLSSLLNLCLQHYLDTRPNSVLQSLLCCCQQVVHDLNVVLSSNSNRHSSNGPSNSSSSSNVSSVRNLLDDHDRDDSLVSCCVRVVQCPSSCVRVVLLVPQDRVCSRPVVVDPCSVVGPGDHRPGDRVVSNVVSVVSSVVSSPDPSSVVSSVVSCRHSNHCVVVVVQVVCVVVVHDPDPPPPDPPDDDQQLPADQQQDDDLQRDGPQADPQVCVLCSVVSNDPLVVQLSVVVNVCSRPFDKPDGSNQLCVLRNLAPLVQAAEEEEAAEADQAPQQHRNFALAGDFPDPRDQLVVLVQVQCCVQPVDHRDPHRHCSLQSNNNYRRHYLASMDTRPGPCPCPPSRSNVSVLSVLLSSLPDPAEHEYEAEADVSVVSVVSNDRPSYHYQYWHRSDPVCSVGRHPSSVQVVSQVSCVVRVHDHTDD